Protein AF-A0A662EVE2-F1 (afdb_monomer_lite)

Sequence (391 aa):
MISGDDIKRVKLQLASPSTILSWSHGEITESETINYRTHRAERGGLYAEEIFGPVNDYECACGKYKGKKYEGITCEKCHVLVTDSSVRRVNMAHIQLASPVVHFWFLKGVSSLLSRLLGMKKRELQRIAYYETEPLEQALYIVTSSGCKEVRPRETLYTLEYEVLSAAFPFEVEPAYYVEKAPRVIAEEAGRVTIEDRQLTNGEKIRSVVIGSQEYPLIGDLDLLVEDGDEVEAGTVIAKRPVDELCSKTAFDMLLDRYGAAVKGEVLDREVIDSLVFIVIRIKNPNVPLKIGDRLTNLEKRAYERIYPGGFIAETGAAGIKGLLEVLDLDELHRELSEQLERETAVGNQRRLIKRLEVVDQLRSSGNNSQDMILEVIPVLPPDLRPMIQL

Structure (mmCIF, N/CA/C/O backbone):
data_AF-A0A662EVE2-F1
#
_entry.id   AF-A0A662EVE2-F1
#
loop_
_atom_site.group_PDB
_atom_site.id
_atom_site.type_symbol
_atom_site.label_atom_id
_atom_site.label_alt_id
_atom_site.label_comp_id
_atom_site.label_asym_id
_atom_site.label_entity_id
_atom_site.label_seq_id
_atom_site.pdbx_PDB_ins_code
_atom_site.Cartn_x
_atom_site.Cartn_y
_atom_site.Cartn_z
_atom_site.occupancy
_atom_site.B_iso_or_equiv
_atom_site.auth_seq_id
_atom_site.auth_comp_id
_atom_site.auth_asym_id
_atom_site.auth_atom_id
_atom_site.pdbx_PDB_model_num
ATOM 1 N N . MET A 1 1 ? 26.233 3.938 -41.288 1.00 54.72 1 MET A N 1
ATOM 2 C CA . MET A 1 1 ? 26.774 3.928 -39.913 1.00 54.72 1 MET A CA 1
ATOM 3 C C . MET A 1 1 ? 27.266 5.327 -39.618 1.00 54.72 1 MET A C 1
ATOM 5 O O . MET A 1 1 ? 27.930 5.889 -40.476 1.00 54.72 1 MET A O 1
ATOM 9 N N . ILE A 1 2 ? 26.880 5.897 -38.480 1.00 66.81 2 ILE A N 1
ATOM 10 C CA . ILE A 1 2 ? 27.431 7.171 -37.999 1.00 66.81 2 ILE A CA 1
ATOM 11 C C . ILE A 1 2 ? 28.824 6.843 -37.444 1.00 66.81 2 ILE A C 1
ATOM 13 O O . ILE A 1 2 ? 28.926 5.920 -36.633 1.00 66.81 2 ILE A O 1
ATOM 17 N N . SER A 1 3 ? 29.885 7.508 -37.912 1.00 81.19 3 SER A N 1
ATOM 18 C CA . SER A 1 3 ? 31.219 7.335 -37.325 1.00 81.19 3 SER A CA 1
ATOM 19 C C . SER A 1 3 ? 31.243 7.989 -35.943 1.00 81.19 3 SER A C 1
ATOM 21 O O . SER A 1 3 ? 30.560 8.988 -35.722 1.00 81.19 3 SER A O 1
ATOM 23 N N . GLY A 1 4 ? 32.033 7.464 -35.002 1.00 76.62 4 GLY A N 1
ATOM 24 C CA . GLY A 1 4 ? 32.199 8.094 -33.684 1.00 76.62 4 GLY A CA 1
ATOM 25 C C . GLY A 1 4 ? 32.655 9.555 -33.792 1.00 76.62 4 GLY A C 1
ATOM 26 O O . GLY A 1 4 ? 32.213 10.399 -33.015 1.00 76.62 4 GLY A O 1
ATOM 27 N N . ASP A 1 5 ? 33.438 9.857 -34.829 1.00 84.19 5 ASP A N 1
ATOM 28 C CA . ASP A 1 5 ? 33.947 11.196 -35.136 1.00 84.19 5 ASP A CA 1
ATOM 29 C C . ASP A 1 5 ? 32.849 12.181 -35.591 1.00 84.19 5 ASP A C 1
ATOM 31 O O . ASP A 1 5 ? 33.034 13.395 -35.513 1.00 84.19 5 ASP A O 1
ATOM 35 N N . ASP A 1 6 ? 31.678 11.684 -36.012 1.00 90.25 6 ASP A N 1
ATOM 36 C CA . ASP A 1 6 ? 30.536 12.508 -36.431 1.00 90.25 6 ASP A CA 1
ATOM 37 C C . ASP A 1 6 ? 29.664 12.965 -35.239 1.00 90.25 6 ASP A C 1
ATOM 39 O O . ASP A 1 6 ? 28.797 13.840 -35.376 1.00 90.25 6 ASP A O 1
ATOM 43 N N . ILE A 1 7 ? 29.865 12.382 -34.048 1.00 91.81 7 ILE A N 1
ATOM 44 C CA . ILE A 1 7 ? 29.049 12.646 -32.857 1.00 91.81 7 ILE A CA 1
ATOM 45 C C . ILE A 1 7 ? 29.512 13.942 -32.181 1.00 91.81 7 ILE A C 1
ATOM 47 O O . ILE A 1 7 ? 30.473 13.974 -31.419 1.00 91.81 7 ILE A O 1
ATOM 51 N N . LYS A 1 8 ? 28.768 15.033 -32.395 1.00 93.44 8 LYS A N 1
ATOM 52 C CA . LYS A 1 8 ? 29.080 16.342 -31.785 1.00 93.44 8 LYS A CA 1
ATOM 53 C C . LYS A 1 8 ? 28.758 16.428 -30.292 1.00 93.44 8 LYS A C 1
ATOM 55 O O . LYS A 1 8 ? 29.405 17.184 -29.573 1.00 93.44 8 LYS A O 1
ATOM 60 N N . ARG A 1 9 ? 27.695 15.753 -29.839 1.00 93.00 9 ARG A N 1
ATOM 61 C CA . ARG A 1 9 ? 27.186 15.808 -28.456 1.00 93.00 9 ARG A CA 1
ATOM 62 C C . ARG A 1 9 ? 26.473 14.508 -28.097 1.00 93.00 9 ARG A C 1
ATOM 64 O O . ARG A 1 9 ? 25.803 13.926 -28.945 1.00 93.00 9 ARG A O 1
ATOM 71 N N . VAL A 1 10 ? 26.550 14.126 -26.824 1.00 91.25 10 VAL A N 1
ATOM 72 C CA . VAL A 1 10 ? 25.789 13.019 -26.227 1.00 91.25 10 VAL A CA 1
ATOM 73 C C . VAL A 1 10 ? 24.852 13.598 -25.172 1.00 91.25 10 VAL A C 1
ATOM 75 O O . VAL A 1 10 ? 25.269 14.422 -24.359 1.00 91.25 10 VAL A O 1
ATOM 78 N N . LYS A 1 11 ? 23.581 13.191 -25.197 1.00 91.81 11 LYS A N 1
ATOM 79 C CA . LYS A 1 11 ? 22.564 13.597 -24.219 1.00 91.81 11 LYS A CA 1
ATOM 80 C C . LYS A 1 11 ? 22.139 12.375 -23.410 1.00 91.81 11 LYS A C 1
ATOM 82 O O . LYS A 1 11 ? 21.871 11.329 -23.990 1.00 91.81 11 LYS A O 1
ATOM 87 N N . LEU A 1 12 ? 22.055 12.530 -22.091 1.00 93.25 12 LEU A N 1
ATOM 88 C CA . LEU A 1 12 ? 21.527 11.521 -21.174 1.00 93.25 12 LEU A CA 1
ATOM 89 C C . LEU A 1 12 ? 20.194 12.012 -20.610 1.00 93.25 12 LEU A C 1
ATOM 91 O O . LEU A 1 12 ? 20.067 13.184 -20.253 1.00 93.25 12 LEU A O 1
ATOM 95 N N . GLN A 1 13 ? 19.208 11.123 -20.556 1.00 93.75 13 GLN A N 1
ATOM 96 C CA . GLN A 1 13 ? 17.865 11.395 -20.047 1.00 93.75 13 GLN A CA 1
ATOM 97 C C . GLN A 1 13 ? 17.340 10.179 -19.286 1.00 93.75 13 GLN A C 1
ATOM 99 O O . GLN A 1 13 ? 17.870 9.075 -19.434 1.00 93.75 13 GLN A O 1
ATOM 104 N N . LEU A 1 14 ? 16.307 10.392 -18.472 1.00 95.06 14 LEU A N 1
ATOM 105 C CA . LEU A 1 14 ? 15.545 9.289 -17.898 1.00 95.06 14 LEU A CA 1
ATOM 106 C C . LEU A 1 14 ? 14.772 8.582 -19.015 1.00 95.06 14 LEU A C 1
ATOM 108 O O . LEU A 1 14 ? 14.284 9.221 -19.947 1.00 95.06 14 LEU A O 1
ATOM 112 N N . ALA A 1 15 ? 14.691 7.259 -18.927 1.00 96.19 15 ALA A N 1
ATOM 113 C CA . ALA A 1 15 ? 13.957 6.450 -19.885 1.00 96.19 15 ALA A CA 1
ATOM 114 C C . ALA A 1 15 ? 12.547 6.201 -19.348 1.00 96.19 15 ALA A C 1
ATOM 116 O O . ALA A 1 15 ? 12.382 5.503 -18.349 1.00 96.19 15 ALA A O 1
ATOM 117 N N . SER A 1 16 ? 11.540 6.763 -20.014 1.00 96.19 16 SER A N 1
ATOM 118 C CA . SER A 1 16 ? 10.142 6.461 -19.707 1.00 96.19 16 SER A CA 1
ATOM 119 C C . SER A 1 16 ? 9.802 5.004 -20.066 1.00 96.19 16 SER A C 1
ATOM 121 O O . SER A 1 16 ? 10.462 4.418 -20.935 1.00 96.19 16 SER A O 1
ATOM 123 N N . PRO A 1 17 ? 8.729 4.421 -19.498 1.00 96.56 17 PRO A N 1
ATOM 124 C CA . PRO A 1 17 ? 8.263 3.087 -19.883 1.00 96.56 17 PRO A CA 1
ATOM 125 C C . PRO A 1 17 ? 8.041 2.943 -21.396 1.00 96.56 17 PRO A C 1
ATOM 127 O O . PRO A 1 17 ? 8.491 1.976 -22.004 1.00 96.56 17 PRO A O 1
ATOM 130 N N . SER A 1 18 ? 7.438 3.951 -22.033 1.00 96.06 18 SER A N 1
ATOM 131 C CA . SER A 1 18 ? 7.234 3.984 -23.488 1.00 96.06 18 SER A CA 1
ATOM 132 C C . SER A 1 18 ? 8.545 3.995 -24.279 1.00 96.06 18 SER A C 1
ATOM 134 O O . SER A 1 18 ? 8.647 3.344 -25.318 1.00 96.06 18 SER A O 1
ATOM 136 N N . THR A 1 19 ? 9.565 4.691 -23.775 1.00 96.56 19 THR A N 1
ATOM 137 C CA . THR A 1 19 ? 10.897 4.722 -24.386 1.00 96.56 19 THR A CA 1
ATOM 138 C C . THR A 1 19 ? 11.560 3.350 -24.295 1.00 96.56 19 THR A C 1
ATOM 140 O O . THR A 1 19 ? 12.080 2.858 -25.293 1.00 96.56 19 THR A O 1
ATOM 143 N N . ILE A 1 20 ? 11.484 2.688 -23.138 1.00 97.50 20 ILE A N 1
ATOM 144 C CA . ILE A 1 20 ? 12.039 1.340 -22.947 1.00 97.50 20 ILE A CA 1
ATOM 145 C C . ILE A 1 20 ? 11.355 0.329 -23.875 1.00 97.50 20 ILE A C 1
ATOM 147 O O . ILE A 1 20 ? 12.033 -0.470 -24.522 1.00 97.50 20 ILE A O 1
ATOM 151 N N . LEU A 1 21 ? 10.026 0.395 -23.993 1.00 97.56 21 LEU A N 1
ATOM 152 C CA . LEU A 1 21 ? 9.261 -0.451 -24.911 1.00 97.56 21 LEU A CA 1
ATOM 153 C C . LEU A 1 21 ? 9.666 -0.228 -26.372 1.00 97.56 21 LEU A C 1
ATOM 155 O O . LEU A 1 21 ? 9.747 -1.191 -27.124 1.00 97.56 21 LEU A O 1
ATOM 159 N N . SER A 1 22 ? 9.998 1.007 -26.765 1.00 97.50 22 SER A N 1
ATOM 160 C CA . SER A 1 22 ? 10.446 1.310 -28.134 1.00 97.50 22 SER A CA 1
ATOM 161 C C . SER A 1 22 ? 11.791 0.671 -28.508 1.00 97.50 22 SER A C 1
ATOM 163 O O . SER A 1 22 ? 12.062 0.462 -29.688 1.00 97.50 22 SER A O 1
ATOM 165 N N . TRP A 1 23 ? 12.639 0.355 -27.523 1.00 95.94 23 TRP A N 1
ATOM 166 C CA . TRP A 1 23 ? 13.912 -0.352 -27.732 1.00 95.94 23 TRP A CA 1
ATOM 167 C C . TRP A 1 23 ? 13.739 -1.871 -27.763 1.00 95.94 23 TRP A C 1
ATOM 169 O O . TRP A 1 23 ? 14.626 -2.604 -28.212 1.00 95.94 23 TRP A O 1
ATOM 179 N N . SER A 1 24 ? 12.623 -2.341 -27.219 1.00 97.25 24 SER A N 1
ATOM 180 C CA . SER A 1 24 ? 12.386 -3.743 -26.962 1.00 97.25 24 SER A CA 1
ATOM 181 C C . SER A 1 24 ? 11.876 -4.472 -28.197 1.00 97.25 24 SER A C 1
ATOM 183 O O . SER A 1 24 ? 11.010 -3.983 -28.915 1.00 97.25 24 SER A O 1
ATOM 185 N N . HIS A 1 25 ? 12.390 -5.678 -28.409 1.00 96.69 25 HIS A N 1
ATOM 186 C CA . HIS A 1 25 ? 11.963 -6.573 -29.485 1.00 96.69 25 HIS A CA 1
ATOM 187 C C . HIS A 1 25 ? 10.997 -7.661 -28.993 1.00 96.69 25 HIS A C 1
ATOM 189 O O . HIS A 1 25 ? 10.524 -8.476 -29.779 1.00 96.69 25 HIS A O 1
ATOM 195 N N . GLY A 1 26 ? 10.695 -7.680 -27.693 1.00 96.50 26 GLY A N 1
ATOM 196 C CA . GLY A 1 26 ? 9.805 -8.658 -27.082 1.00 96.50 26 GLY A CA 1
ATOM 197 C C . GLY A 1 26 ? 9.852 -8.621 -25.559 1.00 96.50 26 GLY A C 1
ATOM 198 O O . GLY A 1 26 ? 10.766 -8.051 -24.954 1.00 96.50 26 GLY A O 1
ATOM 199 N N . GLU A 1 27 ? 8.837 -9.215 -24.944 1.00 97.62 27 GLU A N 1
ATOM 200 C CA . GLU A 1 27 ? 8.733 -9.353 -23.495 1.00 97.62 27 GLU A CA 1
ATOM 201 C C . GLU A 1 27 ? 9.345 -10.679 -23.032 1.00 97.62 27 GLU A C 1
ATOM 203 O O . GLU A 1 27 ? 9.079 -11.734 -23.611 1.00 97.62 27 GLU A O 1
ATOM 208 N N . ILE A 1 28 ? 10.146 -10.627 -21.969 1.00 97.81 28 ILE A N 1
ATOM 209 C CA . ILE A 1 28 ? 10.619 -11.816 -21.261 1.00 97.81 28 ILE A CA 1
ATOM 210 C C . ILE A 1 28 ? 9.548 -12.225 -20.257 1.00 97.81 28 ILE A C 1
ATOM 212 O O . ILE A 1 28 ? 9.274 -11.497 -19.304 1.00 97.81 28 ILE A O 1
ATOM 216 N N . THR A 1 29 ? 8.965 -13.396 -20.479 1.00 95.94 29 THR A N 1
ATOM 217 C CA . THR A 1 29 ? 7.856 -13.941 -19.682 1.00 95.94 29 THR A CA 1
ATOM 218 C C . THR A 1 29 ? 8.295 -15.108 -18.804 1.00 95.94 29 THR A C 1
ATOM 220 O O . THR A 1 29 ? 7.714 -15.326 -17.745 1.00 95.94 29 THR A O 1
ATOM 223 N N . GLU A 1 30 ? 9.360 -15.808 -19.196 1.00 95.44 30 GLU A N 1
ATOM 224 C CA . GLU A 1 30 ? 9.880 -16.981 -18.499 1.00 95.44 30 GLU A CA 1
ATOM 225 C C . GLU A 1 30 ? 11.246 -16.685 -17.865 1.00 95.44 30 GLU A C 1
ATOM 227 O O . GLU A 1 30 ? 12.086 -15.980 -18.432 1.00 95.44 30 GLU A O 1
ATOM 232 N N . SER A 1 31 ? 11.512 -17.262 -16.689 1.00 94.38 31 SER A N 1
ATOM 233 C CA . SER A 1 31 ? 12.824 -17.150 -16.029 1.00 94.38 31 SER A CA 1
ATOM 234 C C . SER A 1 31 ? 13.884 -18.081 -16.620 1.00 94.38 31 SER A C 1
ATOM 236 O O . SER A 1 31 ? 15.071 -17.954 -16.310 1.00 94.38 31 SER A O 1
ATOM 238 N N . GLU A 1 32 ? 13.454 -19.040 -17.438 1.00 93.31 32 GLU A N 1
ATOM 239 C CA . GLU A 1 32 ? 14.318 -20.047 -18.036 1.00 93.31 32 GLU A CA 1
ATOM 240 C C . GLU A 1 32 ? 15.347 -19.427 -18.989 1.00 93.31 32 GLU A C 1
ATOM 242 O O . GLU A 1 32 ? 15.160 -18.359 -19.583 1.00 93.31 32 GLU A O 1
ATOM 247 N N . THR A 1 33 ? 16.482 -20.109 -19.124 1.00 93.25 33 THR A N 1
ATOM 248 C CA . THR A 1 33 ? 17.598 -19.632 -19.945 1.00 93.25 33 THR A CA 1
ATOM 249 C C . THR A 1 33 ? 17.799 -20.519 -21.168 1.00 93.25 33 THR A C 1
ATOM 251 O O . THR A 1 33 ? 17.352 -20.191 -22.267 1.00 93.25 33 THR A O 1
ATOM 254 N N . ILE A 1 34 ? 18.480 -21.645 -20.988 1.00 91.69 34 ILE A N 1
ATOM 255 C CA . ILE A 1 34 ? 18.819 -22.608 -22.027 1.00 91.69 34 ILE A CA 1
ATOM 256 C C . ILE A 1 34 ? 18.494 -23.997 -21.489 1.00 91.69 34 ILE A C 1
ATOM 258 O O . ILE A 1 34 ? 18.806 -24.324 -20.344 1.00 91.69 34 ILE A O 1
ATOM 262 N N . ASN A 1 35 ? 17.925 -24.845 -22.336 1.00 91.25 35 ASN A N 1
ATOM 263 C CA . ASN A 1 35 ? 17.692 -26.237 -22.004 1.00 91.25 35 ASN A CA 1
ATOM 264 C C . ASN A 1 35 ? 19.017 -26.979 -21.762 1.00 91.25 35 ASN A C 1
ATOM 266 O O . ASN A 1 35 ? 19.872 -27.035 -22.648 1.00 91.25 35 ASN A O 1
ATOM 270 N N . TYR A 1 36 ? 19.163 -27.637 -20.613 1.00 89.38 36 TYR A N 1
ATOM 271 C CA . TYR A 1 36 ? 20.397 -28.352 -20.265 1.00 89.38 36 TYR A CA 1
ATOM 272 C C . TYR A 1 36 ? 20.711 -29.564 -21.161 1.00 89.38 36 TYR A C 1
ATOM 274 O O . TYR A 1 36 ? 21.866 -29.972 -21.229 1.00 89.38 36 TYR A O 1
ATOM 282 N N . ARG A 1 37 ? 19.711 -30.167 -21.828 1.00 90.94 37 ARG A N 1
ATOM 283 C CA . ARG A 1 37 ? 19.918 -31.330 -22.715 1.00 90.94 37 ARG A CA 1
ATOM 284 C C . ARG A 1 37 ? 20.203 -30.917 -24.144 1.00 90.94 37 ARG A C 1
ATOM 286 O O . ARG A 1 37 ? 21.062 -31.498 -24.796 1.00 90.94 37 ARG A O 1
ATOM 293 N N . THR A 1 38 ? 19.416 -29.977 -24.664 1.00 88.50 38 THR A N 1
ATOM 294 C CA . THR A 1 38 ? 19.504 -29.592 -26.078 1.00 88.50 38 THR A CA 1
ATOM 295 C C . THR A 1 38 ? 20.428 -28.406 -26.308 1.00 88.50 38 THR A C 1
ATOM 297 O O . THR A 1 38 ? 20.718 -28.110 -27.463 1.00 88.50 38 THR A O 1
ATOM 300 N N . HIS A 1 39 ? 20.847 -27.712 -25.245 1.00 87.75 39 HIS A N 1
ATOM 301 C CA . HIS A 1 39 ? 21.620 -26.468 -25.298 1.00 87.75 39 HIS A CA 1
ATOM 302 C C . HIS A 1 39 ? 20.961 -25.384 -26.164 1.00 87.75 39 HIS A C 1
ATOM 304 O O . HIS A 1 39 ? 21.630 -24.526 -26.732 1.00 87.75 39 HIS A O 1
ATOM 310 N N . ARG A 1 40 ? 19.628 -25.429 -26.279 1.00 89.75 40 ARG A N 1
ATOM 311 C CA . ARG A 1 40 ? 18.840 -24.453 -27.040 1.00 89.75 40 ARG A CA 1
ATOM 312 C C . ARG A 1 40 ? 18.194 -23.468 -26.088 1.00 89.75 40 ARG A C 1
ATOM 314 O O . ARG A 1 40 ? 17.763 -23.873 -25.011 1.00 89.75 40 ARG A O 1
ATOM 321 N N . ALA A 1 41 ? 18.139 -22.205 -26.495 1.00 92.69 41 ALA A N 1
ATOM 322 C CA . ALA A 1 41 ? 17.438 -21.182 -25.738 1.00 92.69 41 ALA A CA 1
ATOM 323 C C . ALA A 1 41 ? 15.958 -21.554 -25.589 1.00 92.69 41 ALA A C 1
ATOM 325 O O . ALA A 1 41 ? 15.326 -22.005 -26.549 1.00 92.69 41 ALA A O 1
ATOM 326 N N . GLU A 1 42 ? 15.431 -21.378 -24.381 1.00 93.62 42 GLU A N 1
ATOM 327 C CA . GLU A 1 42 ? 14.008 -21.574 -24.112 1.00 93.62 42 GLU A CA 1
ATOM 328 C C . GLU A 1 42 ? 13.198 -20.387 -24.652 1.00 93.62 42 GLU A C 1
ATOM 330 O O . GLU A 1 42 ? 13.676 -19.247 -24.685 1.00 93.62 42 GLU A O 1
ATOM 335 N N . ARG A 1 43 ? 11.969 -20.664 -25.103 1.00 92.69 43 ARG A N 1
ATOM 336 C CA . ARG A 1 43 ? 11.062 -19.630 -25.624 1.00 92.69 43 ARG A CA 1
ATOM 337 C C . ARG A 1 43 ? 10.587 -18.712 -24.509 1.00 92.69 43 ARG A C 1
ATOM 339 O O . ARG A 1 43 ? 10.352 -19.178 -23.401 1.00 92.69 43 ARG A O 1
ATOM 346 N N . GLY A 1 44 ? 10.448 -17.423 -24.804 1.00 92.62 44 GLY A N 1
ATOM 347 C CA . GLY A 1 44 ? 10.060 -16.398 -23.826 1.00 92.62 44 GLY A CA 1
ATOM 348 C C . GLY A 1 44 ? 11.069 -16.178 -22.690 1.00 92.62 44 GLY A C 1
ATOM 349 O O . GLY A 1 44 ? 10.839 -15.321 -21.837 1.00 92.62 44 GLY A O 1
ATOM 350 N N . GLY A 1 45 ? 12.176 -16.928 -22.679 1.00 95.19 45 GLY A N 1
ATOM 351 C CA . GLY A 1 45 ? 13.219 -16.873 -21.666 1.00 95.19 45 GLY A CA 1
ATOM 352 C C . GLY A 1 45 ? 14.300 -15.834 -21.954 1.00 95.19 45 GLY A C 1
ATOM 353 O O . GLY A 1 45 ? 14.322 -15.160 -22.985 1.00 95.19 45 GLY A O 1
ATOM 354 N N . LEU A 1 46 ? 15.285 -15.749 -21.060 1.00 95.75 46 LEU A N 1
ATOM 355 C CA . LEU A 1 46 ? 16.332 -14.718 -21.098 1.00 95.75 46 LEU A CA 1
ATOM 356 C C . LEU A 1 46 ? 17.263 -14.789 -22.320 1.00 95.75 46 LEU A C 1
ATOM 358 O O . LEU A 1 46 ? 18.022 -13.849 -22.550 1.00 95.75 46 LEU A O 1
ATOM 362 N N . TYR A 1 47 ? 17.260 -15.873 -23.093 1.00 95.75 47 TYR A N 1
ATOM 363 C CA . TYR A 1 47 ? 18.107 -16.038 -24.286 1.00 95.75 47 TYR A CA 1
ATOM 364 C C . TYR A 1 47 ? 17.303 -16.291 -25.569 1.00 95.75 47 TYR A C 1
ATOM 366 O O . TYR A 1 47 ? 17.915 -16.567 -26.608 1.00 95.75 47 TYR A O 1
ATOM 374 N N . ALA A 1 48 ? 15.972 -16.166 -25.491 1.00 96.12 48 ALA A N 1
ATOM 375 C CA . ALA A 1 48 ? 15.005 -16.477 -26.537 1.00 96.12 48 ALA A CA 1
ATOM 376 C C . ALA A 1 48 ? 15.388 -15.896 -27.909 1.00 96.12 48 ALA A C 1
ATOM 378 O O . ALA A 1 48 ? 15.607 -14.691 -28.069 1.00 96.12 48 ALA A O 1
ATOM 379 N N . GLU A 1 49 ? 15.471 -16.762 -28.917 1.00 96.06 49 GLU A N 1
ATOM 380 C CA . GLU A 1 49 ? 15.874 -16.375 -30.274 1.00 96.06 49 GLU A CA 1
ATOM 381 C C . GLU A 1 49 ? 14.804 -15.542 -30.986 1.00 96.06 49 GLU A C 1
ATOM 383 O O . GLU A 1 49 ? 15.127 -14.717 -31.836 1.00 96.06 49 GLU A O 1
ATOM 388 N N . GLU A 1 50 ? 13.530 -15.726 -30.639 1.00 95.56 50 GLU A N 1
ATOM 389 C CA . GLU A 1 50 ? 12.423 -14.963 -31.217 1.00 95.56 50 GLU A CA 1
ATOM 390 C C . GLU A 1 50 ? 12.424 -13.490 -30.793 1.00 95.56 50 GLU A C 1
ATOM 392 O O . GLU A 1 50 ? 11.891 -12.657 -31.518 1.00 95.56 50 GLU A O 1
ATOM 397 N N . ILE A 1 51 ? 13.073 -13.167 -29.669 1.00 96.62 51 ILE A N 1
ATOM 398 C CA . ILE A 1 51 ? 13.201 -11.797 -29.158 1.00 96.62 51 ILE A CA 1
ATOM 399 C C . ILE A 1 51 ? 14.544 -11.199 -29.579 1.00 96.62 51 ILE A C 1
ATOM 401 O O . ILE A 1 51 ? 14.614 -10.127 -30.177 1.00 96.62 51 ILE A O 1
ATOM 405 N N . PHE A 1 52 ? 15.637 -11.895 -29.265 1.00 97.12 52 PHE A N 1
ATOM 406 C CA . PHE A 1 52 ? 16.982 -11.344 -29.428 1.00 97.12 52 PHE A CA 1
ATOM 407 C C . PHE A 1 52 ? 17.579 -11.580 -30.816 1.00 97.12 52 PHE A C 1
ATOM 409 O O . PHE A 1 52 ? 18.562 -10.931 -31.162 1.00 97.12 52 PHE A O 1
ATOM 416 N N . GLY A 1 53 ? 16.995 -12.473 -31.613 1.00 95.69 53 GLY A N 1
ATOM 417 C CA . GLY A 1 53 ? 17.517 -12.898 -32.908 1.00 95.69 53 GLY A CA 1
ATOM 418 C C . GLY A 1 53 ? 18.235 -14.254 -32.860 1.00 95.69 53 GLY A C 1
ATOM 419 O O . GLY A 1 53 ? 18.431 -14.833 -31.784 1.00 95.69 53 GLY A O 1
ATOM 420 N N . PRO A 1 54 ? 18.615 -14.784 -34.032 1.00 96.50 54 PRO A N 1
ATOM 421 C CA . PRO A 1 54 ? 19.090 -16.155 -34.187 1.00 96.50 54 PRO A CA 1
ATOM 422 C C . PRO A 1 54 ? 20.498 -16.359 -33.619 1.00 96.50 54 PRO A C 1
ATOM 424 O O . PRO A 1 54 ? 21.336 -15.463 -33.696 1.00 96.50 54 PRO A O 1
ATOM 427 N N . VAL A 1 55 ? 20.774 -17.549 -33.068 1.00 94.25 55 VAL A N 1
ATOM 428 C CA . VAL A 1 55 ? 22.121 -17.897 -32.555 1.00 94.25 55 VAL A CA 1
ATOM 429 C C . VAL A 1 55 ? 23.140 -18.035 -33.688 1.00 94.25 55 VAL A C 1
ATOM 431 O O . VAL A 1 55 ? 24.275 -17.593 -33.550 1.00 94.25 55 VAL A O 1
ATOM 434 N N . ASN A 1 56 ? 22.728 -18.637 -34.803 1.00 94.06 56 ASN A N 1
ATOM 435 C CA . ASN A 1 56 ? 23.561 -18.824 -35.986 1.00 94.06 56 ASN A CA 1
ATOM 436 C C . ASN A 1 56 ? 23.119 -17.868 -37.100 1.00 94.06 56 ASN A C 1
ATOM 438 O O . ASN A 1 56 ? 21.922 -17.633 -37.284 1.00 94.06 56 ASN A O 1
ATOM 442 N N . ASP A 1 57 ? 24.072 -17.381 -37.894 1.00 96.06 57 ASP A N 1
ATOM 443 C CA . ASP A 1 57 ? 23.784 -16.456 -38.992 1.00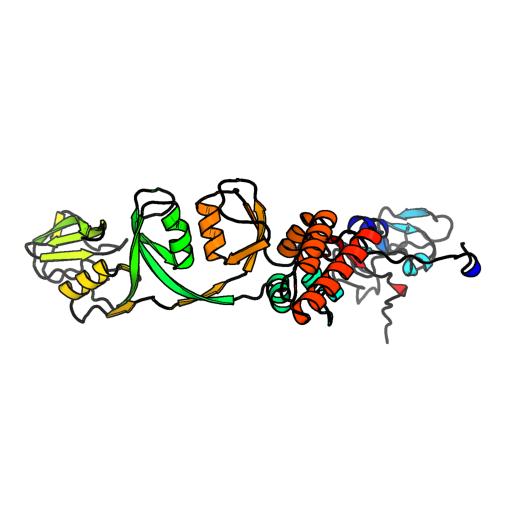 96.06 57 ASP A CA 1
ATOM 444 C C . ASP A 1 57 ? 22.772 -17.035 -39.988 1.00 96.06 57 ASP A C 1
ATOM 446 O O . ASP A 1 57 ? 22.971 -18.102 -40.579 1.00 96.06 57 ASP A O 1
ATOM 450 N N . TYR A 1 58 ? 21.692 -16.289 -40.222 1.00 95.75 58 TYR A N 1
ATOM 451 C CA . TYR A 1 58 ? 20.634 -16.625 -41.174 1.00 95.75 58 TYR A CA 1
ATOM 452 C C . TYR A 1 58 ? 20.019 -18.025 -40.960 1.00 95.75 58 TYR A C 1
ATOM 454 O O . TYR A 1 58 ? 19.596 -18.684 -41.919 1.00 95.75 58 TYR A O 1
ATOM 462 N N . GLU A 1 59 ? 19.935 -18.494 -39.714 1.00 95.56 59 GLU A N 1
ATOM 463 C CA . GLU A 1 59 ? 19.297 -19.761 -39.350 1.00 95.56 59 GLU A CA 1
ATOM 464 C C . GLU A 1 59 ? 18.269 -19.558 -38.233 1.00 95.56 59 GLU A C 1
ATOM 466 O O . GLU A 1 59 ? 18.562 -19.014 -37.179 1.00 95.56 59 GLU A O 1
ATOM 471 N N . CYS A 1 60 ? 17.039 -20.030 -38.446 1.00 94.38 60 CYS A N 1
ATOM 472 C CA . CYS A 1 60 ? 16.022 -20.013 -37.393 1.00 94.38 60 CYS A CA 1
ATOM 473 C C . CYS A 1 60 ? 16.215 -21.169 -36.390 1.00 94.38 60 CYS A C 1
ATOM 475 O O . CYS A 1 60 ? 16.622 -22.265 -36.783 1.00 94.38 60 CYS A O 1
ATOM 477 N N . ALA A 1 61 ? 15.776 -20.991 -35.138 1.00 93.44 61 ALA A N 1
ATOM 478 C CA . ALA A 1 61 ? 15.901 -21.988 -34.063 1.00 93.44 61 ALA A CA 1
ATOM 479 C C . ALA A 1 61 ? 15.417 -23.411 -34.427 1.00 93.44 61 ALA A C 1
ATOM 481 O O . ALA A 1 61 ? 16.001 -24.419 -34.020 1.00 93.44 61 ALA A O 1
ATOM 482 N N . CYS A 1 62 ? 14.330 -23.543 -35.203 1.00 92.88 62 CYS A N 1
ATOM 483 C CA . CYS A 1 62 ? 13.799 -24.859 -35.592 1.00 92.88 62 CYS A CA 1
ATOM 484 C C . CYS A 1 62 ? 14.517 -25.506 -36.789 1.00 92.88 62 CYS A C 1
ATOM 486 O O . CYS A 1 62 ? 14.255 -26.669 -37.093 1.00 92.88 62 CYS A O 1
ATOM 488 N N . GLY A 1 63 ? 15.384 -24.767 -37.484 1.00 91.69 63 GLY A N 1
ATOM 489 C CA . GLY A 1 63 ? 16.116 -25.224 -38.662 1.00 91.69 63 GLY A CA 1
ATOM 490 C C . GLY A 1 63 ? 15.303 -25.319 -39.963 1.00 91.69 63 GLY A C 1
ATOM 491 O O . GLY A 1 63 ? 15.845 -25.813 -40.948 1.00 91.69 63 GLY A O 1
ATOM 492 N N . LYS A 1 64 ? 14.038 -24.855 -40.000 1.00 94.56 64 LYS A N 1
ATOM 493 C CA . LYS A 1 64 ? 13.197 -24.814 -41.224 1.00 94.56 64 LYS A CA 1
ATOM 494 C C . LYS A 1 64 ? 13.805 -23.899 -42.292 1.00 94.56 64 LYS A C 1
ATOM 496 O O . LYS A 1 64 ? 13.894 -24.278 -43.457 1.00 94.56 64 LYS A O 1
ATOM 501 N N . TYR A 1 65 ? 14.221 -22.704 -41.885 1.00 95.50 65 TYR A N 1
ATOM 502 C CA . TYR A 1 65 ? 14.877 -21.717 -42.737 1.00 95.50 65 TYR A CA 1
ATOM 503 C C . TYR A 1 65 ? 16.359 -21.646 -42.377 1.00 95.50 65 TYR A C 1
ATOM 505 O O . TYR A 1 65 ? 16.699 -21.414 -41.214 1.00 95.50 65 TYR A O 1
ATOM 513 N N . LYS A 1 66 ? 17.215 -21.887 -43.378 1.00 94.62 66 LYS A N 1
ATOM 514 C CA . LYS A 1 66 ? 18.677 -21.847 -43.265 1.00 94.62 66 LYS A CA 1
ATOM 515 C C . LYS A 1 66 ? 19.309 -21.182 -44.483 1.00 94.62 66 LYS A C 1
ATOM 517 O O . LYS A 1 66 ? 18.993 -21.543 -45.624 1.00 94.62 66 LYS A O 1
ATOM 522 N N . GLY A 1 67 ? 20.243 -20.279 -44.218 1.00 92.81 67 GLY A N 1
ATOM 523 C CA . GLY A 1 67 ? 21.043 -19.577 -45.210 1.00 92.81 67 GLY A CA 1
ATOM 524 C C . GLY A 1 67 ? 20.435 -18.246 -45.646 1.00 92.81 67 GLY A C 1
ATOM 525 O O . GLY A 1 67 ? 19.228 -18.018 -45.566 1.00 92.81 67 GLY A O 1
ATOM 526 N N . LYS A 1 68 ? 21.300 -17.385 -46.185 1.00 94.12 68 LYS A N 1
ATOM 527 C CA . LYS A 1 68 ? 21.012 -15.979 -46.506 1.00 94.12 68 LYS A CA 1
ATOM 528 C C . LYS A 1 68 ? 19.833 -15.746 -47.462 1.00 94.12 68 LYS A C 1
ATOM 530 O O . LYS A 1 68 ? 19.223 -14.689 -47.450 1.00 94.12 68 LYS A O 1
ATOM 535 N N . LYS A 1 69 ? 19.443 -16.747 -48.257 1.00 95.44 69 LYS A N 1
ATOM 536 C CA . LYS A 1 69 ? 18.271 -16.668 -49.152 1.00 95.44 69 LYS A CA 1
ATOM 537 C C . LYS A 1 69 ? 16.936 -16.417 -48.437 1.00 95.44 69 LYS A C 1
ATOM 539 O O . LYS A 1 69 ? 15.985 -16.015 -49.095 1.00 95.44 69 LYS A O 1
ATOM 544 N N . TYR A 1 70 ? 16.851 -16.702 -47.138 1.00 94.06 70 TYR A N 1
ATOM 545 C CA . TYR A 1 70 ? 15.645 -16.494 -46.330 1.00 94.06 70 TYR A CA 1
ATOM 546 C C . TYR A 1 70 ? 15.756 -15.276 -45.401 1.00 94.06 70 TYR A C 1
ATOM 548 O O . TYR A 1 70 ? 14.950 -15.141 -44.486 1.00 94.06 70 TYR A O 1
ATOM 556 N N . GLU A 1 71 ? 16.759 -14.418 -45.604 1.00 94.69 71 GLU A N 1
ATOM 557 C CA . GLU A 1 71 ? 16.941 -13.181 -44.843 1.00 94.69 71 GLU A CA 1
ATOM 558 C C . GLU A 1 71 ? 15.661 -12.328 -44.849 1.00 94.69 71 GLU A C 1
ATOM 560 O O . GLU A 1 71 ? 15.009 -12.163 -45.881 1.00 94.69 71 GLU A O 1
ATOM 565 N N . GLY A 1 72 ? 15.280 -11.819 -43.676 1.00 93.75 72 GLY A N 1
ATOM 566 C CA . GLY A 1 72 ? 14.077 -11.005 -43.489 1.00 93.75 72 GLY A CA 1
ATOM 567 C C . GLY A 1 72 ? 12.776 -11.796 -43.311 1.00 93.75 72 GLY A C 1
ATOM 568 O O . GLY A 1 72 ? 11.736 -11.194 -43.053 1.00 93.75 72 GLY A O 1
ATOM 569 N N . ILE A 1 73 ? 12.801 -13.131 -43.408 1.00 95.19 73 ILE A N 1
ATOM 570 C CA . ILE A 1 73 ? 11.623 -13.975 -43.162 1.00 95.19 73 ILE A CA 1
ATOM 571 C C . ILE A 1 73 ? 11.535 -14.333 -41.674 1.00 95.19 73 ILE A C 1
ATOM 573 O O . ILE A 1 73 ? 12.470 -14.892 -41.097 1.00 95.19 73 ILE A O 1
ATOM 577 N N . THR A 1 74 ? 10.375 -14.090 -41.064 1.00 96.38 74 THR A N 1
ATOM 578 C CA . THR A 1 74 ? 10.049 -14.586 -39.719 1.00 96.38 74 THR A CA 1
ATOM 579 C C . THR A 1 74 ? 9.482 -15.999 -39.800 1.00 96.38 74 THR A C 1
ATOM 581 O O . THR A 1 74 ? 8.529 -16.268 -40.532 1.00 96.38 74 THR A O 1
ATOM 584 N N . CYS A 1 75 ? 10.061 -16.940 -39.052 1.00 95.88 75 CYS A N 1
ATOM 585 C CA . CYS A 1 75 ? 9.637 -18.334 -39.116 1.00 95.88 75 CYS A CA 1
ATOM 586 C C . CYS A 1 75 ? 8.239 -18.558 -38.510 1.00 95.88 75 CYS A C 1
ATOM 588 O O . CYS A 1 75 ? 8.020 -18.267 -37.345 1.00 95.88 75 CYS A O 1
ATOM 590 N N . GLU A 1 76 ? 7.320 -19.206 -39.225 1.00 95.00 76 GLU A N 1
ATOM 591 C CA . GLU A 1 76 ? 5.967 -19.513 -38.709 1.00 95.00 76 GLU A CA 1
ATOM 592 C C . GLU A 1 76 ? 5.956 -20.469 -37.504 1.00 95.00 76 GLU A C 1
ATOM 594 O O . GLU A 1 76 ? 5.012 -20.467 -36.724 1.00 95.00 76 GLU A O 1
ATOM 599 N N . LYS A 1 77 ? 6.981 -21.326 -37.365 1.00 93.50 77 LYS A N 1
ATOM 600 C CA . LYS A 1 77 ? 7.031 -22.358 -36.314 1.00 93.50 77 LYS A CA 1
ATOM 601 C C . LYS A 1 77 ? 7.706 -21.866 -35.040 1.00 93.50 77 LYS A C 1
ATOM 603 O O . LYS A 1 77 ? 7.287 -22.241 -33.947 1.00 93.50 77 LYS A O 1
ATOM 608 N N . CYS A 1 78 ? 8.814 -21.137 -35.174 1.00 92.94 78 CYS A N 1
ATOM 609 C CA . CYS A 1 78 ? 9.610 -20.663 -34.038 1.00 92.94 78 CYS A CA 1
ATOM 610 C C . CYS A 1 78 ? 9.642 -19.151 -33.873 1.00 92.94 78 CYS A C 1
ATOM 612 O O . CYS A 1 78 ? 10.267 -18.699 -32.931 1.00 92.94 78 CYS A O 1
ATOM 614 N N . HIS A 1 79 ? 8.999 -18.393 -34.759 1.00 94.69 79 HIS A N 1
ATOM 615 C CA . HIS A 1 79 ? 8.882 -16.932 -34.702 1.00 94.69 79 HIS A CA 1
ATOM 616 C C . HIS A 1 79 ? 10.212 -16.162 -34.697 1.00 94.69 79 HIS A C 1
ATOM 618 O O . HIS A 1 79 ? 10.221 -14.948 -34.567 1.00 94.69 79 HIS A O 1
ATOM 624 N N . VAL A 1 80 ? 11.331 -16.850 -34.939 1.00 96.06 80 VAL A N 1
ATOM 625 C CA . VAL A 1 80 ? 12.655 -16.242 -35.108 1.00 96.06 80 VAL A CA 1
ATOM 626 C C . VAL A 1 80 ? 12.741 -15.565 -36.472 1.00 96.06 80 VAL A C 1
ATOM 628 O O . VAL A 1 80 ? 12.467 -16.200 -37.499 1.00 96.06 80 VAL A O 1
ATOM 631 N N . LEU A 1 81 ? 13.144 -14.296 -36.471 1.00 95.81 81 LEU A N 1
ATOM 632 C CA . LEU A 1 81 ? 13.517 -13.549 -37.668 1.00 95.81 81 LEU A CA 1
ATOM 633 C C . LEU A 1 81 ? 14.873 -14.043 -38.181 1.00 95.81 81 LEU A C 1
ATOM 635 O O . LEU A 1 81 ? 15.867 -14.018 -37.459 1.00 95.81 81 LEU A O 1
ATOM 639 N N . VAL A 1 82 ? 14.922 -14.481 -39.436 1.00 96.56 82 VAL A N 1
ATOM 640 C CA . VAL A 1 82 ? 16.168 -14.919 -40.070 1.00 96.56 82 VAL A CA 1
ATOM 641 C C . VAL A 1 82 ? 17.000 -13.691 -40.447 1.00 96.56 82 VAL A C 1
ATOM 643 O O . VAL A 1 82 ? 16.670 -12.970 -41.388 1.00 96.56 82 VAL A O 1
ATOM 646 N N . THR A 1 83 ? 18.079 -13.457 -39.706 1.00 96.38 83 THR A N 1
ATOM 647 C CA . THR A 1 83 ? 19.015 -12.336 -39.882 1.00 96.38 83 THR A CA 1
ATOM 648 C C . THR A 1 83 ? 20.419 -12.743 -39.408 1.00 96.38 83 THR A C 1
ATOM 650 O O . THR A 1 83 ? 20.639 -13.895 -39.034 1.00 96.38 83 THR A O 1
ATOM 653 N N . ASP A 1 84 ? 21.375 -11.826 -39.463 1.00 96.19 84 ASP A N 1
ATOM 654 C CA . ASP A 1 84 ? 22.725 -11.992 -38.921 1.00 96.19 84 ASP A CA 1
ATOM 655 C C . ASP A 1 84 ? 22.700 -12.134 -37.387 1.00 96.19 84 ASP A C 1
ATOM 657 O O . ASP A 1 84 ? 21.925 -11.448 -36.719 1.00 96.19 84 ASP A O 1
ATOM 661 N N . SER A 1 85 ? 23.536 -12.999 -36.807 1.00 95.56 85 SER A N 1
ATOM 662 C CA . SER A 1 85 ? 23.554 -13.240 -35.354 1.00 95.56 85 SER A CA 1
ATOM 663 C C . SER A 1 85 ? 24.016 -12.024 -34.545 1.00 95.56 85 SER A C 1
ATOM 665 O O . SER A 1 85 ? 23.649 -11.897 -33.375 1.00 95.56 85 SER A O 1
ATOM 667 N N . SER A 1 86 ? 24.725 -11.066 -35.160 1.00 95.50 86 SER A N 1
ATOM 668 C CA . SER A 1 86 ? 25.193 -9.842 -34.492 1.00 95.50 86 SER A CA 1
ATOM 669 C C . SER A 1 86 ? 24.074 -8.989 -33.890 1.00 95.50 86 SER A C 1
ATOM 671 O O . SER A 1 86 ? 24.326 -8.212 -32.962 1.00 95.50 86 SER A O 1
ATOM 673 N N . VAL A 1 87 ? 22.825 -9.161 -34.342 1.00 95.88 87 VAL A N 1
ATOM 674 C CA . VAL A 1 87 ? 21.662 -8.499 -33.734 1.00 95.88 87 VAL A CA 1
ATOM 675 C C . VAL A 1 87 ? 21.483 -8.879 -32.260 1.00 95.88 87 VAL A C 1
ATOM 677 O O . VAL A 1 87 ? 20.993 -8.058 -31.488 1.00 95.88 87 VAL A O 1
ATOM 680 N N . ARG A 1 88 ? 21.969 -10.051 -31.817 1.00 95.88 88 ARG A N 1
ATOM 681 C CA . ARG A 1 88 ? 21.927 -10.508 -30.412 1.00 95.88 88 ARG A CA 1
ATOM 682 C C . ARG A 1 88 ? 22.806 -9.694 -29.461 1.00 95.88 88 ARG A C 1
ATOM 684 O O . ARG A 1 88 ? 22.688 -9.829 -28.240 1.00 95.88 88 ARG A O 1
ATOM 691 N N . ARG A 1 89 ? 23.653 -8.813 -29.999 1.00 96.00 89 ARG A N 1
ATOM 692 C CA . ARG A 1 89 ? 24.433 -7.826 -29.241 1.00 96.00 89 ARG A CA 1
ATOM 693 C C . ARG A 1 89 ? 23.727 -6.474 -29.105 1.00 96.00 89 ARG A C 1
ATOM 695 O O . ARG A 1 89 ? 24.146 -5.663 -28.282 1.00 96.00 89 ARG A O 1
ATOM 702 N N . VAL A 1 90 ? 22.684 -6.223 -29.898 1.00 95.44 90 VAL A N 1
ATOM 703 C CA . VAL A 1 90 ? 22.019 -4.911 -30.010 1.00 95.44 90 VAL A CA 1
ATOM 704 C C . VAL A 1 90 ? 20.560 -4.968 -29.565 1.00 95.44 90 VAL A C 1
ATOM 706 O O . VAL A 1 90 ? 20.110 -4.069 -28.856 1.00 95.44 90 VAL A O 1
ATOM 709 N N . ASN A 1 91 ? 19.829 -6.017 -29.940 1.00 96.38 91 ASN A N 1
ATOM 710 C CA . ASN A 1 91 ? 18.407 -6.151 -29.651 1.00 96.38 91 ASN A CA 1
ATOM 711 C C . ASN A 1 91 ? 18.182 -6.274 -28.147 1.00 96.38 91 ASN A C 1
ATOM 713 O O . ASN A 1 91 ? 18.647 -7.215 -27.503 1.00 96.38 91 ASN A O 1
ATOM 717 N N . MET A 1 92 ? 17.460 -5.310 -27.586 1.00 97.62 92 MET A N 1
ATOM 718 C CA . MET A 1 92 ? 17.031 -5.337 -26.196 1.00 97.62 92 MET A CA 1
ATOM 719 C C . MET A 1 92 ? 15.679 -6.033 -26.073 1.00 97.62 92 MET A C 1
ATOM 721 O O . MET A 1 92 ? 14.893 -6.069 -27.020 1.00 97.62 92 MET A O 1
ATOM 725 N N . ALA A 1 93 ? 15.397 -6.539 -24.879 1.00 97.75 93 ALA A N 1
ATOM 726 C CA . ALA A 1 93 ? 14.067 -6.996 -24.498 1.00 97.75 93 ALA A CA 1
ATOM 727 C C . ALA A 1 93 ? 13.557 -6.175 -23.309 1.00 97.75 93 ALA A C 1
ATOM 729 O O . ALA A 1 93 ? 14.226 -5.245 -22.850 1.00 97.75 93 ALA A O 1
ATOM 730 N N . HIS A 1 94 ? 12.363 -6.487 -22.819 1.00 98.25 94 HIS A N 1
ATOM 731 C CA . HIS A 1 94 ? 11.822 -5.857 -21.620 1.00 98.25 94 HIS A CA 1
ATOM 732 C C . HIS A 1 94 ? 11.088 -6.861 -20.730 1.00 98.25 94 HIS A C 1
ATOM 734 O O . HIS A 1 94 ? 10.754 -7.956 -21.171 1.00 98.25 94 HIS A O 1
ATOM 740 N N . ILE A 1 95 ? 10.846 -6.469 -19.483 1.00 98.25 95 ILE A N 1
ATOM 741 C CA . ILE A 1 95 ? 9.951 -7.146 -18.542 1.00 98.25 95 ILE A CA 1
ATOM 742 C C . ILE A 1 95 ? 8.910 -6.120 -18.106 1.00 98.25 95 ILE A C 1
ATOM 744 O O . ILE A 1 95 ? 9.284 -5.065 -17.577 1.00 98.25 95 ILE A O 1
ATOM 748 N N . GLN A 1 96 ? 7.628 -6.414 -18.320 1.00 97.81 96 GLN A N 1
ATOM 749 C CA . GLN A 1 96 ? 6.538 -5.635 -17.745 1.00 97.81 96 GLN A CA 1
ATOM 750 C C . GLN A 1 96 ? 6.392 -6.011 -16.269 1.00 97.81 96 GLN A C 1
ATOM 752 O O . GLN A 1 96 ? 6.236 -7.178 -15.912 1.00 97.81 96 GLN A O 1
ATOM 757 N N . LEU A 1 97 ? 6.456 -5.024 -15.381 1.00 97.44 97 LEU A N 1
ATOM 758 C CA . LEU A 1 97 ? 6.304 -5.273 -13.955 1.00 97.44 97 LEU A CA 1
ATOM 759 C C . LEU A 1 97 ? 4.824 -5.315 -13.575 1.00 97.44 97 LEU A C 1
ATOM 761 O O . LEU A 1 97 ? 4.044 -4.455 -13.981 1.00 97.44 97 LEU A O 1
ATOM 765 N N . ALA A 1 98 ? 4.460 -6.279 -12.727 1.00 96.19 98 ALA A N 1
ATOM 766 C CA . ALA A 1 98 ? 3.121 -6.362 -12.138 1.00 96.19 98 ALA A CA 1
ATOM 767 C C . ALA A 1 98 ? 2.840 -5.221 -11.142 1.00 96.19 98 ALA A C 1
ATOM 769 O O . ALA A 1 98 ? 1.694 -4.836 -10.939 1.00 96.19 98 ALA A O 1
ATOM 770 N N . SER A 1 99 ? 3.892 -4.681 -10.522 1.00 95.44 99 SER A N 1
ATOM 771 C CA . SER A 1 99 ? 3.836 -3.521 -9.634 1.00 95.44 99 SER A CA 1
ATOM 772 C C . SER A 1 99 ? 4.991 -2.583 -9.964 1.00 95.44 99 SER A C 1
ATOM 774 O O . SER A 1 99 ? 6.101 -3.068 -10.202 1.00 95.44 99 SER A O 1
ATOM 776 N N . PRO A 1 100 ? 4.787 -1.256 -9.911 1.00 97.00 100 PRO A N 1
ATOM 777 C CA . PRO A 1 100 ? 5.879 -0.308 -10.053 1.00 97.00 100 PRO A CA 1
ATOM 778 C C . PRO A 1 100 ? 6.969 -0.547 -9.001 1.00 97.00 100 PRO A C 1
ATOM 780 O O . PRO A 1 100 ? 6.693 -0.998 -7.884 1.00 97.00 100 PRO A O 1
ATOM 783 N N . VAL A 1 101 ? 8.211 -0.207 -9.347 1.00 96.75 101 VAL A N 1
ATOM 784 C CA . VAL A 1 101 ? 9.385 -0.308 -8.470 1.00 96.75 101 VAL A CA 1
ATOM 785 C C . VAL A 1 101 ? 10.188 0.987 -8.530 1.00 96.75 101 VAL A C 1
ATOM 787 O O . VAL A 1 101 ? 10.476 1.511 -9.601 1.00 96.75 101 VAL A O 1
ATOM 790 N N . VAL A 1 102 ? 10.606 1.509 -7.377 1.00 96.31 102 VAL A N 1
ATOM 791 C CA . VAL A 1 102 ? 11.465 2.701 -7.329 1.00 96.31 102 VAL A CA 1
ATOM 792 C C . VAL A 1 102 ? 12.865 2.355 -7.837 1.00 96.31 102 VAL A C 1
ATOM 794 O O . VAL A 1 102 ? 13.520 1.464 -7.287 1.00 96.31 102 VAL A O 1
ATOM 797 N N . HIS A 1 103 ? 13.386 3.090 -8.823 1.00 95.50 103 HIS A N 1
ATOM 798 C CA . HIS A 1 103 ? 14.763 2.883 -9.259 1.00 95.50 103 HIS A CA 1
ATOM 799 C C . HIS A 1 103 ? 15.741 3.248 -8.126 1.00 95.50 103 HIS A C 1
ATOM 801 O O . HIS A 1 103 ? 15.776 4.372 -7.612 1.00 95.50 103 HIS A O 1
ATOM 807 N N . PHE A 1 104 ? 16.579 2.286 -7.735 1.00 93.06 104 PHE A N 1
ATOM 808 C CA . PHE A 1 104 ? 17.341 2.348 -6.484 1.00 93.06 104 PHE A CA 1
ATOM 809 C C . PHE A 1 104 ? 18.302 3.543 -6.374 1.00 93.06 104 PHE A C 1
ATOM 811 O O . PHE A 1 104 ? 18.519 4.037 -5.265 1.00 93.06 104 PHE A O 1
ATOM 818 N N . TRP A 1 105 ? 18.853 4.039 -7.493 1.00 92.88 105 TRP A N 1
ATOM 819 C CA . TRP A 1 105 ? 19.719 5.231 -7.517 1.00 92.88 105 TRP A CA 1
ATOM 820 C C . TRP A 1 105 ? 19.053 6.464 -6.896 1.00 92.88 105 TRP A C 1
ATOM 822 O O . TRP A 1 105 ? 19.699 7.183 -6.133 1.00 92.88 105 TRP A O 1
ATOM 832 N N . PHE A 1 106 ? 17.758 6.675 -7.145 1.00 93.12 106 PHE A N 1
ATOM 833 C CA . PHE A 1 106 ? 17.044 7.861 -6.662 1.00 93.12 106 PHE A CA 1
ATOM 834 C C . PHE A 1 106 ? 16.566 7.715 -5.208 1.00 93.12 106 PHE A C 1
ATOM 836 O O . PHE A 1 106 ? 16.344 8.720 -4.522 1.00 93.12 106 PHE A O 1
ATOM 843 N N . LEU A 1 107 ? 16.481 6.477 -4.706 1.00 91.44 107 LEU A N 1
ATOM 844 C CA . LEU A 1 107 ? 16.059 6.156 -3.340 1.00 91.44 107 LEU A CA 1
ATOM 845 C C . LEU A 1 107 ? 17.236 6.037 -2.355 1.00 91.44 107 LEU A C 1
ATOM 847 O O . LEU A 1 107 ? 17.255 6.689 -1.311 1.00 91.44 107 LEU A O 1
ATOM 851 N N . LYS A 1 108 ? 18.232 5.192 -2.657 1.00 85.88 108 LYS A N 1
ATOM 852 C CA . LYS A 1 108 ? 19.306 4.820 -1.715 1.00 85.88 108 LYS A CA 1
ATOM 853 C C . LYS A 1 108 ? 20.543 5.720 -1.766 1.00 85.88 108 LYS A C 1
ATOM 855 O O . LYS A 1 108 ? 21.330 5.657 -0.819 1.00 85.88 108 LYS A O 1
ATOM 860 N N . GLY A 1 109 ? 20.693 6.583 -2.774 1.00 78.75 109 GLY A N 1
ATOM 861 C CA . GLY A 1 109 ? 21.833 7.501 -2.908 1.00 78.75 109 GLY A CA 1
ATOM 862 C C . GLY A 1 109 ? 22.124 8.343 -1.651 1.00 78.75 109 GLY A C 1
ATOM 863 O O . GLY A 1 109 ? 21.238 8.577 -0.820 1.00 78.75 109 GLY A O 1
ATOM 864 N N . VAL A 1 110 ? 23.379 8.793 -1.489 1.00 73.44 110 VAL A N 1
ATOM 865 C CA . VAL A 1 110 ? 23.837 9.611 -0.337 1.00 73.44 110 VAL A CA 1
ATOM 866 C C . VAL A 1 110 ? 22.949 10.845 -0.162 1.00 73.44 110 VAL A C 1
ATOM 868 O O . VAL A 1 110 ? 22.523 11.163 0.946 1.00 73.44 110 VAL A O 1
ATOM 871 N N . SER A 1 111 ? 22.572 11.466 -1.277 1.00 79.19 111 SER A N 1
ATOM 872 C CA . SER A 1 111 ? 21.437 12.374 -1.362 1.00 79.19 111 SER A CA 1
ATOM 873 C C . SER A 1 111 ? 20.349 11.752 -2.225 1.00 79.19 111 SER A C 1
ATOM 875 O O . SER A 1 111 ? 20.486 11.713 -3.446 1.00 79.19 111 SER A O 1
ATOM 877 N N . SER A 1 112 ? 19.275 11.273 -1.598 1.00 87.94 112 SER A N 1
ATOM 878 C CA . SER A 1 112 ? 18.105 10.807 -2.342 1.00 87.94 112 SER A CA 1
ATOM 879 C C . SER A 1 112 ? 17.480 11.985 -3.085 1.00 87.94 112 SER A C 1
ATOM 881 O O . SER A 1 112 ? 17.113 12.993 -2.475 1.00 87.94 112 SER A O 1
ATOM 883 N N . LEU A 1 113 ? 17.383 11.850 -4.406 1.00 91.50 113 LEU A N 1
ATOM 884 C CA . LEU A 1 113 ? 16.764 12.850 -5.266 1.00 91.50 113 LEU A CA 1
ATOM 885 C C . LEU A 1 113 ? 15.261 12.937 -4.970 1.00 91.50 113 LEU A C 1
ATOM 887 O O . LEU A 1 113 ? 14.753 14.038 -4.784 1.00 91.50 113 LEU A O 1
ATOM 891 N N . LEU A 1 114 ? 14.598 11.789 -4.786 1.00 94.44 114 LEU A N 1
ATOM 892 C CA . LEU A 1 114 ? 13.185 11.706 -4.393 1.00 94.44 114 LEU A CA 1
ATOM 893 C C . LEU A 1 114 ? 12.906 12.407 -3.060 1.00 94.44 114 LEU A C 1
ATOM 895 O O . LEU A 1 114 ? 11.948 13.164 -2.954 1.00 94.44 114 LEU A O 1
ATOM 899 N N . SER A 1 115 ? 13.774 12.215 -2.062 1.00 93.62 115 SER A N 1
ATOM 900 C CA . SER A 1 115 ? 13.661 12.887 -0.759 1.00 93.62 115 SER A CA 1
ATOM 901 C C . SER A 1 115 ? 13.716 14.406 -0.885 1.00 93.62 115 SER A C 1
ATOM 903 O O . SER A 1 115 ? 12.932 15.103 -0.248 1.00 93.62 115 SER A O 1
ATOM 905 N N . ARG A 1 116 ? 14.612 14.934 -1.727 1.00 92.25 116 ARG A N 1
ATOM 906 C CA . ARG A 1 116 ? 14.667 16.377 -1.983 1.00 92.25 116 ARG A CA 1
ATOM 907 C C . ARG A 1 116 ? 13.421 16.832 -2.727 1.00 92.25 116 ARG A C 1
ATOM 909 O O . ARG A 1 116 ? 12.768 17.757 -2.270 1.00 92.25 116 ARG A O 1
ATOM 916 N N . LEU A 1 117 ? 13.067 16.163 -3.818 1.00 93.25 117 LEU A N 1
ATOM 917 C CA . LEU A 1 117 ? 11.946 16.546 -4.668 1.00 93.25 117 LEU A CA 1
ATOM 918 C C . LEU A 1 117 ? 10.625 16.604 -3.879 1.00 93.25 117 LEU A C 1
ATOM 920 O O . LEU A 1 117 ? 10.007 17.664 -3.774 1.00 93.25 117 LEU A O 1
ATOM 924 N N . LEU A 1 118 ? 10.273 15.505 -3.211 1.00 93.12 118 LEU A N 1
ATOM 925 C CA . LEU A 1 118 ? 9.038 15.374 -2.433 1.00 93.12 118 LEU A CA 1
ATOM 926 C C . LEU A 1 118 ? 9.095 16.081 -1.069 1.00 93.12 118 LEU A C 1
ATOM 928 O O . LEU A 1 118 ? 8.078 16.206 -0.401 1.00 93.12 118 LEU A O 1
ATOM 932 N N . GLY A 1 119 ? 10.271 16.534 -0.621 1.00 91.50 119 GLY A N 1
ATOM 933 C CA . GLY A 1 119 ? 10.435 17.159 0.696 1.00 91.50 119 GLY A CA 1
ATOM 934 C C . GLY A 1 119 ? 10.281 16.193 1.881 1.00 91.50 119 GLY A C 1
ATOM 935 O O . GLY A 1 119 ? 10.203 16.638 3.023 1.00 91.50 119 GLY A O 1
ATOM 936 N N . MET A 1 120 ? 10.266 14.881 1.632 1.00 92.00 120 MET A N 1
ATOM 937 C CA . MET A 1 120 ? 10.111 13.836 2.650 1.00 92.00 120 MET A CA 1
ATOM 938 C C . MET A 1 120 ? 11.463 13.345 3.166 1.00 92.00 120 MET A C 1
ATOM 940 O O . MET A 1 120 ? 12.486 13.428 2.475 1.00 92.00 120 MET A O 1
ATOM 944 N N . LYS A 1 121 ? 11.501 12.771 4.373 1.00 91.44 121 LYS A N 1
ATOM 945 C CA . LYS A 1 121 ? 12.748 12.194 4.898 1.00 91.44 121 LYS A CA 1
ATOM 946 C C . LYS A 1 121 ? 13.113 10.937 4.102 1.00 91.44 121 LYS A C 1
ATOM 948 O O . LYS A 1 121 ? 12.267 10.112 3.779 1.00 91.44 121 LYS A O 1
ATOM 953 N N . LYS A 1 122 ? 14.408 10.721 3.852 1.00 91.75 122 LYS A N 1
ATOM 954 C CA . LYS A 1 122 ? 14.890 9.518 3.144 1.00 91.75 122 LYS A CA 1
ATOM 955 C C . LYS A 1 122 ? 14.406 8.213 3.791 1.00 91.75 122 LYS A C 1
ATOM 957 O O . LYS A 1 122 ? 13.964 7.322 3.078 1.00 91.75 122 LYS A O 1
ATOM 962 N N . ARG A 1 123 ? 14.498 8.103 5.124 1.00 91.25 123 ARG A N 1
ATOM 963 C CA . ARG A 1 123 ? 14.079 6.895 5.860 1.00 91.25 123 ARG A CA 1
ATOM 964 C C . ARG A 1 123 ? 12.593 6.610 5.656 1.00 91.25 123 ARG A C 1
ATOM 966 O O . ARG A 1 123 ? 12.225 5.477 5.423 1.00 91.25 123 ARG A O 1
ATOM 973 N N . GLU A 1 124 ? 11.768 7.644 5.688 1.00 91.69 124 GLU A N 1
ATOM 974 C CA . GLU A 1 124 ? 10.325 7.550 5.468 1.00 91.69 124 GLU A CA 1
ATOM 975 C C . GLU A 1 124 ? 9.993 7.063 4.051 1.00 91.69 124 GLU A C 1
ATOM 977 O O . GLU A 1 124 ? 9.265 6.089 3.902 1.00 91.69 124 GLU A O 1
ATOM 982 N N . LEU A 1 125 ? 10.618 7.638 3.016 1.00 93.50 125 LEU A N 1
ATOM 983 C CA . LEU A 1 125 ? 10.458 7.143 1.642 1.00 93.50 125 LEU A CA 1
ATOM 984 C C . LEU A 1 125 ? 10.923 5.694 1.475 1.00 93.50 125 LEU A C 1
ATOM 986 O O . LEU A 1 125 ? 10.321 4.948 0.713 1.00 93.50 125 LEU A O 1
ATOM 990 N N . GLN A 1 126 ? 11.993 5.289 2.166 1.00 92.94 126 GLN A N 1
ATOM 991 C CA . GLN A 1 126 ? 12.448 3.899 2.157 1.00 92.94 126 GLN A CA 1
ATOM 992 C C . GLN A 1 126 ? 11.415 2.974 2.792 1.00 92.94 126 GLN A C 1
ATOM 994 O O . GLN A 1 126 ? 11.118 1.946 2.196 1.00 92.94 126 GLN A O 1
ATOM 999 N N . ARG A 1 127 ? 10.837 3.353 3.938 1.00 92.06 127 ARG A N 1
ATOM 1000 C CA . ARG A 1 127 ? 9.788 2.564 4.595 1.00 92.06 127 ARG A CA 1
ATOM 1001 C C . ARG A 1 127 ? 8.609 2.340 3.660 1.00 92.06 127 ARG A C 1
ATOM 1003 O O . ARG A 1 127 ? 8.220 1.203 3.435 1.00 92.06 127 ARG A O 1
ATOM 1010 N N . ILE A 1 128 ? 8.124 3.412 3.032 1.00 94.44 128 ILE A N 1
ATOM 1011 C CA . ILE A 1 128 ? 7.021 3.330 2.070 1.00 94.44 128 ILE A CA 1
ATOM 1012 C C . ILE A 1 128 ? 7.414 2.455 0.875 1.00 94.44 128 ILE A C 1
ATOM 1014 O O . ILE A 1 128 ? 6.712 1.503 0.565 1.00 94.44 128 ILE A O 1
ATOM 1018 N N . ALA A 1 129 ? 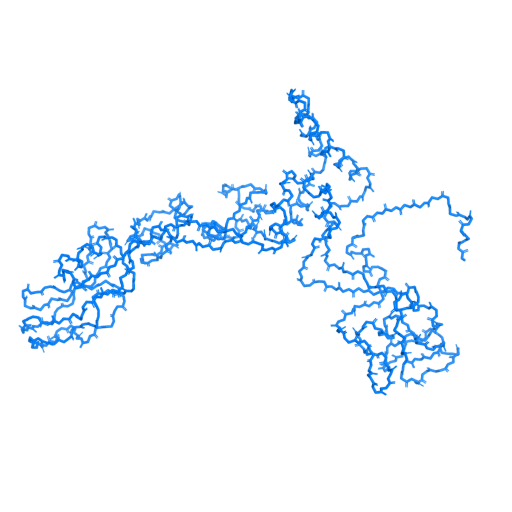8.557 2.725 0.234 1.00 94.94 129 ALA A N 1
ATOM 1019 C CA . ALA A 1 129 ? 9.007 1.990 -0.951 1.00 94.94 129 ALA A CA 1
ATOM 1020 C C . ALA A 1 129 ? 9.227 0.488 -0.701 1.00 94.94 129 ALA A C 1
ATOM 1022 O O . ALA A 1 129 ? 9.051 -0.306 -1.622 1.00 94.94 129 ALA A O 1
ATOM 1023 N N . TYR A 1 130 ? 9.633 0.109 0.513 1.00 95.00 130 TYR A N 1
ATOM 1024 C CA . TYR A 1 130 ? 9.903 -1.276 0.899 1.00 95.00 130 TYR A CA 1
ATOM 1025 C C . TYR A 1 130 ? 8.749 -1.950 1.649 1.00 95.00 130 TYR A C 1
ATOM 1027 O O . TYR A 1 130 ? 8.946 -3.059 2.135 1.00 95.00 130 TYR A O 1
ATOM 1035 N N . TYR A 1 131 ? 7.567 -1.323 1.722 1.00 94.81 131 TYR A N 1
ATOM 1036 C CA . TYR A 1 131 ? 6.422 -1.835 2.486 1.00 94.81 131 TYR A CA 1
ATOM 1037 C C . TYR A 1 131 ? 6.786 -2.155 3.951 1.00 94.81 131 TYR A C 1
ATOM 1039 O O . TYR A 1 131 ? 6.328 -3.141 4.522 1.00 94.81 131 TYR A O 1
ATOM 1047 N N . GLU A 1 132 ? 7.655 -1.343 4.558 1.00 94.62 132 GLU A N 1
ATOM 1048 C CA . GLU A 1 132 ? 8.035 -1.492 5.962 1.00 94.62 132 GLU A CA 1
ATOM 1049 C C . GLU A 1 132 ? 6.879 -1.030 6.853 1.00 94.62 132 GLU A C 1
ATOM 1051 O O . GLU A 1 132 ? 6.344 0.069 6.674 1.00 94.62 132 GLU A O 1
ATOM 1056 N N . THR A 1 133 ? 6.512 -1.858 7.827 1.00 94.12 133 THR A N 1
ATOM 1057 C CA . THR A 1 133 ? 5.473 -1.531 8.802 1.00 94.12 133 THR A CA 1
ATOM 1058 C C . THR A 1 133 ? 5.997 -0.590 9.887 1.00 94.12 133 THR A C 1
ATOM 1060 O O . THR A 1 133 ? 7.201 -0.483 10.165 1.00 94.12 133 THR A O 1
ATOM 1063 N N . GLU A 1 134 ? 5.080 0.152 10.498 1.00 91.06 134 GLU A N 1
ATOM 1064 C CA . GLU A 1 134 ? 5.331 0.910 11.716 1.00 91.06 134 GLU A CA 1
ATOM 1065 C C . GLU A 1 134 ? 4.504 0.294 12.853 1.00 91.06 134 GLU A C 1
ATOM 1067 O O . GLU A 1 134 ? 3.295 0.122 12.671 1.00 91.06 134 GLU A O 1
ATOM 1072 N N . PRO A 1 135 ? 5.126 -0.047 13.999 1.00 93.94 135 PRO A N 1
ATOM 1073 C CA . PRO A 1 135 ? 4.375 -0.491 15.161 1.00 93.94 135 PRO A CA 1
ATOM 1074 C C . PRO A 1 135 ? 3.591 0.695 15.724 1.00 93.94 135 PRO A C 1
ATOM 1076 O O . PRO A 1 135 ? 4.152 1.775 15.935 1.00 93.94 135 PRO A O 1
ATOM 1079 N N . LEU A 1 136 ? 2.302 0.490 15.964 1.00 94.00 136 LEU A N 1
ATOM 1080 C CA . LEU A 1 136 ? 1.392 1.461 16.556 1.00 94.00 136 LEU A CA 1
ATOM 1081 C C . LEU A 1 136 ? 0.802 0.863 17.826 1.00 94.00 136 LEU A C 1
ATOM 1083 O O . LEU A 1 136 ? 0.237 -0.225 17.787 1.00 94.00 136 LEU A O 1
ATOM 1087 N N . GLU A 1 137 ? 0.912 1.588 18.933 1.00 95.06 137 GLU A N 1
ATOM 1088 C CA . GLU A 1 137 ? 0.167 1.269 20.150 1.00 95.06 137 GLU A CA 1
ATOM 1089 C C . GLU A 1 137 ? -1.270 1.765 19.979 1.00 95.06 137 GLU A C 1
ATOM 1091 O O . GLU A 1 137 ? -1.489 2.938 19.664 1.00 95.06 137 GLU A O 1
ATOM 1096 N N . GLN A 1 138 ? -2.244 0.875 20.137 1.00 95.94 138 GLN A N 1
ATOM 1097 C CA . GLN A 1 138 ? -3.668 1.159 19.992 1.00 95.94 138 GLN A CA 1
ATOM 1098 C C . GLN A 1 138 ? -4.448 0.545 21.151 1.00 95.94 138 GLN A C 1
ATOM 1100 O O . GLN A 1 138 ? -4.155 -0.566 21.583 1.00 95.94 138 GLN A O 1
ATOM 1105 N N . ALA A 1 139 ? -5.477 1.247 21.612 1.00 96.06 139 ALA A N 1
ATOM 1106 C CA . ALA A 1 139 ? -6.512 0.652 22.444 1.00 96.06 139 ALA A CA 1
ATOM 1107 C C . ALA A 1 139 ? -7.617 0.092 21.544 1.00 96.06 139 ALA A C 1
ATOM 1109 O O . ALA A 1 139 ? -7.935 0.675 20.500 1.00 96.06 139 ALA A O 1
ATOM 1110 N N . LEU A 1 140 ? -8.210 -1.021 21.960 1.00 97.19 140 LEU A N 1
ATOM 1111 C CA . LEU A 1 140 ? -9.372 -1.604 21.312 1.00 97.19 140 LEU A CA 1
ATOM 1112 C C . LEU A 1 140 ? -10.643 -1.155 22.037 1.00 97.19 140 LEU A C 1
ATOM 1114 O O . LEU A 1 140 ? -10.744 -1.210 23.264 1.00 97.19 140 LEU A O 1
ATOM 1118 N N . TYR A 1 141 ? -11.632 -0.736 21.261 1.00 96.56 141 TYR A N 1
ATOM 1119 C CA . TYR A 1 141 ? -12.943 -0.326 21.740 1.00 96.56 141 TYR A CA 1
ATOM 1120 C C . TYR A 1 141 ? -14.029 -1.215 21.145 1.00 96.56 141 TYR A C 1
ATOM 1122 O O . TYR A 1 141 ? -13.883 -1.712 20.030 1.00 96.56 141 TYR A O 1
ATOM 1130 N N . ILE A 1 142 ? -15.139 -1.370 21.861 1.00 95.12 142 ILE A N 1
ATOM 1131 C CA . ILE A 1 142 ? -16.365 -1.995 21.357 1.00 95.12 142 ILE A CA 1
ATOM 1132 C C . ILE A 1 142 ? -17.438 -0.926 21.225 1.00 95.12 142 ILE A C 1
ATOM 1134 O O . ILE A 1 142 ? -17.677 -0.150 22.151 1.00 95.12 142 ILE A O 1
ATOM 1138 N N . VAL A 1 143 ? -18.112 -0.915 20.079 1.00 95.88 143 VAL A N 1
ATOM 1139 C CA . VAL A 1 143 ? -19.268 -0.053 19.833 1.00 95.88 143 VAL A CA 1
ATOM 1140 C C . VAL A 1 143 ? -20.453 -0.560 20.654 1.00 95.88 143 VAL A C 1
ATOM 1142 O O . VAL A 1 143 ? -20.999 -1.627 20.373 1.00 95.88 143 VAL A O 1
ATOM 1145 N N . THR A 1 144 ? -20.877 0.201 21.659 1.00 93.00 144 THR A N 1
ATOM 1146 C CA . THR A 1 144 ? -21.989 -0.179 22.547 1.00 93.00 144 THR A CA 1
ATOM 1147 C C . THR A 1 144 ? -23.332 0.165 21.918 1.00 93.00 144 THR A C 1
ATOM 1149 O O . THR A 1 144 ? -24.264 -0.640 21.919 1.00 93.00 144 THR A O 1
ATOM 1152 N N . SER A 1 145 ? -23.420 1.347 21.310 1.00 91.94 145 SER A N 1
ATOM 1153 C CA . SER A 1 145 ? -24.609 1.829 20.620 1.00 91.94 145 SER A CA 1
ATOM 1154 C C . SER A 1 145 ? -24.223 2.611 19.369 1.00 91.94 145 SER A C 1
ATOM 1156 O O . SER A 1 145 ? -23.182 3.258 19.321 1.00 91.94 145 SER A O 1
ATOM 1158 N N . SER A 1 146 ? -25.054 2.537 18.331 1.00 93.44 146 SER A N 1
ATOM 1159 C CA . SER A 1 146 ? -24.822 3.256 17.078 1.00 93.44 146 SER A CA 1
ATOM 1160 C C . SER A 1 146 ? -26.127 3.812 16.528 1.00 93.44 146 SER A C 1
ATOM 1162 O O . SER A 1 146 ? -27.139 3.109 16.477 1.00 93.44 146 SER A O 1
ATOM 1164 N N . GLY A 1 147 ? -26.088 5.075 16.105 1.00 90.19 147 GLY A N 1
ATOM 1165 C CA . GLY A 1 147 ? -27.168 5.747 15.385 1.00 90.19 147 GLY A CA 1
ATOM 1166 C C . GLY A 1 147 ? -27.028 5.675 13.860 1.00 90.19 147 GLY A C 1
ATOM 1167 O O . GLY A 1 147 ? -27.835 6.278 13.153 1.00 90.19 147 GLY A O 1
ATOM 1168 N N . CYS A 1 148 ? -26.015 4.975 13.340 1.00 91.62 148 CYS A N 1
ATOM 1169 C CA . CYS A 1 148 ? -25.708 4.887 11.909 1.00 91.62 148 CYS A CA 1
ATOM 1170 C C . CYS A 1 148 ? -25.610 3.430 11.424 1.00 91.62 148 CYS A C 1
ATOM 1172 O O . CYS A 1 148 ? -25.628 2.490 12.219 1.00 91.62 148 CYS A O 1
ATOM 1174 N N . LYS A 1 149 ? -25.547 3.223 10.102 1.00 90.69 149 LYS A N 1
ATOM 1175 C CA . LYS A 1 149 ? -25.436 1.875 9.505 1.00 90.69 149 LYS A CA 1
ATOM 1176 C C . LYS A 1 149 ? -23.987 1.467 9.244 1.00 90.69 149 LYS A C 1
ATOM 1178 O O . LYS A 1 149 ? -23.697 0.279 9.106 1.00 90.69 149 LYS A O 1
ATOM 1183 N N . GLU A 1 150 ? -23.117 2.459 9.129 1.00 92.69 150 GLU A N 1
ATOM 1184 C CA . GLU A 1 150 ? -21.710 2.362 8.765 1.00 92.69 150 GLU A CA 1
ATOM 1185 C C . GLU A 1 150 ? -20.864 1.803 9.912 1.00 92.69 150 GLU A C 1
ATOM 1187 O O . GLU A 1 150 ? -19.892 1.089 9.670 1.00 92.69 150 GLU A O 1
ATOM 1192 N N . VAL A 1 151 ? -21.257 2.091 11.152 1.00 94.50 151 VAL A N 1
ATOM 1193 C CA . VAL A 1 151 ? -20.662 1.534 12.369 1.00 94.50 151 VAL A CA 1
ATOM 1194 C C . VAL A 1 151 ? -21.726 0.700 13.064 1.00 94.50 151 VAL A C 1
ATOM 1196 O O . VAL A 1 151 ? -22.806 1.206 13.375 1.00 94.50 151 VAL A O 1
ATOM 1199 N N . ARG A 1 152 ? -21.461 -0.589 13.273 1.00 93.19 152 ARG A N 1
ATOM 1200 C CA . ARG A 1 152 ? -22.453 -1.502 13.860 1.00 93.19 152 ARG A CA 1
ATOM 1201 C C . ARG A 1 152 ? -22.211 -1.673 15.359 1.00 93.19 152 ARG A C 1
ATOM 1203 O O . ARG A 1 152 ? -21.056 -1.742 15.769 1.00 93.19 152 ARG A O 1
ATOM 1210 N N . PRO A 1 153 ? -23.267 -1.802 16.183 1.00 92.38 153 PRO A N 1
ATOM 1211 C CA . PRO A 1 153 ? -23.099 -2.253 17.560 1.00 92.38 153 PRO A CA 1
ATOM 1212 C C . PRO A 1 153 ? -22.335 -3.581 17.607 1.00 92.38 153 PRO A C 1
ATOM 1214 O O . PRO A 1 153 ? -22.502 -4.416 16.716 1.00 92.38 153 PRO A O 1
ATOM 1217 N N . ARG A 1 154 ? -21.522 -3.766 18.650 1.00 90.56 154 ARG A N 1
ATOM 1218 C CA . ARG A 1 154 ? -20.587 -4.887 18.859 1.00 90.56 154 ARG A CA 1
ATOM 1219 C C . ARG A 1 154 ? -19.394 -4.954 17.896 1.00 90.56 154 ARG A C 1
ATOM 1221 O O . ARG A 1 154 ? -18.560 -5.841 18.050 1.00 90.56 154 ARG A O 1
ATOM 1228 N N . GLU A 1 155 ? -19.272 -4.043 16.930 1.00 93.62 155 GLU A N 1
ATOM 1229 C CA . GLU A 1 155 ? -18.044 -3.919 16.139 1.00 93.62 155 GLU A CA 1
ATOM 1230 C C . GLU A 1 155 ? -16.887 -3.444 17.029 1.00 93.62 155 GLU A C 1
ATOM 1232 O O . GLU A 1 155 ? -17.077 -2.629 17.935 1.00 93.62 155 GLU A O 1
ATOM 1237 N N . THR A 1 156 ? -15.684 -3.951 16.763 1.00 94.94 156 THR A N 1
ATOM 1238 C CA . THR A 1 156 ? -14.455 -3.520 17.430 1.00 94.94 156 THR A CA 1
ATOM 1239 C C . THR A 1 156 ? -13.737 -2.465 16.599 1.00 94.94 156 THR A C 1
ATOM 1241 O O . THR A 1 156 ? -13.529 -2.673 15.402 1.00 94.94 156 THR A O 1
ATOM 1244 N N . LEU A 1 157 ? -13.311 -1.374 17.227 1.00 96.94 157 LEU A N 1
ATOM 1245 C CA . LEU A 1 157 ? -12.567 -0.293 16.582 1.00 96.94 157 LEU A CA 1
ATOM 1246 C C . LEU A 1 157 ? -11.283 -0.013 17.353 1.00 96.94 157 LEU A C 1
ATOM 1248 O O . LEU A 1 157 ? -11.303 0.102 18.578 1.00 96.94 157 LEU A O 1
ATOM 1252 N N . TYR A 1 158 ? -10.175 0.146 16.638 1.00 97.50 158 TYR A N 1
ATOM 1253 C CA . TYR A 1 158 ? -8.952 0.678 17.235 1.00 97.50 158 TYR A CA 1
ATOM 1254 C C . TYR A 1 158 ? -9.044 2.193 17.436 1.00 97.50 158 TYR A C 1
ATOM 1256 O O . TYR A 1 158 ? -9.820 2.866 16.753 1.00 97.50 158 TYR A O 1
ATOM 1264 N N . THR A 1 159 ? -8.218 2.741 18.333 1.00 96.75 159 THR A N 1
ATOM 1265 C CA . THR A 1 159 ? -8.176 4.178 18.658 1.00 96.75 159 THR A CA 1
ATOM 1266 C C . THR A 1 159 ? -8.206 5.077 17.421 1.00 96.75 159 THR A C 1
ATOM 1268 O O . THR A 1 159 ? -9.062 5.952 17.334 1.00 96.75 159 THR A O 1
ATOM 1271 N N . LEU A 1 160 ? -7.340 4.836 16.432 1.00 96.62 160 LEU A N 1
ATOM 1272 C CA . LEU A 1 160 ? -7.274 5.670 15.226 1.00 96.62 160 LEU A CA 1
ATOM 1273 C C . LEU A 1 160 ? -8.522 5.550 14.336 1.00 96.62 160 LEU A C 1
ATOM 1275 O O . LEU A 1 160 ? -8.948 6.538 13.741 1.00 96.62 160 LEU A O 1
ATOM 1279 N N . GLU A 1 161 ? -9.135 4.364 14.240 1.00 96.94 161 GLU A N 1
ATOM 1280 C CA . GLU A 1 161 ? -10.406 4.221 13.514 1.00 96.94 161 GLU A CA 1
ATOM 1281 C C . GLU A 1 161 ? -11.517 4.989 14.235 1.00 96.94 161 GLU A C 1
ATOM 1283 O O . GLU A 1 161 ? -12.286 5.706 13.595 1.00 96.94 161 GLU A O 1
ATOM 1288 N N . TYR A 1 162 ? -11.579 4.873 15.563 1.00 96.31 162 TYR A N 1
ATOM 1289 C CA . TYR A 1 162 ? -12.548 5.577 16.395 1.00 96.31 162 TYR A CA 1
ATOM 1290 C C . TYR A 1 162 ? -12.420 7.103 16.277 1.00 96.31 162 TYR A C 1
ATOM 1292 O O . TYR A 1 162 ? -13.426 7.778 16.056 1.00 96.31 162 TYR A O 1
ATOM 1300 N N . GLU A 1 163 ? -11.206 7.652 16.364 1.00 95.94 163 GLU A N 1
ATOM 1301 C CA . GLU A 1 163 ? -10.954 9.096 16.244 1.00 95.94 163 GLU A CA 1
ATOM 1302 C C . GLU A 1 163 ? -11.458 9.663 14.910 1.00 95.94 163 GLU A C 1
ATOM 1304 O O . GLU A 1 163 ? -12.062 10.735 14.872 1.00 95.94 163 GLU A O 1
ATOM 1309 N N . VAL A 1 164 ? -11.276 8.920 13.815 1.00 96.50 164 VAL A N 1
ATOM 1310 C CA . VAL A 1 164 ? -11.739 9.335 12.485 1.00 96.50 164 VAL A CA 1
ATOM 1311 C C . VAL A 1 164 ? -13.254 9.158 12.336 1.00 96.50 164 VAL A C 1
ATOM 1313 O O . VAL A 1 164 ? -13.938 10.059 11.851 1.00 96.50 164 VAL A O 1
ATOM 1316 N N . LEU A 1 165 ? -13.804 8.012 12.750 1.00 96.94 165 LEU A N 1
ATOM 1317 C CA . LEU A 1 165 ? -15.222 7.689 12.560 1.00 96.94 165 LEU A CA 1
ATOM 1318 C C . LEU A 1 165 ? -16.147 8.523 13.452 1.00 96.94 165 LEU A C 1
ATOM 1320 O O . LEU A 1 165 ? -17.209 8.940 12.988 1.00 96.94 165 LEU A O 1
ATOM 1324 N N . SER A 1 166 ? -15.755 8.794 14.700 1.00 95.75 166 SER A N 1
ATOM 1325 C CA . SER A 1 166 ? -16.557 9.570 15.663 1.00 95.75 166 SER A CA 1
ATOM 1326 C C . SER A 1 166 ? -16.778 11.022 15.229 1.00 95.75 166 SER A C 1
ATOM 1328 O O . SER A 1 166 ? -17.780 11.635 15.591 1.00 95.75 166 SER A O 1
ATOM 1330 N N . ALA A 1 167 ? -15.897 11.565 14.383 1.00 93.62 167 ALA A N 1
ATOM 1331 C CA . ALA A 1 167 ? -16.080 12.884 13.784 1.00 93.62 167 ALA A CA 1
ATOM 1332 C C . ALA A 1 167 ? -17.210 12.923 12.734 1.00 93.62 167 ALA A C 1
ATOM 1334 O O . ALA A 1 167 ? -17.734 13.999 12.440 1.00 93.62 167 ALA A O 1
ATOM 1335 N N . ALA A 1 168 ? -17.575 11.775 12.152 1.00 94.12 168 ALA A N 1
ATOM 1336 C CA . ALA A 1 168 ? -18.536 11.682 11.053 1.00 94.12 168 ALA A CA 1
ATOM 1337 C C . ALA A 1 168 ? -19.858 11.000 11.433 1.00 94.12 168 ALA A C 1
ATOM 1339 O O . ALA A 1 168 ? -20.896 11.321 10.851 1.00 94.12 168 ALA A O 1
ATOM 1340 N N . PHE A 1 169 ? -19.838 10.069 12.388 1.00 95.44 169 PHE A N 1
ATOM 1341 C CA . PHE A 1 169 ? -20.989 9.238 12.726 1.00 95.44 169 PHE A CA 1
ATOM 1342 C C . PHE A 1 169 ? -21.321 9.284 14.224 1.00 95.44 169 PHE A C 1
ATOM 1344 O O . PHE A 1 169 ? -20.411 9.243 15.048 1.00 95.44 169 PHE A O 1
ATOM 1351 N N . PRO A 1 170 ? -22.616 9.303 14.599 1.00 95.00 170 PRO A N 1
ATOM 1352 C CA . PRO A 1 170 ? -23.032 9.228 15.994 1.00 95.00 170 PRO A CA 1
ATOM 1353 C C . PRO A 1 170 ? -23.033 7.772 16.485 1.00 95.00 170 PRO A C 1
ATOM 1355 O O . PRO A 1 170 ? -23.894 6.975 16.098 1.00 95.00 170 PRO A O 1
ATOM 1358 N N . PHE A 1 171 ? -22.082 7.421 17.345 1.00 95.56 171 PHE A N 1
ATOM 1359 C CA . PHE A 1 171 ? -22.024 6.138 18.043 1.00 95.56 171 PHE A CA 1
ATOM 1360 C C . PHE A 1 171 ? -21.233 6.284 19.346 1.00 95.56 171 PHE A C 1
ATOM 1362 O O . PHE A 1 171 ? -20.421 7.195 19.484 1.00 95.56 171 PHE A O 1
ATOM 1369 N N . GLU A 1 172 ? -21.476 5.376 20.284 1.00 94.62 172 GLU A N 1
ATOM 1370 C CA . GLU A 1 172 ? -20.794 5.326 21.575 1.00 94.62 172 GLU A CA 1
ATOM 1371 C C . GLU A 1 172 ? -19.914 4.081 21.645 1.00 94.62 172 GLU A C 1
ATOM 1373 O O . GLU A 1 172 ? -20.244 3.027 21.084 1.00 94.62 172 GLU A O 1
ATOM 1378 N N . VAL A 1 173 ? -18.789 4.206 22.344 1.00 95.88 173 VAL A N 1
ATOM 1379 C CA . VAL A 1 173 ? -17.830 3.119 22.526 1.00 95.88 173 VAL A CA 1
ATOM 1380 C C . VAL A 1 173 ? -17.396 2.997 23.978 1.00 95.88 173 VAL A C 1
ATOM 1382 O O . VAL A 1 173 ? -17.341 3.978 24.716 1.00 95.88 173 VAL A O 1
ATOM 1385 N N . GLU A 1 174 ? -17.001 1.791 24.363 1.00 95.56 174 GLU A N 1
ATOM 1386 C CA . GLU A 1 174 ? -16.293 1.534 25.614 1.00 95.56 174 GLU A CA 1
ATOM 1387 C C . GLU A 1 174 ? -15.015 0.731 25.354 1.00 95.56 174 GLU A C 1
ATOM 1389 O O . GLU A 1 174 ? -14.926 0.045 24.332 1.00 95.56 174 GLU A O 1
ATOM 1394 N N . PRO A 1 175 ? -14.017 0.792 26.257 1.00 95.88 175 PRO A N 1
ATOM 1395 C CA . PRO A 1 175 ? -12.838 -0.063 26.169 1.00 95.88 175 PRO A CA 1
ATOM 1396 C C . PRO A 1 175 ? -13.228 -1.541 26.086 1.00 95.88 175 PRO A C 1
ATOM 1398 O O . PRO A 1 175 ? -14.096 -1.999 26.834 1.00 95.88 175 PRO A O 1
ATOM 1401 N N . ALA A 1 176 ? -12.572 -2.275 25.192 1.00 95.69 176 ALA A N 1
ATOM 1402 C CA . ALA A 1 176 ? -12.755 -3.708 25.053 1.00 95.69 176 ALA A CA 1
ATOM 1403 C C . ALA A 1 176 ? -12.033 -4.445 26.189 1.00 95.69 176 ALA A C 1
ATOM 1405 O O . ALA A 1 176 ? -10.852 -4.208 26.454 1.00 95.69 176 ALA A O 1
ATOM 1406 N N . TYR A 1 177 ? -12.741 -5.363 26.838 1.00 95.12 177 TYR A N 1
ATOM 1407 C CA . TYR A 1 177 ? -12.184 -6.308 27.798 1.00 95.12 177 TYR A CA 1
ATOM 1408 C C . TYR A 1 177 ? -12.103 -7.689 27.160 1.00 95.12 177 TYR A C 1
ATOM 1410 O O . TYR A 1 177 ? -13.116 -8.218 26.696 1.00 95.12 177 TYR A O 1
ATOM 1418 N N . TYR A 1 178 ? -10.913 -8.284 27.186 1.00 94.75 178 TYR A N 1
ATOM 1419 C CA . TYR A 1 178 ? -10.712 -9.681 26.833 1.00 94.75 178 TYR A CA 1
ATOM 1420 C C . TYR A 1 178 ? -11.002 -10.571 28.034 1.00 94.75 178 TYR A C 1
ATOM 1422 O O . TYR A 1 178 ? -10.384 -10.433 29.090 1.00 94.75 178 TYR A O 1
ATOM 1430 N N . VAL A 1 179 ? -11.948 -11.496 27.883 1.00 93.38 179 VAL A N 1
ATOM 1431 C CA . VAL A 1 179 ? -12.369 -12.399 28.954 1.00 93.38 179 VAL A CA 1
ATOM 1432 C C . VAL A 1 179 ? -11.610 -13.718 28.848 1.00 93.38 179 VAL A C 1
ATOM 1434 O O . VAL A 1 179 ? -12.047 -14.673 28.200 1.00 93.38 179 VAL A O 1
ATOM 1437 N N . GLU A 1 180 ? -10.485 -13.800 29.554 1.00 91.38 180 GLU A N 1
ATOM 1438 C CA . GLU A 1 180 ? -9.655 -15.007 29.631 1.00 91.38 180 GLU A CA 1
ATOM 1439 C C . GLU A 1 180 ? -10.424 -16.214 30.180 1.00 91.38 180 GLU A C 1
ATOM 1441 O O . GLU A 1 180 ? -10.303 -17.340 29.689 1.00 91.38 180 GLU A O 1
ATOM 1446 N N . LYS A 1 181 ? -11.212 -15.993 31.238 1.00 91.44 181 LYS A N 1
ATOM 1447 C CA . LYS A 1 181 ? -11.907 -17.062 31.953 1.00 91.44 181 LYS A CA 1
ATOM 1448 C C . LYS A 1 181 ? -13.291 -16.609 32.376 1.00 91.44 181 LYS A C 1
ATOM 1450 O O . LYS A 1 181 ? -13.443 -15.558 32.983 1.00 91.44 181 LYS A O 1
ATOM 1455 N N . ALA A 1 182 ? -14.283 -17.454 32.125 1.00 91.50 182 ALA A N 1
ATOM 1456 C CA . ALA A 1 182 ? -15.640 -17.277 32.619 1.00 91.50 182 ALA A CA 1
ATOM 1457 C C . ALA A 1 182 ? -16.228 -18.636 33.044 1.00 91.50 182 ALA A C 1
ATOM 1459 O O . ALA A 1 182 ? -15.851 -19.666 32.469 1.00 91.50 182 ALA A O 1
ATOM 1460 N N . PRO A 1 183 ? -17.110 -18.680 34.059 1.00 92.00 183 PRO A N 1
ATOM 1461 C CA . PRO A 1 183 ? -17.747 -19.920 34.487 1.00 92.00 183 PRO A CA 1
ATOM 1462 C C . PRO A 1 183 ? -18.776 -20.406 33.460 1.00 92.00 183 PRO A C 1
ATOM 1464 O O . PRO A 1 183 ? -19.192 -19.669 32.569 1.00 92.00 183 PRO A O 1
ATOM 1467 N N . ARG A 1 184 ? -19.231 -21.653 33.618 1.00 92.06 184 ARG A N 1
ATOM 1468 C CA . ARG A 1 184 ? -20.463 -22.100 32.958 1.00 92.06 184 ARG A CA 1
ATOM 1469 C C . ARG A 1 184 ? -21.652 -21.424 33.622 1.00 92.06 184 ARG A C 1
ATOM 1471 O O . ARG A 1 184 ? -21.661 -21.270 34.841 1.00 92.06 184 ARG A O 1
ATOM 1478 N N . VAL A 1 185 ? -22.653 -21.078 32.827 1.00 91.62 185 VAL A N 1
ATOM 1479 C CA . VAL A 1 185 ? -23.900 -20.515 33.340 1.00 91.62 185 VAL A CA 1
ATOM 1480 C C . VAL A 1 185 ? -24.826 -21.677 33.661 1.00 91.62 185 VAL A C 1
ATOM 1482 O O . VAL A 1 185 ? -25.177 -22.451 32.772 1.00 91.62 185 VAL A O 1
ATOM 1485 N N . ILE A 1 186 ? -25.156 -21.838 34.939 1.00 91.81 186 ILE A N 1
ATOM 1486 C CA . ILE A 1 186 ? -25.938 -22.959 35.463 1.00 91.81 186 ILE A CA 1
ATOM 1487 C C . ILE A 1 186 ? -27.140 -22.385 36.214 1.00 91.81 186 ILE A C 1
ATOM 1489 O O . ILE A 1 186 ? -26.983 -21.421 36.960 1.00 91.81 186 ILE A O 1
ATOM 1493 N N . ALA A 1 187 ? -28.319 -22.976 36.016 1.00 91.50 187 ALA A N 1
ATOM 1494 C CA . ALA A 1 187 ? -29.530 -22.625 36.746 1.00 91.50 187 ALA A CA 1
ATOM 1495 C C . ALA A 1 187 ? -29.366 -22.960 38.239 1.00 91.50 187 ALA A C 1
ATOM 1497 O O . ALA A 1 187 ? -29.050 -24.093 38.597 1.00 91.50 187 ALA A O 1
ATOM 1498 N N . GLU A 1 188 ? -29.567 -21.980 39.114 1.00 89.62 188 GLU A N 1
ATOM 1499 C CA . GLU A 1 188 ? -29.449 -22.136 40.572 1.00 89.62 188 GLU A CA 1
ATOM 1500 C C . GLU A 1 188 ? -30.746 -22.664 41.190 1.00 89.62 188 GLU A C 1
ATOM 1502 O O . GLU A 1 188 ? -30.716 -23.323 42.228 1.00 89.62 188 GLU A O 1
ATOM 1507 N N . GLU A 1 189 ? -31.878 -22.420 40.532 1.00 92.06 189 GLU A N 1
ATOM 1508 C CA . GLU A 1 189 ? -33.194 -22.880 40.952 1.00 92.06 189 GLU A CA 1
ATOM 1509 C C . GLU A 1 189 ? -33.984 -23.468 39.782 1.00 92.06 189 GLU A C 1
ATOM 1511 O O . GLU A 1 189 ? -33.683 -23.215 38.615 1.00 92.06 189 GLU A O 1
ATOM 1516 N N . ALA A 1 190 ? -34.973 -24.301 40.112 1.00 89.38 190 ALA A N 1
ATOM 1517 C CA . ALA A 1 190 ? -35.885 -24.858 39.126 1.00 89.38 190 ALA A CA 1
ATOM 1518 C C . ALA A 1 190 ? -36.955 -23.826 38.759 1.00 89.38 190 ALA A C 1
ATOM 1520 O O . ALA A 1 190 ? -37.475 -23.121 39.627 1.00 89.38 190 ALA A O 1
ATOM 1521 N N . GLY A 1 191 ? -37.320 -23.759 37.485 1.00 91.12 191 GLY A N 1
ATOM 1522 C CA . GLY A 1 191 ? -38.316 -22.803 37.026 1.00 91.12 191 GLY A CA 1
ATOM 1523 C C . GLY A 1 191 ? -38.496 -22.810 35.520 1.00 91.12 191 GLY A C 1
ATOM 1524 O O . GLY A 1 191 ? -37.821 -23.538 34.792 1.00 91.12 191 GLY A O 1
ATOM 1525 N N . ARG A 1 192 ? -39.428 -21.973 35.065 1.00 90.62 192 ARG A N 1
ATOM 1526 C CA . ARG A 1 192 ? -39.661 -21.751 33.643 1.00 90.62 192 ARG A CA 1
ATOM 1527 C C . ARG A 1 192 ? -38.661 -20.735 33.103 1.00 90.62 192 ARG A C 1
ATOM 1529 O O . ARG A 1 192 ? -38.525 -19.656 33.677 1.00 90.62 192 ARG A O 1
ATOM 1536 N N . VAL A 1 193 ? -37.997 -21.080 32.009 1.00 92.38 193 VAL A N 1
ATOM 1537 C CA . VAL A 1 193 ? -37.040 -20.225 31.309 1.00 92.38 193 VAL A CA 1
ATOM 1538 C C . VAL A 1 193 ? -37.797 -19.122 30.578 1.00 92.38 193 VAL A C 1
ATOM 1540 O O . VAL A 1 193 ? -38.716 -19.403 29.812 1.00 92.38 193 VAL A O 1
ATOM 1543 N N . THR A 1 194 ? -37.413 -17.872 30.824 1.00 91.94 194 THR A N 1
ATOM 1544 C CA . THR A 1 194 ? -37.848 -16.712 30.035 1.00 91.94 194 THR A CA 1
ATOM 1545 C C . THR A 1 194 ? -36.616 -16.004 29.492 1.00 91.94 194 THR A C 1
ATOM 1547 O O . THR A 1 194 ? -35.717 -15.664 30.263 1.00 91.94 194 THR A O 1
ATOM 1550 N N . ILE A 1 195 ? -36.548 -15.803 28.178 1.00 92.19 195 ILE A N 1
ATOM 1551 C CA . ILE A 1 195 ? -35.427 -15.116 27.528 1.00 92.19 195 ILE A CA 1
ATOM 1552 C C . ILE A 1 195 ? -35.859 -13.694 27.177 1.00 92.19 195 ILE A C 1
ATOM 1554 O O . ILE A 1 195 ? -36.752 -13.480 26.360 1.00 92.19 195 ILE A O 1
ATOM 1558 N N . GLU A 1 196 ? -35.200 -12.713 27.785 1.00 92.38 196 GLU A N 1
ATOM 1559 C CA . GLU A 1 196 ? -35.489 -11.295 27.587 1.00 92.38 196 GLU A CA 1
ATOM 1560 C C . GLU A 1 196 ? -34.300 -10.578 26.945 1.00 92.38 196 GLU A C 1
ATOM 1562 O O . GLU A 1 196 ? -33.160 -10.706 27.396 1.00 92.38 196 GLU A O 1
ATOM 1567 N N . ASP A 1 197 ? -34.567 -9.753 25.935 1.00 89.38 197 ASP A N 1
ATOM 1568 C CA . ASP A 1 197 ? -33.589 -8.782 25.448 1.00 89.38 197 ASP A CA 1
ATOM 1569 C C . ASP A 1 197 ? -33.585 -7.566 26.376 1.00 89.38 197 ASP A C 1
ATOM 1571 O O . ASP A 1 197 ? -34.598 -6.881 26.549 1.00 89.38 197 ASP A O 1
ATOM 1575 N N . ARG A 1 198 ? -32.425 -7.275 26.962 1.00 87.50 198 ARG A N 1
ATOM 1576 C CA . ARG A 1 198 ? -32.217 -6.130 27.848 1.00 87.50 198 ARG A CA 1
ATOM 1577 C C . ARG A 1 198 ? -31.191 -5.176 27.272 1.00 87.50 198 ARG A C 1
ATOM 1579 O O . ARG A 1 198 ? -30.411 -5.510 26.383 1.00 87.50 198 ARG A O 1
ATOM 1586 N N . GLN A 1 199 ? -31.209 -3.957 27.790 1.00 89.00 199 GLN A N 1
ATOM 1587 C CA . GLN A 1 199 ? -30.263 -2.922 27.418 1.00 89.00 199 GLN A CA 1
ATOM 1588 C C . GLN A 1 199 ? -29.505 -2.466 28.661 1.00 89.00 199 GLN A C 1
ATOM 1590 O O . GLN A 1 199 ? -30.113 -2.112 29.672 1.00 89.00 199 GLN A O 1
ATOM 1595 N N . LEU A 1 200 ? -28.179 -2.504 28.580 1.00 88.19 200 LEU A N 1
ATOM 1596 C CA . LEU A 1 200 ? -27.281 -1.988 29.602 1.00 88.19 200 LEU A CA 1
ATOM 1597 C C . LEU A 1 200 ? -27.338 -0.457 29.662 1.00 88.19 200 LEU A C 1
ATOM 1599 O O . LEU A 1 200 ? -27.831 0.214 28.753 1.00 88.19 200 LEU A O 1
ATOM 1603 N N . THR A 1 201 ? -26.787 0.112 30.734 1.00 87.75 201 THR A N 1
ATOM 1604 C CA . THR A 1 201 ? -26.712 1.569 30.949 1.00 87.75 201 THR A CA 1
ATOM 1605 C C . THR A 1 201 ? -25.923 2.298 29.860 1.00 87.75 201 THR A C 1
ATOM 1607 O O . THR A 1 201 ? -26.208 3.458 29.577 1.00 87.75 201 THR A O 1
ATOM 1610 N N . ASN A 1 202 ? -24.974 1.613 29.220 1.00 84.56 202 ASN A N 1
ATOM 1611 C CA . ASN A 1 202 ? -24.172 2.108 28.099 1.00 84.56 202 ASN A CA 1
ATOM 1612 C C . ASN A 1 202 ? -24.861 1.943 26.725 1.00 84.56 202 ASN A C 1
ATOM 1614 O O . ASN A 1 202 ? -24.260 2.224 25.688 1.00 84.56 202 ASN A O 1
ATOM 1618 N N . GLY A 1 203 ? -26.104 1.453 26.704 1.00 83.88 203 GLY A N 1
ATOM 1619 C CA . GLY A 1 203 ? -26.883 1.229 25.493 1.00 83.88 203 GLY A CA 1
ATOM 1620 C C . GLY A 1 203 ? -26.636 -0.113 24.795 1.00 83.88 203 GLY A C 1
ATOM 1621 O O . GLY A 1 203 ? -27.362 -0.408 23.841 1.00 83.88 203 GLY A O 1
ATOM 1622 N N . GLU A 1 204 ? -25.687 -0.933 25.261 1.00 87.44 204 GLU A N 1
ATOM 1623 C CA . GLU A 1 204 ? -25.421 -2.265 24.708 1.00 87.44 204 GLU A CA 1
ATOM 1624 C C . GLU A 1 204 ? -26.606 -3.201 24.964 1.00 87.44 204 GLU A C 1
ATOM 1626 O O . GLU A 1 204 ? -27.144 -3.276 26.070 1.00 87.44 204 GLU A O 1
ATOM 1631 N N . LYS A 1 205 ? -27.021 -3.927 23.925 1.00 87.06 205 LYS A N 1
ATOM 1632 C CA . LYS A 1 205 ? -28.067 -4.942 24.044 1.00 87.06 205 LYS A CA 1
ATOM 1633 C C . LYS A 1 205 ? -27.459 -6.265 24.486 1.00 87.06 205 LYS A C 1
ATOM 1635 O O . LYS A 1 205 ? -26.510 -6.744 23.868 1.00 87.06 205 LYS A O 1
ATOM 1640 N N . ILE A 1 206 ? -28.044 -6.855 25.517 1.00 90.31 206 ILE A N 1
ATOM 1641 C CA . ILE A 1 206 ? -27.662 -8.153 26.068 1.00 90.31 206 ILE A CA 1
ATOM 1642 C C . ILE A 1 206 ? -28.886 -9.062 26.136 1.00 90.31 206 ILE A C 1
ATOM 1644 O O . ILE A 1 206 ? -30.016 -8.585 26.237 1.00 90.31 206 ILE A O 1
ATOM 1648 N N . ARG A 1 207 ? -28.660 -10.373 26.114 1.00 90.81 207 ARG A N 1
ATOM 1649 C CA . ARG A 1 207 ? -29.717 -11.355 26.368 1.00 90.81 207 ARG A CA 1
ATOM 1650 C C . ARG A 1 207 ? -29.682 -11.727 27.837 1.00 90.81 207 ARG A C 1
ATOM 1652 O O . ARG A 1 207 ? -28.608 -11.955 28.379 1.00 90.81 207 ARG A O 1
ATOM 1659 N N . SER A 1 208 ? -30.831 -11.793 28.486 1.00 91.56 208 SER A N 1
ATOM 1660 C CA . SER A 1 208 ? -30.930 -12.205 29.880 1.00 91.56 208 SER A CA 1
ATOM 1661 C C . SER A 1 208 ? -31.853 -13.403 29.999 1.00 91.56 208 SER A C 1
ATOM 1663 O O . SER A 1 208 ? -32.985 -13.372 29.520 1.00 91.56 208 SER A O 1
ATOM 1665 N N . VAL A 1 209 ? -31.354 -14.477 30.607 1.00 92.06 209 VAL A N 1
ATOM 1666 C CA . VAL A 1 209 ? -32.147 -15.675 30.884 1.00 92.06 209 VAL A CA 1
ATOM 1667 C C . VAL A 1 209 ? -32.657 -15.581 32.315 1.00 92.06 209 VAL A C 1
ATOM 1669 O O . VAL A 1 209 ? -31.865 -15.509 33.252 1.00 92.06 209 VAL A O 1
ATOM 1672 N N . VAL A 1 210 ? -33.974 -15.577 32.487 1.00 92.25 210 VAL A N 1
ATOM 1673 C CA . VAL A 1 210 ? -34.644 -15.489 33.787 1.00 92.25 210 VAL A CA 1
ATOM 1674 C C . VAL A 1 210 ? -35.244 -16.849 34.123 1.00 92.25 210 VAL A C 1
ATOM 1676 O O . VAL A 1 210 ? -35.997 -17.415 33.330 1.00 92.25 210 VAL A O 1
ATOM 1679 N N . ILE A 1 211 ? -34.904 -17.383 35.297 1.00 91.12 211 ILE A N 1
ATOM 1680 C CA . ILE A 1 211 ? -35.457 -18.637 35.823 1.00 91.12 211 ILE A CA 1
ATOM 1681 C C . ILE A 1 211 ? -35.870 -18.373 37.265 1.00 91.12 211 ILE A C 1
ATOM 1683 O O . ILE A 1 211 ? -35.024 -18.121 38.121 1.00 91.12 211 ILE A O 1
ATOM 1687 N N . GLY A 1 212 ? -37.178 -18.405 37.522 1.00 87.81 212 GLY A N 1
ATOM 1688 C CA . GLY A 1 212 ? -37.726 -18.063 38.832 1.00 87.81 212 GLY A CA 1
ATOM 1689 C C . GLY A 1 212 ? -37.484 -16.589 39.181 1.00 87.81 212 GLY A C 1
ATOM 1690 O O . GLY A 1 212 ? -38.035 -15.687 38.557 1.00 87.81 212 GLY A O 1
ATOM 1691 N N . SER A 1 213 ? -36.671 -16.369 40.205 1.00 87.56 213 SER A N 1
ATOM 1692 C CA . SER A 1 213 ? -36.194 -15.086 40.726 1.00 87.56 213 SER A CA 1
ATOM 1693 C C . SER A 1 213 ? -34.761 -14.750 40.309 1.00 87.56 213 SER A C 1
ATOM 1695 O O . SER A 1 213 ? -34.299 -13.637 40.570 1.00 87.56 213 SER A O 1
ATOM 1697 N N . GLN A 1 214 ? -34.053 -15.696 39.687 1.00 90.44 214 GLN A N 1
ATOM 1698 C CA . GLN A 1 214 ? -32.661 -15.538 39.293 1.00 90.44 214 GLN A CA 1
ATOM 1699 C C . GLN A 1 214 ? -32.535 -15.060 37.851 1.00 90.44 214 GLN A C 1
ATOM 1701 O O . GLN A 1 214 ? -33.247 -15.509 36.952 1.00 90.44 214 GLN A O 1
ATOM 1706 N N . GLU A 1 215 ? -31.564 -14.176 37.638 1.00 90.62 215 GLU A N 1
ATOM 1707 C CA . GLU A 1 215 ? -31.257 -13.601 36.336 1.00 90.62 215 GLU A CA 1
ATOM 1708 C C . GLU A 1 215 ? -29.837 -13.972 35.898 1.00 90.62 215 GLU A C 1
ATOM 1710 O O . GLU A 1 215 ? -28.878 -13.875 36.668 1.00 90.62 215 GLU A O 1
ATOM 1715 N N . TYR A 1 216 ? -29.690 -14.395 34.647 1.00 92.19 216 TYR A N 1
ATOM 1716 C CA . TYR A 1 216 ? -28.421 -14.803 34.056 1.00 92.19 216 TYR A CA 1
ATOM 1717 C C . TYR A 1 216 ? -28.146 -13.963 32.804 1.00 92.19 216 TYR A C 1
ATOM 1719 O O . TYR A 1 216 ? -28.614 -14.318 31.718 1.00 92.19 216 TYR A O 1
ATOM 1727 N N . PRO A 1 217 ? -27.406 -12.848 32.937 1.00 91.50 217 PRO A N 1
ATOM 1728 C CA . PRO A 1 217 ? -27.089 -11.992 31.809 1.00 91.50 217 PRO A CA 1
ATOM 1729 C C . PRO A 1 217 ? -26.013 -12.626 30.921 1.00 91.50 217 PRO A C 1
ATOM 1731 O O . PRO A 1 217 ? -25.002 -13.142 31.402 1.00 91.50 217 PRO A O 1
ATOM 1734 N N . LEU A 1 218 ? -26.238 -12.560 29.612 1.00 91.44 218 LEU A N 1
ATOM 1735 C CA . LEU A 1 218 ? -25.422 -13.157 28.564 1.00 91.44 218 LEU A CA 1
ATOM 1736 C C . LEU A 1 218 ? -25.044 -12.092 27.527 1.00 91.44 218 LEU A C 1
ATOM 1738 O O . LEU A 1 218 ? -25.905 -11.443 26.924 1.00 91.44 218 LEU A O 1
ATOM 1742 N N . ILE A 1 219 ? -23.743 -11.915 27.306 1.00 89.25 219 ILE A N 1
ATOM 1743 C CA . ILE A 1 219 ? -23.198 -10.905 26.393 1.00 89.25 219 ILE A CA 1
ATOM 1744 C C . ILE A 1 219 ? -22.668 -11.589 25.139 1.00 89.25 219 ILE A C 1
ATOM 1746 O O . ILE A 1 219 ? -21.663 -12.296 25.177 1.00 89.25 219 ILE A O 1
ATOM 1750 N N . GLY A 1 220 ? -23.323 -11.319 24.014 1.00 83.75 220 GLY A N 1
ATOM 1751 C CA . GLY A 1 220 ? -22.903 -11.807 22.708 1.00 83.75 220 GLY A CA 1
ATOM 1752 C C . GLY A 1 220 ? -23.789 -12.846 22.071 1.00 83.75 220 GLY A C 1
ATOM 1753 O O . GLY A 1 220 ? -24.879 -13.169 22.557 1.00 83.75 220 GLY A O 1
ATOM 1754 N N . ASP A 1 221 ? -23.309 -13.338 20.936 1.00 84.12 221 ASP A N 1
ATOM 1755 C CA . ASP A 1 221 ? -24.020 -14.299 20.098 1.00 84.12 221 ASP A CA 1
ATOM 1756 C C . ASP A 1 221 ? -23.682 -15.719 20.564 1.00 84.12 221 ASP A C 1
ATOM 1758 O O . ASP A 1 221 ? -23.133 -16.548 19.848 1.00 84.12 221 ASP A O 1
ATOM 1762 N N . LEU A 1 222 ? -24.014 -15.975 21.828 1.00 86.19 222 LEU A N 1
ATOM 1763 C CA . LEU A 1 222 ? -23.818 -17.242 22.512 1.00 86.19 222 LEU A CA 1
ATOM 1764 C C . LEU A 1 222 ? -24.896 -18.265 22.138 1.00 86.19 222 LEU A C 1
ATOM 1766 O O . LEU A 1 222 ? -26.090 -17.936 22.088 1.00 86.19 222 LEU A O 1
ATOM 1770 N N . ASP A 1 223 ? -24.463 -19.514 21.974 1.00 85.62 223 ASP A N 1
ATOM 1771 C CA . ASP A 1 223 ? -25.337 -20.682 21.869 1.00 85.62 223 ASP A CA 1
ATOM 1772 C C . ASP A 1 223 ? -25.934 -21.019 23.243 1.00 85.62 223 ASP A C 1
ATOM 1774 O O . ASP A 1 223 ? -25.211 -21.357 24.192 1.00 85.62 223 ASP A O 1
ATOM 1778 N N . LEU A 1 224 ? -27.262 -20.955 23.337 1.00 90.31 224 LEU A N 1
ATOM 1779 C CA . LEU A 1 224 ? -28.011 -21.364 24.523 1.00 90.31 224 LEU A CA 1
ATOM 1780 C C . LEU A 1 224 ? -28.333 -22.857 24.445 1.00 90.31 224 LEU A C 1
ATOM 1782 O O . LEU A 1 224 ? -28.619 -23.387 23.375 1.00 90.31 224 LEU A O 1
ATOM 1786 N N . LEU A 1 225 ? -28.278 -23.537 25.589 1.00 91.81 225 LEU A N 1
ATOM 1787 C CA . LEU A 1 225 ? -28.659 -24.948 25.724 1.00 91.81 225 LEU A CA 1
ATOM 1788 C C . LEU A 1 225 ? -30.104 -25.124 26.218 1.00 91.81 225 LEU A C 1
ATOM 1790 O O . LEU A 1 225 ? -30.522 -26.250 26.473 1.00 91.81 225 LEU A O 1
ATOM 1794 N N . VAL A 1 226 ? -30.825 -24.016 26.383 1.00 89.19 226 VAL A N 1
ATOM 1795 C CA . VAL A 1 226 ? -32.214 -23.939 26.846 1.00 89.19 226 VAL A CA 1
ATOM 1796 C C . VAL A 1 226 ? -32.999 -23.023 25.908 1.00 89.19 226 VAL A C 1
ATOM 1798 O O . VAL A 1 226 ? -32.441 -22.047 25.394 1.00 89.19 226 VAL A O 1
ATOM 1801 N N . GLU A 1 227 ? -34.273 -23.333 25.688 1.00 90.88 227 GLU A N 1
ATOM 1802 C CA . GLU A 1 227 ? -35.196 -22.562 24.855 1.00 90.88 227 GLU A CA 1
ATOM 1803 C C . GLU A 1 227 ? -36.181 -21.747 25.710 1.00 90.88 227 GLU A C 1
ATOM 1805 O O . GLU A 1 227 ? -36.386 -21.998 26.902 1.00 90.88 227 GLU A O 1
ATOM 1810 N N . ASP A 1 228 ? -36.787 -20.724 25.104 1.00 90.38 228 ASP A N 1
ATOM 1811 C CA . ASP A 1 228 ? -37.793 -19.907 25.784 1.00 90.38 228 ASP A CA 1
ATOM 1812 C C . ASP A 1 228 ? -39.044 -20.741 26.102 1.00 90.38 228 ASP A C 1
ATOM 1814 O O . ASP A 1 228 ? -39.642 -21.369 25.226 1.00 90.38 228 ASP A O 1
ATOM 1818 N N . GLY A 1 229 ? -39.455 -20.739 27.370 1.00 88.94 229 GLY A N 1
ATOM 1819 C CA . GLY A 1 229 ? -40.598 -21.502 27.861 1.00 88.94 229 GLY A CA 1
ATOM 1820 C C . GLY A 1 229 ? -40.286 -22.904 28.390 1.00 88.94 229 GLY A C 1
ATOM 1821 O O . GLY A 1 229 ? -41.225 -23.522 28.90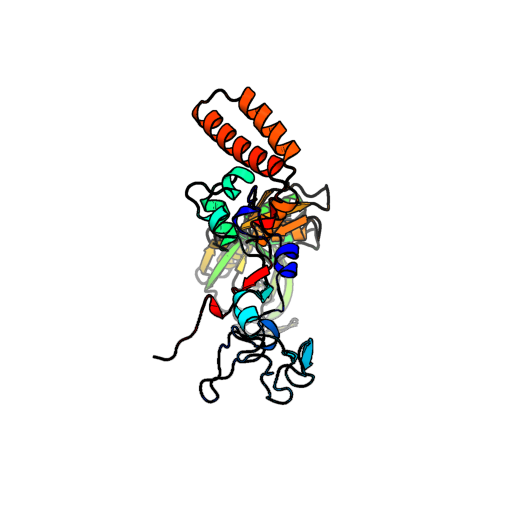9 1.00 88.94 229 GLY A O 1
ATOM 1822 N N . ASP A 1 230 ? -39.032 -23.366 28.316 1.00 90.69 230 ASP A N 1
ATOM 1823 C CA . ASP A 1 230 ? -38.577 -24.638 28.893 1.00 90.69 230 ASP A CA 1
ATOM 1824 C C . ASP A 1 230 ? -38.763 -24.677 30.417 1.00 90.69 230 ASP A C 1
ATOM 1826 O O . ASP A 1 230 ? -38.619 -23.666 31.106 1.00 90.69 230 ASP A O 1
ATOM 1830 N N . GLU A 1 231 ? -39.043 -25.860 30.967 1.00 90.06 231 GLU A N 1
ATOM 1831 C CA . GLU A 1 231 ? -38.962 -26.115 32.409 1.00 90.06 231 GLU A CA 1
ATOM 1832 C C . GLU A 1 231 ? -37.635 -26.803 32.724 1.00 90.06 231 GLU A C 1
ATOM 1834 O O . GLU A 1 231 ? -37.353 -27.892 32.224 1.00 90.06 231 GLU A O 1
ATOM 1839 N N . VAL A 1 232 ? -36.815 -26.163 33.557 1.00 91.88 232 VAL A N 1
ATOM 1840 C CA . VAL A 1 232 ? -35.475 -26.652 33.894 1.00 91.88 232 VAL A CA 1
ATOM 1841 C C . VAL A 1 232 ? -35.333 -26.890 35.391 1.00 91.88 232 VAL A C 1
ATOM 1843 O O . VAL A 1 232 ? -35.925 -26.187 36.212 1.00 91.88 232 VAL A O 1
ATOM 1846 N N . GLU A 1 233 ? -34.526 -27.887 35.753 1.00 91.00 233 GLU A N 1
ATOM 1847 C CA . GLU A 1 233 ? -34.157 -28.171 37.141 1.00 91.00 233 GLU A CA 1
ATOM 1848 C C . GLU A 1 233 ? -32.912 -27.370 37.558 1.00 91.00 233 GLU A C 1
ATOM 1850 O O . GLU A 1 233 ? -32.082 -26.987 36.722 1.00 91.00 233 GLU A O 1
ATOM 1855 N N . ALA A 1 234 ? -32.738 -27.168 38.867 1.00 91.06 234 ALA A N 1
ATOM 1856 C CA . ALA A 1 234 ? -31.505 -26.611 39.416 1.00 91.06 234 ALA A CA 1
ATOM 1857 C C . ALA A 1 234 ? -30.300 -27.485 39.015 1.00 91.06 234 ALA A C 1
ATOM 1859 O O . ALA A 1 234 ? -30.320 -28.705 39.168 1.00 91.06 234 ALA A O 1
ATOM 1860 N N . GLY A 1 235 ? -29.238 -26.865 38.503 1.00 87.88 235 GLY A N 1
ATOM 1861 C CA . GLY A 1 235 ? -28.065 -27.549 37.956 1.00 87.88 235 GLY A CA 1
ATOM 1862 C C . GLY A 1 235 ? -28.058 -27.685 36.429 1.00 87.88 235 GLY A C 1
ATOM 1863 O O . GLY A 1 235 ? -27.039 -28.095 35.868 1.00 87.88 235 GLY A O 1
ATOM 1864 N N . THR A 1 236 ? -29.142 -27.308 35.741 1.00 91.94 236 THR A N 1
ATOM 1865 C CA . THR A 1 236 ? -29.196 -27.306 34.270 1.00 91.94 236 THR A CA 1
ATOM 1866 C C . THR A 1 236 ? -28.243 -26.257 33.698 1.00 91.94 236 THR A C 1
ATOM 1868 O O . THR A 1 236 ? -28.205 -25.115 34.155 1.00 91.94 236 THR A O 1
ATOM 1871 N N . VAL A 1 237 ? -27.445 -26.629 32.695 1.00 92.50 237 VAL A N 1
ATOM 1872 C CA . VAL A 1 237 ? -26.512 -25.699 32.044 1.00 92.50 237 VAL A CA 1
ATOM 1873 C C . VAL A 1 237 ? -27.281 -24.846 31.038 1.00 92.50 237 VAL A C 1
ATOM 1875 O O . VAL A 1 237 ? -27.849 -25.382 30.097 1.00 92.50 237 VAL A O 1
ATOM 1878 N N . ILE A 1 238 ? -27.248 -23.529 31.219 1.00 91.56 238 ILE A N 1
ATOM 1879 C CA . ILE A 1 238 ? -27.904 -22.538 30.354 1.00 91.56 238 ILE A CA 1
ATOM 1880 C C . ILE A 1 238 ? -26.999 -22.205 29.167 1.00 91.56 238 ILE A C 1
ATOM 1882 O O . ILE A 1 238 ? -27.416 -22.247 28.013 1.00 91.56 238 ILE A O 1
ATOM 1886 N N . ALA A 1 239 ? -25.733 -21.902 29.455 1.00 92.12 239 ALA A N 1
ATOM 1887 C CA . ALA A 1 239 ? -24.731 -21.550 28.457 1.00 92.12 239 ALA A CA 1
ATOM 1888 C C . ALA A 1 239 ? -23.342 -22.017 28.903 1.00 92.12 239 ALA A C 1
ATOM 1890 O O . ALA A 1 239 ? -23.019 -22.079 30.095 1.00 92.12 239 ALA A O 1
ATOM 1891 N N . LYS A 1 240 ? -22.477 -22.329 27.932 1.00 90.44 240 LYS A N 1
ATOM 1892 C CA . LYS A 1 240 ? -21.092 -22.746 28.215 1.00 90.44 240 LYS A CA 1
ATOM 1893 C C . LYS A 1 240 ? -20.273 -21.630 28.861 1.00 90.44 240 LYS A C 1
ATOM 1895 O O . LYS A 1 240 ? -19.385 -21.932 29.656 1.00 90.44 240 LYS A O 1
ATOM 1900 N N . ARG A 1 241 ? -20.561 -20.379 28.501 1.00 91.56 241 ARG A N 1
ATOM 1901 C CA . ARG A 1 241 ? -19.960 -19.151 29.030 1.00 91.56 241 ARG A CA 1
ATOM 1902 C C . ARG A 1 241 ? -21.026 -18.046 29.029 1.00 91.56 241 ARG A C 1
ATOM 1904 O O . ARG A 1 241 ? -21.908 -18.097 28.176 1.00 91.56 241 ARG A O 1
ATOM 1911 N N . PRO A 1 242 ? -20.946 -17.065 29.941 1.00 90.94 242 PRO A N 1
ATOM 1912 C CA . PRO A 1 242 ? -21.841 -15.911 29.959 1.00 90.94 242 PRO A CA 1
ATOM 1913 C C . PRO A 1 242 ? -21.465 -14.825 28.944 1.00 90.94 242 PRO A C 1
ATOM 1915 O O . PRO A 1 242 ? -22.197 -13.857 28.780 1.00 90.94 242 PRO A O 1
ATOM 1918 N N . VAL A 1 243 ? -20.307 -14.944 28.295 1.00 90.94 243 VAL A N 1
ATOM 1919 C CA . VAL A 1 243 ? -19.762 -13.926 27.397 1.00 90.94 243 VAL A CA 1
ATOM 1920 C C . VAL A 1 243 ? -18.875 -14.555 26.335 1.00 90.94 243 VAL A C 1
ATOM 1922 O O . VAL A 1 243 ? -18.235 -15.584 26.600 1.00 90.94 243 VAL A O 1
ATOM 1925 N N . ASP A 1 244 ? -18.850 -13.921 25.163 1.00 86.81 244 ASP A N 1
ATOM 1926 C CA . ASP A 1 244 ? -17.861 -14.157 24.108 1.00 86.81 244 ASP A CA 1
ATOM 1927 C C . ASP A 1 244 ? -16.430 -13.823 24.594 1.00 86.81 244 ASP A C 1
ATOM 1929 O O . ASP A 1 244 ? -16.169 -13.596 25.777 1.00 86.81 244 ASP A O 1
ATOM 1933 N N . GLU A 1 245 ? -15.456 -13.824 23.686 1.00 89.06 245 GLU A N 1
ATOM 1934 C CA . GLU A 1 245 ? -14.065 -13.482 24.011 1.00 89.06 245 GLU A CA 1
ATOM 1935 C C . GLU A 1 245 ? -13.890 -12.010 24.411 1.00 89.06 245 GLU A C 1
ATOM 1937 O O . GLU A 1 245 ? -13.015 -11.697 25.217 1.00 89.06 245 GLU A O 1
ATOM 1942 N N . LEU A 1 246 ? -14.739 -11.121 23.886 1.00 93.06 246 LEU A N 1
ATOM 1943 C CA . LEU A 1 246 ? -14.668 -9.677 24.092 1.00 93.06 246 LEU A CA 1
ATOM 1944 C C . LEU A 1 246 ? -15.990 -9.125 24.635 1.00 93.06 246 LEU A C 1
ATOM 1946 O O . LEU A 1 246 ? -17.073 -9.533 24.207 1.00 93.06 246 LEU A O 1
ATOM 1950 N N . CYS A 1 247 ? -15.903 -8.152 25.539 1.00 92.81 247 CYS A N 1
ATOM 1951 C CA . CYS A 1 247 ? -17.059 -7.401 26.029 1.00 92.81 247 CYS A CA 1
ATOM 1952 C C . CYS A 1 247 ? -16.713 -5.950 26.367 1.00 92.81 247 CYS A C 1
ATOM 1954 O O . CYS A 1 247 ? -15.542 -5.592 26.496 1.00 92.81 247 CYS A O 1
ATOM 1956 N N . SER A 1 248 ? -17.738 -5.100 26.447 1.00 95.12 248 SER A N 1
ATOM 1957 C CA . SER A 1 248 ? -17.573 -3.718 26.898 1.00 95.12 248 SER A CA 1
ATOM 1958 C C . SER A 1 248 ? -17.211 -3.680 28.384 1.00 95.12 248 SER A C 1
ATOM 1960 O O . SER A 1 248 ? -17.433 -4.645 29.120 1.00 95.12 248 SER A O 1
ATOM 1962 N N . LYS A 1 249 ? -16.679 -2.550 28.852 1.00 94.25 249 LYS A N 1
ATOM 1963 C CA . LYS A 1 249 ? -16.362 -2.366 30.270 1.00 94.25 249 LYS A CA 1
ATOM 1964 C C . LYS A 1 249 ? -17.589 -2.570 31.163 1.00 94.25 249 LYS A C 1
ATOM 1966 O O . LYS A 1 249 ? -17.521 -3.328 32.123 1.00 94.25 249 LYS A O 1
ATOM 1971 N N . THR A 1 250 ? -18.713 -1.939 30.830 1.00 94.44 250 THR A N 1
ATOM 1972 C CA . THR A 1 250 ? -19.954 -2.057 31.611 1.00 94.44 250 THR A CA 1
ATOM 1973 C C . THR A 1 250 ? -20.471 -3.498 31.622 1.00 94.44 250 THR A C 1
ATOM 1975 O O . THR A 1 250 ? -20.939 -3.988 32.649 1.00 94.44 250 THR A O 1
ATOM 1978 N N . ALA A 1 251 ? -20.353 -4.203 30.495 1.00 92.69 251 ALA A N 1
ATOM 1979 C CA . ALA A 1 251 ? -20.696 -5.614 30.400 1.00 92.69 251 ALA A CA 1
ATOM 1980 C C . ALA A 1 251 ? -19.785 -6.486 31.285 1.00 92.69 251 ALA A C 1
ATOM 1982 O O . ALA A 1 251 ? -20.274 -7.366 31.993 1.00 92.69 251 ALA A O 1
ATOM 1983 N N . PHE A 1 252 ? -18.478 -6.216 31.302 1.00 93.75 252 PHE A N 1
ATOM 1984 C CA . PHE A 1 252 ? -17.523 -6.906 32.168 1.00 93.75 252 PHE A CA 1
ATOM 1985 C C . PHE A 1 252 ? -17.802 -6.666 33.659 1.00 93.75 252 PHE A C 1
ATOM 1987 O O . PHE A 1 252 ? -17.825 -7.621 34.436 1.00 93.75 252 PHE A O 1
ATOM 1994 N N . ASP A 1 253 ? -18.076 -5.419 34.048 1.00 92.94 253 ASP A N 1
ATOM 1995 C CA . ASP A 1 253 ? -18.404 -5.050 35.429 1.00 92.94 253 ASP A CA 1
ATOM 1996 C C . ASP A 1 253 ? -19.693 -5.760 35.898 1.00 92.94 253 ASP A C 1
ATOM 1998 O O . ASP A 1 253 ? -19.712 -6.363 36.970 1.00 92.94 253 ASP A O 1
ATOM 2002 N N . MET A 1 254 ? -20.732 -5.825 35.054 1.00 92.44 254 MET A N 1
ATOM 2003 C CA . MET A 1 254 ? -21.951 -6.598 35.343 1.00 92.44 254 MET A CA 1
ATOM 2004 C C . MET A 1 254 ? -21.661 -8.098 35.540 1.00 92.44 254 MET A C 1
ATOM 2006 O O . MET A 1 254 ? -22.226 -8.738 36.431 1.00 92.44 254 MET A O 1
ATOM 2010 N N . LEU A 1 255 ? -20.797 -8.687 34.708 1.00 91.94 255 LEU A N 1
ATOM 2011 C CA . LEU A 1 255 ? -20.416 -10.094 34.847 1.00 91.94 255 LEU A CA 1
ATOM 2012 C C . LEU A 1 255 ? -19.638 -10.352 36.137 1.00 91.94 255 LEU A C 1
ATOM 2014 O O . LEU A 1 255 ? -19.846 -11.391 36.765 1.00 91.94 255 LEU A O 1
ATOM 2018 N N . LEU A 1 256 ? -18.758 -9.432 36.533 1.00 92.94 256 LEU A N 1
ATOM 2019 C CA . LEU A 1 256 ? -18.053 -9.504 37.809 1.00 92.94 256 LEU A CA 1
ATOM 2020 C C . LEU A 1 256 ? -19.023 -9.417 38.987 1.00 92.94 256 LEU A C 1
ATOM 2022 O O . LEU A 1 256 ? -18.891 -10.201 39.925 1.00 92.94 256 LEU A O 1
ATOM 2026 N N . ASP A 1 257 ? -20.021 -8.539 38.923 1.00 91.94 257 ASP A N 1
ATOM 2027 C CA . ASP A 1 257 ? -21.031 -8.414 39.975 1.00 91.94 257 ASP A CA 1
ATOM 2028 C C . ASP A 1 257 ? -21.880 -9.690 40.114 1.00 91.94 257 ASP A C 1
ATOM 2030 O O . ASP A 1 257 ? -22.188 -10.113 41.231 1.00 91.94 257 ASP A O 1
ATOM 2034 N N . ARG A 1 258 ? -22.224 -10.353 38.998 1.00 91.31 258 ARG A N 1
ATOM 2035 C CA . ARG A 1 258 ? -23.035 -11.585 39.011 1.00 91.31 258 ARG A CA 1
ATOM 2036 C C . ARG A 1 258 ? -22.235 -12.843 39.347 1.00 91.31 258 ARG A C 1
ATOM 2038 O O . ARG A 1 258 ? -22.688 -13.664 40.140 1.00 91.31 258 ARG A O 1
ATOM 2045 N N . TYR A 1 259 ? -21.084 -13.035 38.711 1.00 90.12 259 TYR A N 1
ATOM 2046 C CA . TYR A 1 259 ? -20.321 -14.288 38.758 1.00 90.12 259 TYR A CA 1
ATOM 2047 C C . TYR A 1 259 ? -19.056 -14.200 39.629 1.00 90.12 259 TYR A C 1
ATOM 2049 O O . TYR A 1 259 ? -18.369 -15.207 39.839 1.00 90.12 259 TYR A O 1
ATOM 2057 N N . GLY A 1 260 ? -18.736 -13.018 40.155 1.00 90.06 260 GLY A N 1
ATOM 2058 C CA . GLY A 1 260 ? -17.611 -12.786 41.053 1.00 90.06 260 GLY A CA 1
ATOM 2059 C C . GLY A 1 260 ? -16.257 -13.133 40.432 1.00 90.06 260 GLY A C 1
ATOM 2060 O O . GLY A 1 260 ? -16.028 -13.026 39.228 1.00 90.06 260 GLY A O 1
ATOM 2061 N N . ALA A 1 261 ? -15.348 -13.634 41.273 1.00 87.81 261 ALA A N 1
ATOM 2062 C CA . ALA A 1 261 ? -13.972 -13.979 40.899 1.00 87.81 261 ALA A CA 1
ATOM 2063 C C . ALA A 1 261 ? -13.840 -15.147 39.894 1.00 87.81 261 ALA A C 1
ATOM 2065 O O . ALA A 1 261 ? -12.722 -15.526 39.527 1.00 87.81 261 ALA A O 1
ATOM 2066 N N . ALA A 1 262 ? -14.955 -15.758 39.479 1.00 89.00 262 ALA A N 1
ATOM 2067 C CA . ALA A 1 262 ? -14.962 -16.767 38.426 1.00 89.00 262 ALA A CA 1
ATOM 2068 C C . ALA A 1 262 ? -14.748 -16.157 37.030 1.00 89.00 262 ALA A C 1
ATOM 2070 O O . ALA A 1 262 ? -14.282 -16.869 36.135 1.00 89.00 262 ALA A O 1
ATOM 2071 N N . VAL A 1 263 ? -15.056 -14.866 36.862 1.00 91.81 263 VAL A N 1
ATOM 2072 C CA . VAL A 1 263 ? -14.782 -14.095 35.648 1.00 91.81 263 VAL A CA 1
ATOM 2073 C C . VAL A 1 263 ? -13.433 -13.396 35.799 1.00 91.81 263 VAL A C 1
ATOM 2075 O O . VAL A 1 263 ? -13.172 -12.717 36.790 1.00 91.81 263 VAL A O 1
ATOM 2078 N N . LYS A 1 264 ? -12.548 -13.600 34.824 1.00 92.00 264 LYS A N 1
ATOM 2079 C CA . LYS A 1 264 ? -11.254 -12.926 34.718 1.00 92.00 264 LYS A CA 1
ATOM 2080 C C . LYS A 1 264 ? -11.085 -12.388 33.313 1.00 92.00 264 LYS A C 1
ATOM 2082 O O . LYS A 1 264 ? -11.400 -13.083 32.347 1.00 92.00 264 LYS A O 1
ATOM 2087 N N . GLY A 1 265 ? -10.551 -11.183 33.232 1.00 92.19 265 GLY A N 1
ATOM 2088 C CA . GLY A 1 265 ? -10.256 -10.525 31.979 1.00 92.19 265 GLY A CA 1
ATOM 2089 C C . GLY A 1 265 ? -9.361 -9.317 32.181 1.00 92.19 265 GLY A C 1
ATOM 2090 O O . GLY A 1 265 ? -9.134 -8.878 33.312 1.00 92.19 265 GLY A O 1
ATOM 2091 N N . GLU A 1 266 ? -8.862 -8.808 31.070 1.00 93.69 266 GLU A N 1
ATOM 2092 C CA . GLU A 1 266 ? -7.964 -7.664 31.004 1.00 93.69 266 GLU A CA 1
ATOM 2093 C C . GLU A 1 266 ? -8.454 -6.653 29.969 1.00 93.69 266 GLU A C 1
ATOM 2095 O O . GLU A 1 266 ? -9.173 -6.999 29.031 1.00 93.69 266 GLU A O 1
ATOM 2100 N N . VAL A 1 267 ? -8.087 -5.387 30.163 1.00 94.75 267 VAL A N 1
ATOM 2101 C CA . VAL A 1 267 ? -8.406 -4.324 29.206 1.00 94.75 267 VAL A CA 1
ATOM 2102 C C . VAL A 1 267 ? -7.424 -4.398 28.055 1.00 94.75 267 VAL A C 1
ATOM 2104 O O . VAL A 1 267 ? -6.218 -4.427 28.281 1.00 94.75 267 VAL A O 1
ATOM 2107 N N . LEU A 1 268 ? -7.931 -4.341 26.830 1.00 93.38 268 LEU A N 1
ATOM 2108 C CA . LEU A 1 268 ? -7.106 -4.229 25.632 1.00 93.38 268 LEU A CA 1
ATOM 2109 C C . LEU A 1 268 ? -6.778 -2.754 25.359 1.00 93.38 268 LEU A C 1
ATOM 2111 O O . LEU A 1 268 ? -7.226 -2.164 24.378 1.00 93.38 268 LEU A O 1
ATOM 2115 N N . ASP A 1 269 ? -6.037 -2.122 26.271 1.00 91.81 269 ASP A N 1
ATOM 2116 C CA . ASP A 1 269 ? -5.693 -0.696 26.198 1.00 91.81 269 ASP A CA 1
ATOM 2117 C C . ASP A 1 269 ? -4.394 -0.412 25.424 1.00 91.81 269 ASP A C 1
ATOM 2119 O O . ASP A 1 269 ? -4.148 0.731 25.029 1.00 91.81 269 ASP A O 1
ATOM 2123 N N . ARG A 1 270 ? -3.558 -1.437 25.216 1.00 92.25 270 ARG A N 1
ATOM 2124 C CA . ARG A 1 270 ? -2.251 -1.338 24.552 1.00 92.25 270 ARG A CA 1
ATOM 2125 C C . ARG A 1 270 ? -1.944 -2.569 23.710 1.00 92.25 270 ARG A C 1
ATOM 2127 O O . ARG A 1 270 ? -1.118 -3.406 24.070 1.00 92.25 270 ARG A O 1
ATOM 2134 N N . GLU A 1 271 ? -2.567 -2.645 22.548 1.00 93.12 271 GLU A N 1
ATOM 2135 C CA . GLU A 1 271 ? -2.178 -3.576 21.497 1.00 93.12 271 GLU A CA 1
ATOM 2136 C C . GLU A 1 271 ? -1.148 -2.928 20.573 1.00 93.12 271 GLU A C 1
ATOM 2138 O O . GLU A 1 271 ? -1.316 -1.791 20.133 1.00 93.12 271 GLU A O 1
ATOM 2143 N N . VAL A 1 272 ? -0.071 -3.651 20.268 1.00 94.56 272 VAL A N 1
ATOM 2144 C CA . VAL A 1 272 ? 0.903 -3.219 19.262 1.00 94.56 272 VAL A CA 1
ATOM 2145 C C . VAL A 1 272 ? 0.517 -3.846 17.935 1.00 94.56 272 VAL A C 1
ATOM 2147 O O . VAL A 1 272 ? 0.620 -5.060 17.767 1.00 94.56 272 VAL A O 1
ATOM 2150 N N . ILE A 1 273 ? 0.105 -3.012 16.987 1.00 93.88 273 ILE A N 1
ATOM 2151 C CA . ILE A 1 273 ? -0.232 -3.443 15.633 1.00 93.88 273 ILE A CA 1
ATOM 2152 C C . ILE A 1 273 ? 0.812 -2.952 14.637 1.00 93.88 273 ILE A C 1
ATOM 2154 O O . ILE A 1 273 ? 1.286 -1.818 14.707 1.00 93.88 273 ILE A O 1
ATOM 2158 N N . ASP A 1 274 ? 1.147 -3.795 13.669 1.00 94.06 274 ASP A N 1
ATOM 2159 C CA . ASP A 1 274 ? 1.986 -3.408 12.543 1.00 94.06 274 ASP A CA 1
ATOM 2160 C C . ASP A 1 274 ? 1.127 -2.785 11.442 1.00 94.06 274 ASP A C 1
ATOM 2162 O O . ASP A 1 274 ? 0.224 -3.422 10.894 1.00 94.06 274 ASP A O 1
ATOM 2166 N N . SER A 1 275 ? 1.415 -1.533 11.089 1.00 94.00 275 SER A N 1
ATOM 2167 C CA . SER A 1 275 ? 0.645 -0.797 10.088 1.00 94.00 275 SER A CA 1
ATOM 2168 C C . SER A 1 275 ? 1.519 -0.319 8.939 1.00 94.00 275 SER A C 1
ATOM 2170 O O . SER A 1 275 ? 2.593 0.248 9.140 1.00 94.00 275 SER A O 1
ATOM 2172 N N . LEU A 1 276 ? 1.049 -0.538 7.712 1.00 94.50 276 LEU A N 1
ATOM 2173 C CA . LEU A 1 276 ? 1.646 0.063 6.524 1.00 94.50 276 LEU A CA 1
ATOM 2174 C C . LEU A 1 276 ? 1.282 1.545 6.438 1.00 94.50 276 LEU A C 1
ATOM 2176 O O . LEU A 1 276 ? 0.184 1.962 6.811 1.00 94.50 276 LEU A O 1
ATOM 2180 N N . VAL A 1 277 ? 2.201 2.320 5.868 1.00 94.75 277 VAL A N 1
ATOM 2181 C CA . VAL A 1 277 ? 1.977 3.729 5.550 1.00 94.75 277 VAL A CA 1
ATOM 2182 C C . VAL A 1 277 ? 1.443 3.842 4.129 1.00 94.75 277 VAL A C 1
ATOM 2184 O O . VAL A 1 277 ? 2.077 3.386 3.175 1.00 94.75 277 VAL A O 1
ATOM 2187 N N . PHE A 1 278 ? 0.308 4.508 3.991 1.00 96.56 278 PHE A N 1
ATOM 2188 C CA . PHE A 1 278 ? -0.282 4.925 2.729 1.00 96.56 278 PHE A CA 1
ATOM 2189 C C . PHE A 1 278 ? -0.095 6.428 2.561 1.00 96.56 278 PHE A C 1
ATOM 2191 O O . PHE A 1 278 ? -0.082 7.179 3.534 1.00 96.56 278 PHE A O 1
ATOM 2198 N N . ILE A 1 279 ? 0.049 6.874 1.320 1.00 96.44 279 ILE A N 1
ATOM 2199 C CA . ILE A 1 279 ? 0.106 8.288 0.969 1.00 96.44 279 ILE A CA 1
ATOM 2200 C C . ILE A 1 279 ? -1.117 8.616 0.131 1.00 96.44 279 ILE A C 1
ATOM 2202 O O . ILE A 1 279 ? -1.388 7.938 -0.860 1.00 96.44 279 ILE A O 1
ATOM 2206 N N . VAL A 1 280 ? -1.815 9.693 0.481 1.00 97.12 280 VAL A N 1
ATOM 2207 C CA . VAL A 1 280 ? -2.886 10.258 -0.340 1.00 97.12 280 VAL A CA 1
ATOM 2208 C C . VAL A 1 280 ? -2.292 10.830 -1.627 1.00 97.12 280 VAL A C 1
ATOM 2210 O O . VAL A 1 280 ? -1.569 11.823 -1.605 1.00 97.12 280 VAL A O 1
ATOM 2213 N N . ILE A 1 281 ? -2.610 10.220 -2.766 1.00 96.44 281 ILE A N 1
ATOM 2214 C CA . ILE A 1 281 ? -2.108 10.647 -4.083 1.00 96.44 281 ILE A CA 1
ATOM 2215 C C . ILE A 1 281 ? -3.144 11.440 -4.878 1.00 96.44 281 ILE A C 1
ATOM 2217 O O . ILE A 1 281 ? -2.801 12.171 -5.803 1.00 96.44 281 ILE A O 1
ATOM 2221 N N . ARG A 1 282 ? -4.430 11.302 -4.544 1.00 96.38 282 ARG A N 1
ATOM 2222 C CA . ARG A 1 282 ? -5.509 12.011 -5.234 1.00 96.38 282 ARG A CA 1
ATOM 2223 C C . ARG A 1 282 ? -6.719 12.169 -4.333 1.00 96.38 282 ARG A C 1
ATOM 2225 O O . ARG A 1 282 ? -7.107 11.230 -3.649 1.00 96.38 282 ARG A O 1
ATOM 2232 N N . ILE A 1 283 ? -7.372 13.320 -4.418 1.00 96.50 283 ILE A N 1
ATOM 2233 C CA . ILE A 1 283 ? -8.644 13.590 -3.745 1.00 96.50 283 ILE A CA 1
ATOM 2234 C C . ILE A 1 283 ? -9.693 13.829 -4.825 1.00 96.50 283 ILE A C 1
ATOM 2236 O O . ILE A 1 283 ? -9.491 14.641 -5.724 1.00 96.50 283 ILE A O 1
ATOM 2240 N N . LYS A 1 284 ? -10.787 13.067 -4.773 1.00 95.31 284 LYS A N 1
ATOM 2241 C CA . LYS A 1 284 ? -11.912 13.162 -5.716 1.00 95.31 284 LYS A CA 1
ATOM 2242 C C . LYS A 1 284 ? -13.090 13.916 -5.107 1.00 95.31 284 LYS A C 1
ATOM 2244 O O . LYS A 1 284 ? -13.789 14.628 -5.817 1.00 95.31 284 LYS A O 1
ATOM 2249 N N . ASN A 1 285 ? -13.311 13.750 -3.805 1.00 94.56 285 ASN A N 1
ATOM 2250 C CA . ASN A 1 285 ? -14.376 14.402 -3.061 1.00 94.56 285 ASN A CA 1
ATOM 2251 C C . ASN A 1 285 ? -13.794 15.558 -2.223 1.00 94.56 285 ASN A C 1
ATOM 2253 O O . ASN A 1 285 ? -12.979 15.294 -1.339 1.00 94.56 285 ASN A O 1
ATOM 2257 N N . PRO A 1 286 ? -14.212 16.817 -2.455 1.00 9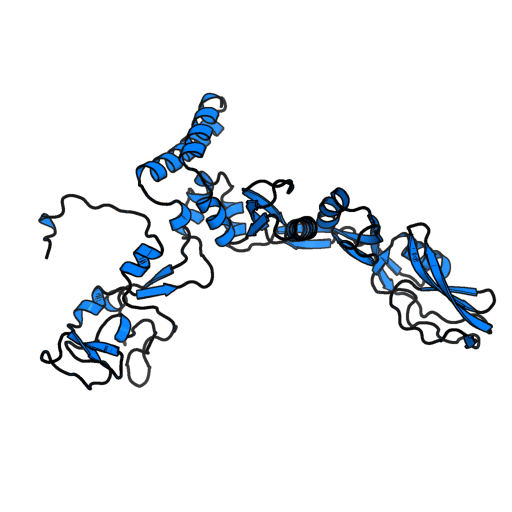3.00 286 PRO A N 1
ATOM 2258 C CA . PRO A 1 286 ? -13.689 17.979 -1.732 1.00 93.00 286 PRO A CA 1
ATOM 2259 C C . PRO A 1 286 ? -14.053 18.003 -0.239 1.00 93.00 286 PRO A C 1
ATOM 2261 O O . PRO A 1 286 ? -13.444 18.755 0.512 1.00 93.00 286 PRO A O 1
ATOM 2264 N N . ASN A 1 287 ? -15.017 17.189 0.203 1.00 93.31 287 ASN A N 1
ATOM 2265 C CA . ASN A 1 287 ? -15.391 17.085 1.617 1.00 93.31 287 ASN A CA 1
ATOM 2266 C C . ASN A 1 287 ? -14.436 16.201 2.430 1.00 93.31 287 ASN A C 1
ATOM 2268 O O . ASN A 1 287 ? -14.578 16.127 3.647 1.00 93.31 287 ASN A O 1
ATOM 2272 N N . VAL A 1 288 ? -13.500 15.505 1.776 1.00 95.12 288 VAL A N 1
ATOM 2273 C CA . VAL A 1 288 ? -12.487 14.702 2.465 1.00 95.12 288 VAL A CA 1
ATOM 2274 C C . VAL A 1 288 ? -11.485 15.661 3.120 1.00 95.12 288 VAL A C 1
ATOM 2276 O O . VAL A 1 288 ? -10.849 16.434 2.402 1.00 95.12 288 VAL A O 1
ATOM 2279 N N . PRO A 1 289 ? -11.290 15.617 4.451 1.00 95.19 289 PRO A N 1
ATOM 2280 C CA . PRO A 1 289 ? -10.425 16.550 5.175 1.00 95.19 289 PRO A CA 1
ATOM 2281 C C . PRO A 1 289 ? -8.941 16.149 5.094 1.00 95.19 289 PRO A C 1
ATOM 2283 O O . PRO A 1 289 ? -8.216 16.223 6.081 1.00 95.19 289 PRO A O 1
ATOM 2286 N N . LEU A 1 290 ? -8.495 15.698 3.922 1.00 96.19 290 LEU A N 1
ATOM 2287 C CA . LEU A 1 290 ? -7.127 15.261 3.649 1.00 96.19 290 LEU A CA 1
ATOM 2288 C C . LEU A 1 290 ? -6.510 16.137 2.561 1.00 96.19 290 LEU A C 1
ATOM 2290 O O . LEU A 1 290 ? -7.205 16.856 1.842 1.00 96.19 290 LEU A O 1
ATOM 2294 N N . LYS A 1 291 ? -5.193 16.056 2.414 1.00 95.44 291 LYS A N 1
ATOM 2295 C CA . LYS A 1 291 ? -4.413 16.707 1.363 1.00 95.44 291 LYS A CA 1
ATOM 2296 C C . LYS A 1 291 ? -3.554 15.684 0.634 1.00 95.44 291 LYS A C 1
ATOM 2298 O O . LYS A 1 291 ? -3.202 14.634 1.164 1.00 95.44 291 LYS A O 1
ATOM 2303 N N . ILE A 1 292 ? -3.210 15.994 -0.612 1.00 94.75 292 ILE A N 1
ATOM 2304 C CA . ILE A 1 292 ? -2.257 15.183 -1.373 1.00 94.75 292 ILE A CA 1
ATOM 2305 C C . ILE A 1 292 ? -0.904 15.231 -0.654 1.00 94.75 292 ILE A C 1
ATOM 2307 O O . ILE A 1 292 ? -0.431 16.306 -0.292 1.00 94.75 292 ILE A O 1
ATOM 2311 N N . GLY A 1 293 ? -0.298 14.064 -0.444 1.00 93.69 293 GLY A N 1
ATOM 2312 C CA . GLY A 1 293 ? 0.919 13.899 0.347 1.00 93.69 293 GLY A CA 1
ATOM 2313 C C . GLY A 1 293 ? 0.683 13.564 1.820 1.00 93.69 293 GLY A C 1
ATOM 2314 O O . GLY A 1 293 ? 1.645 13.181 2.487 1.00 93.69 293 GLY A O 1
ATOM 2315 N N . ASP A 1 294 ? -0.557 13.639 2.319 1.00 95.62 294 ASP A N 1
ATOM 2316 C CA . ASP A 1 294 ? -0.864 13.208 3.684 1.00 95.62 294 ASP A CA 1
ATOM 2317 C C . ASP A 1 294 ? -0.596 11.711 3.846 1.00 95.62 294 ASP A C 1
ATOM 2319 O O . ASP A 1 294 ? -0.846 10.897 2.947 1.00 95.62 294 ASP A O 1
ATOM 2323 N N . ARG A 1 295 ? -0.069 11.357 5.017 1.00 94.94 295 ARG A N 1
ATOM 2324 C CA . ARG A 1 295 ? 0.233 9.982 5.400 1.00 94.94 295 ARG A CA 1
ATOM 2325 C C . ARG A 1 295 ? -0.909 9.421 6.217 1.00 94.94 295 ARG A C 1
ATOM 2327 O O . ARG A 1 295 ? -1.348 10.063 7.162 1.00 94.94 295 ARG A O 1
ATOM 2334 N N . LEU A 1 296 ? -1.312 8.208 5.877 1.00 96.56 296 LEU A N 1
ATOM 2335 C CA . LEU A 1 296 ? -2.339 7.461 6.579 1.00 96.56 296 LEU A CA 1
ATOM 2336 C C . LEU A 1 296 ? -1.783 6.106 6.994 1.00 96.56 296 LEU A C 1
ATOM 2338 O O . LEU A 1 296 ? -1.086 5.437 6.228 1.00 96.56 296 LEU A O 1
ATOM 2342 N N . THR A 1 297 ? -2.130 5.680 8.192 1.00 96.38 297 THR A N 1
ATOM 2343 C CA . THR A 1 297 ? -2.032 4.285 8.609 1.00 96.38 297 THR A CA 1
ATOM 2344 C C . THR A 1 297 ? -3.109 3.451 7.905 1.00 96.38 297 THR A C 1
ATOM 2346 O O . THR A 1 297 ? -4.081 3.982 7.358 1.00 96.38 297 THR A O 1
ATOM 2349 N N . ASN A 1 298 ? -2.976 2.122 7.926 1.00 95.12 298 ASN A N 1
ATOM 2350 C CA . ASN A 1 298 ? -4.016 1.236 7.391 1.00 95.12 298 ASN A CA 1
ATOM 2351 C C . ASN A 1 298 ? -5.380 1.450 8.084 1.00 95.12 298 ASN A C 1
ATOM 2353 O O . ASN A 1 298 ? -6.423 1.410 7.433 1.00 95.12 298 ASN A O 1
ATOM 2357 N N . LEU A 1 299 ? -5.362 1.720 9.393 1.00 96.38 299 LEU A N 1
ATOM 2358 C CA . LEU A 1 299 ? -6.551 2.010 10.195 1.00 96.38 299 LEU A CA 1
ATOM 2359 C C . LEU A 1 299 ? -7.248 3.299 9.740 1.00 96.38 299 LEU A C 1
ATOM 2361 O O . LEU A 1 299 ? -8.422 3.272 9.377 1.00 96.38 299 LEU A O 1
ATOM 2365 N N . GLU A 1 300 ? -6.515 4.412 9.669 1.00 97.19 300 GLU A N 1
ATOM 2366 C CA . GLU A 1 300 ? -7.075 5.694 9.222 1.00 97.19 300 GLU A CA 1
ATOM 2367 C C . GLU A 1 300 ? -7.591 5.606 7.785 1.00 97.19 300 GLU A C 1
ATOM 2369 O O . GLU A 1 300 ? -8.681 6.093 7.489 1.00 97.19 300 GLU A O 1
ATOM 2374 N N . LYS A 1 301 ? -6.849 4.940 6.885 1.00 97.00 301 LYS A N 1
ATOM 2375 C CA . LYS A 1 301 ? -7.286 4.726 5.500 1.00 97.00 301 LYS A CA 1
ATOM 2376 C C . LYS A 1 301 ? -8.642 4.021 5.456 1.00 97.00 301 LYS A C 1
ATOM 2378 O O . LYS A 1 301 ? -9.545 4.511 4.783 1.00 97.00 301 LYS A O 1
ATOM 2383 N N . ARG A 1 302 ? -8.803 2.915 6.191 1.00 95.88 302 ARG A N 1
ATOM 2384 C CA . ARG A 1 302 ? -10.071 2.170 6.264 1.00 95.88 302 ARG A CA 1
ATOM 2385 C C . ARG A 1 302 ? -11.210 3.025 6.815 1.00 95.88 302 ARG A C 1
ATOM 2387 O O . ARG A 1 302 ? -12.317 2.977 6.278 1.00 95.88 302 ARG A O 1
ATOM 2394 N N . ALA A 1 303 ? -10.946 3.814 7.853 1.00 97.06 303 ALA A N 1
ATOM 2395 C CA . ALA A 1 303 ? -11.933 4.708 8.446 1.00 97.06 303 ALA A CA 1
ATOM 2396 C C . ALA A 1 303 ? -12.374 5.808 7.463 1.00 97.06 303 ALA A C 1
ATOM 2398 O O . ALA A 1 303 ? -13.569 5.978 7.220 1.00 97.06 303 ALA A O 1
ATOM 2399 N N . TYR A 1 304 ? -11.432 6.495 6.810 1.00 97.56 304 TYR A N 1
ATOM 2400 C CA . TYR A 1 304 ? -11.753 7.500 5.794 1.00 97.56 304 TYR A CA 1
ATOM 2401 C C . TYR A 1 304 ? -12.449 6.904 4.566 1.00 97.56 304 TYR A C 1
ATOM 2403 O O . TYR A 1 304 ? -13.352 7.537 4.025 1.00 97.56 304 TYR A O 1
ATOM 2411 N N . GLU A 1 305 ? -12.077 5.699 4.119 1.00 96.38 305 GLU A N 1
ATOM 2412 C CA . GLU A 1 305 ? -12.760 4.999 3.019 1.00 96.38 305 GLU A CA 1
ATOM 2413 C C . GLU A 1 305 ? -14.204 4.635 3.377 1.00 96.38 305 GLU A C 1
ATOM 2415 O O . GLU A 1 305 ? -15.070 4.638 2.501 1.00 96.38 305 GLU A O 1
ATOM 2420 N N . ARG A 1 306 ? -14.480 4.368 4.658 1.00 95.69 306 ARG A N 1
ATOM 2421 C CA . ARG A 1 306 ? -15.833 4.118 5.162 1.00 95.69 306 ARG A CA 1
ATOM 2422 C C . ARG A 1 306 ? -16.685 5.390 5.178 1.00 95.69 306 ARG A C 1
ATOM 2424 O O . ARG A 1 306 ? -17.844 5.330 4.783 1.00 95.69 306 ARG A O 1
ATOM 2431 N N . ILE A 1 307 ? -16.118 6.529 5.589 1.00 95.94 307 ILE A N 1
ATOM 2432 C CA . ILE A 1 307 ? -16.818 7.830 5.596 1.00 95.94 307 ILE A CA 1
ATOM 2433 C C . ILE A 1 307 ? -17.016 8.356 4.168 1.00 95.94 307 ILE A C 1
ATOM 2435 O O . ILE A 1 307 ? -18.083 8.861 3.820 1.00 95.94 307 ILE A O 1
ATOM 2439 N N . TYR A 1 308 ? -15.991 8.226 3.324 1.00 95.88 308 TYR A N 1
ATOM 2440 C CA . TYR A 1 308 ? -15.963 8.759 1.965 1.00 95.88 308 TYR A CA 1
ATOM 2441 C C . TYR A 1 308 ? -15.629 7.663 0.940 1.00 95.88 308 TYR A C 1
ATOM 2443 O O . TYR A 1 308 ? -14.529 7.671 0.371 1.00 95.88 308 TYR A O 1
ATOM 2451 N N . PRO A 1 309 ? -16.563 6.741 0.636 1.00 95.06 309 PRO A N 1
ATOM 2452 C CA . PRO A 1 309 ? -16.328 5.676 -0.335 1.00 95.06 309 PRO A CA 1
ATOM 2453 C C . PRO A 1 309 ? -15.889 6.227 -1.695 1.00 95.06 309 PRO A C 1
ATOM 2455 O O . PRO A 1 309 ? -16.603 6.993 -2.342 1.00 95.06 309 PRO A O 1
ATOM 2458 N N . GLY A 1 310 ? -14.676 5.868 -2.124 1.00 94.62 310 GLY A N 1
ATOM 2459 C CA . GLY A 1 310 ? -14.080 6.364 -3.369 1.00 94.62 310 GLY A CA 1
ATOM 2460 C C . GLY A 1 310 ? -13.775 7.870 -3.389 1.00 94.62 310 GLY A C 1
ATOM 2461 O O . GLY A 1 310 ? -13.513 8.417 -4.462 1.00 94.62 310 GLY A O 1
ATOM 2462 N N . GLY A 1 311 ? -13.803 8.548 -2.236 1.00 96.50 311 GLY A N 1
ATOM 2463 C CA . GLY A 1 311 ? -13.586 9.991 -2.109 1.00 96.50 311 GLY A CA 1
ATOM 2464 C C . GLY A 1 311 ? -12.130 10.425 -2.288 1.00 96.50 311 GLY A C 1
ATOM 2465 O O . GLY A 1 311 ? -11.868 11.570 -2.652 1.00 96.50 311 GLY A O 1
ATOM 2466 N N . PHE A 1 312 ? -11.179 9.518 -2.100 1.00 97.38 312 PHE A N 1
ATOM 2467 C CA . PHE A 1 312 ? -9.752 9.752 -2.305 1.00 97.38 312 PHE A CA 1
ATOM 2468 C C . PHE A 1 312 ? -9.074 8.461 -2.779 1.00 97.38 312 PHE A C 1
ATOM 2470 O O . PHE A 1 312 ? -9.697 7.401 -2.837 1.00 97.38 312 PHE A O 1
ATOM 2477 N N . ILE A 1 313 ? -7.811 8.568 -3.177 1.00 97.00 313 ILE A N 1
ATOM 2478 C CA . ILE A 1 313 ? -6.937 7.438 -3.479 1.00 97.00 313 ILE A CA 1
ATOM 2479 C C . ILE A 1 313 ? -5.697 7.600 -2.609 1.00 97.00 313 ILE A C 1
ATOM 2481 O O . ILE A 1 313 ? -5.018 8.629 -2.692 1.00 97.00 313 ILE A O 1
ATOM 2485 N N . ALA A 1 314 ? -5.409 6.587 -1.797 1.00 97.12 314 ALA A N 1
ATOM 2486 C CA . ALA A 1 314 ? -4.168 6.488 -1.050 1.00 97.12 314 ALA A CA 1
ATOM 2487 C C . ALA A 1 314 ? -3.492 5.148 -1.329 1.00 97.12 314 ALA A C 1
ATOM 2489 O O . ALA A 1 314 ? -4.113 4.094 -1.200 1.00 97.12 314 ALA A O 1
ATOM 2490 N N . GLU A 1 315 ? -2.218 5.211 -1.694 1.00 96.88 315 GLU A N 1
ATOM 2491 C CA . GLU A 1 315 ? -1.418 4.069 -2.134 1.00 96.88 315 GLU A CA 1
ATOM 2492 C C . GLU A 1 315 ? -0.150 3.958 -1.288 1.00 96.88 315 GLU A C 1
ATOM 2494 O O . GLU A 1 315 ? 0.332 4.940 -0.720 1.00 96.88 315 GLU A O 1
ATOM 2499 N N . THR A 1 316 ? 0.411 2.757 -1.209 1.00 96.25 316 THR A N 1
ATOM 2500 C CA . THR A 1 316 ? 1.694 2.499 -0.541 1.00 96.25 316 THR A CA 1
ATOM 2501 C C . THR A 1 316 ? 2.753 2.079 -1.570 1.00 96.25 316 THR A C 1
ATOM 2503 O O . THR A 1 316 ? 2.506 2.106 -2.781 1.00 96.25 316 THR A O 1
ATOM 2506 N N . GLY A 1 317 ? 3.959 1.727 -1.128 1.00 96.25 317 GLY A N 1
ATOM 2507 C CA . GLY A 1 317 ? 4.996 1.239 -2.030 1.00 96.25 317 GLY A CA 1
ATOM 2508 C C . GLY A 1 317 ? 5.475 2.282 -3.040 1.00 96.25 317 GLY A C 1
ATOM 2509 O O . GLY A 1 317 ? 5.354 3.499 -2.871 1.00 96.25 317 GLY A O 1
ATOM 2510 N N . ALA A 1 318 ? 6.012 1.782 -4.150 1.00 96.94 318 ALA A N 1
ATOM 2511 C CA . ALA A 1 318 ? 6.396 2.624 -5.276 1.00 96.94 318 ALA A CA 1
ATOM 2512 C C . ALA A 1 318 ? 5.186 3.273 -5.971 1.00 96.94 318 ALA A C 1
ATOM 2514 O O . ALA A 1 318 ? 5.349 4.338 -6.559 1.00 96.94 318 ALA A O 1
ATOM 2515 N N . ALA A 1 319 ? 3.993 2.669 -5.889 1.00 97.00 319 ALA A N 1
ATOM 2516 C CA . ALA A 1 319 ? 2.769 3.211 -6.476 1.00 97.00 319 ALA A CA 1
ATOM 2517 C C . ALA A 1 319 ? 2.368 4.537 -5.810 1.00 97.00 319 ALA A C 1
ATOM 2519 O O . ALA A 1 319 ? 2.128 5.522 -6.505 1.00 97.00 319 ALA A O 1
ATOM 2520 N N . GLY A 1 320 ? 2.407 4.601 -4.473 1.00 96.31 320 GLY A N 1
ATOM 2521 C CA . GLY A 1 320 ? 2.176 5.844 -3.730 1.00 96.31 320 GLY A CA 1
ATOM 2522 C C . GLY A 1 320 ? 3.191 6.936 -4.071 1.00 96.31 320 GLY A C 1
ATOM 2523 O O . GLY A 1 320 ? 2.822 8.080 -4.327 1.00 96.31 320 GLY A O 1
ATOM 2524 N N . ILE A 1 321 ? 4.477 6.577 -4.165 1.00 96.69 321 ILE A N 1
ATOM 2525 C CA . ILE A 1 321 ? 5.534 7.527 -4.547 1.00 96.69 321 ILE A CA 1
ATOM 2526 C C . ILE A 1 321 ? 5.325 8.024 -5.985 1.00 96.69 321 ILE A C 1
ATOM 2528 O O . ILE A 1 321 ? 5.435 9.222 -6.233 1.00 96.69 321 ILE A O 1
ATOM 2532 N N . LYS A 1 322 ? 4.991 7.133 -6.926 1.00 97.12 322 LYS A N 1
ATOM 2533 C CA . LYS A 1 322 ? 4.694 7.497 -8.318 1.00 97.12 322 LYS A CA 1
ATOM 2534 C C . LYS A 1 322 ? 3.514 8.456 -8.406 1.00 97.12 322 LYS A C 1
ATOM 2536 O O . LYS A 1 322 ? 3.632 9.481 -9.065 1.00 97.12 322 LYS A O 1
ATOM 2541 N N . GLY A 1 323 ? 2.426 8.163 -7.693 1.00 96.12 323 GLY A N 1
ATOM 2542 C CA . GLY A 1 323 ? 1.236 9.009 -7.676 1.00 96.12 323 GLY A CA 1
ATOM 2543 C C . GLY A 1 323 ? 1.519 10.427 -7.173 1.00 96.12 323 GLY A C 1
ATOM 2544 O O . GLY A 1 323 ? 0.975 11.381 -7.719 1.00 96.12 323 GLY A O 1
ATOM 2545 N N . LEU A 1 324 ? 2.428 10.597 -6.202 1.00 95.81 324 LEU A N 1
ATOM 2546 C CA . LEU A 1 324 ? 2.887 11.936 -5.811 1.00 95.81 324 LEU A CA 1
ATOM 2547 C C . LEU A 1 324 ? 3.686 12.631 -6.914 1.00 95.81 324 LEU A C 1
ATOM 2549 O O . LEU A 1 324 ? 3.496 13.821 -7.142 1.00 95.81 324 LEU A O 1
ATOM 2553 N N . LEU A 1 325 ? 4.591 11.908 -7.577 1.00 95.81 325 LEU A N 1
ATOM 2554 C CA . LEU A 1 325 ? 5.427 12.470 -8.640 1.00 95.81 325 LEU A CA 1
ATOM 2555 C C . LEU A 1 325 ? 4.604 12.874 -9.870 1.00 95.81 325 LEU A C 1
ATOM 2557 O O . LEU A 1 325 ? 4.953 13.860 -10.509 1.00 95.81 325 LEU A O 1
ATOM 2561 N N . GLU A 1 326 ? 3.530 12.140 -10.171 1.00 94.94 326 GLU A N 1
ATOM 2562 C CA . GLU A 1 326 ? 2.581 12.406 -11.263 1.00 94.94 326 GLU A CA 1
ATOM 2563 C C . GLU A 1 326 ? 1.798 13.713 -11.066 1.00 94.94 326 GLU A C 1
ATOM 2565 O O . GLU A 1 326 ? 1.506 14.411 -12.035 1.00 94.94 326 GLU A O 1
ATOM 2570 N N . VAL A 1 327 ? 1.444 14.049 -9.822 1.00 93.38 327 VAL A N 1
ATOM 2571 C CA . VAL A 1 327 ? 0.663 15.260 -9.494 1.00 93.38 327 VAL A CA 1
ATOM 2572 C C . VAL A 1 327 ? 1.567 16.461 -9.178 1.00 93.38 327 VAL A C 1
ATOM 2574 O O . VAL A 1 327 ? 1.089 17.584 -9.029 1.00 93.38 327 VAL A O 1
ATOM 2577 N N . LEU A 1 328 ? 2.881 16.249 -9.081 1.00 93.44 328 LEU A N 1
ATOM 2578 C CA . LEU A 1 328 ? 3.828 17.289 -8.704 1.00 93.44 328 LEU A CA 1
ATOM 2579 C C . LEU A 1 328 ? 4.026 18.318 -9.826 1.00 93.44 328 LEU A C 1
ATOM 2581 O O . LEU A 1 328 ? 4.667 18.031 -10.836 1.00 93.44 328 LEU A O 1
ATOM 2585 N N . ASP A 1 329 ? 3.569 19.546 -9.593 1.00 94.12 329 ASP A N 1
ATOM 2586 C CA . ASP A 1 329 ? 3.882 20.692 -10.446 1.00 94.12 329 ASP A CA 1
ATOM 2587 C C . ASP A 1 329 ? 5.257 21.271 -10.070 1.00 94.12 329 ASP A C 1
ATOM 2589 O O . ASP A 1 329 ? 5.466 21.805 -8.977 1.00 94.12 329 ASP A O 1
ATOM 2593 N N . LEU A 1 330 ? 6.225 21.129 -10.979 1.00 95.00 330 LEU A N 1
ATOM 2594 C CA . LEU A 1 330 ? 7.593 21.596 -10.760 1.00 95.00 330 LEU A CA 1
ATOM 2595 C C . LEU A 1 330 ? 7.719 23.123 -10.823 1.00 95.00 330 LEU A C 1
ATOM 2597 O O . LEU A 1 330 ? 8.606 23.672 -10.167 1.00 95.00 330 LEU A O 1
ATOM 2601 N N . ASP A 1 331 ? 6.882 23.802 -11.608 1.00 95.50 331 ASP A N 1
ATOM 2602 C CA . ASP A 1 331 ? 6.904 25.260 -11.722 1.00 95.50 331 ASP A CA 1
ATOM 2603 C C . ASP A 1 331 ? 6.334 25.896 -10.455 1.00 95.50 331 ASP A C 1
ATOM 2605 O O . ASP A 1 331 ? 6.936 26.823 -9.902 1.00 95.50 331 ASP A O 1
ATOM 2609 N N . GLU A 1 332 ? 5.238 25.334 -9.942 1.00 95.69 332 GLU A N 1
ATOM 2610 C CA . GLU A 1 332 ? 4.670 25.745 -8.661 1.00 95.69 332 GLU A CA 1
ATOM 2611 C C . GLU A 1 332 ? 5.645 25.487 -7.511 1.00 95.69 332 GLU A C 1
ATOM 2613 O O . GLU A 1 332 ? 5.958 26.398 -6.743 1.00 95.69 332 GLU A O 1
ATOM 2618 N N . LEU A 1 333 ? 6.217 24.279 -7.444 1.00 95.12 333 LEU A N 1
ATOM 2619 C CA . LEU A 1 333 ? 7.183 23.934 -6.405 1.00 95.12 333 LEU A CA 1
ATOM 2620 C C . LEU A 1 333 ? 8.419 24.847 -6.443 1.00 95.12 333 LEU A C 1
ATOM 2622 O O . LEU A 1 333 ? 8.939 25.227 -5.394 1.00 95.12 333 LEU A O 1
ATOM 2626 N N . HIS A 1 334 ? 8.909 25.216 -7.630 1.00 96.62 334 HIS A N 1
ATOM 2627 C CA . HIS A 1 334 ? 10.017 26.164 -7.756 1.00 96.62 334 HIS A CA 1
ATOM 2628 C C . HIS A 1 334 ? 9.665 27.531 -7.157 1.00 96.62 334 HIS A C 1
ATOM 2630 O O . HIS A 1 334 ? 10.473 28.110 -6.422 1.00 96.62 334 HIS A O 1
ATOM 2636 N N . ARG A 1 335 ? 8.466 28.043 -7.460 1.00 97.38 335 ARG A N 1
ATOM 2637 C CA . ARG A 1 335 ? 7.983 29.327 -6.945 1.00 97.38 335 ARG A CA 1
ATOM 2638 C C . ARG A 1 335 ? 7.869 29.298 -5.423 1.00 97.38 335 ARG A C 1
ATOM 2640 O O . ARG A 1 335 ? 8.455 30.150 -4.761 1.00 97.38 335 ARG A O 1
ATOM 2647 N N . GLU A 1 336 ? 7.219 28.274 -4.872 1.00 96.25 336 GLU A N 1
ATOM 2648 C CA . GLU A 1 336 ? 7.079 28.092 -3.423 1.00 96.25 336 GLU A CA 1
ATOM 2649 C C . GLU A 1 336 ? 8.437 28.032 -2.711 1.00 96.25 336 GLU A C 1
ATOM 2651 O O . GLU A 1 336 ? 8.646 28.693 -1.693 1.00 96.25 336 GLU A O 1
ATOM 2656 N N . LEU A 1 337 ? 9.386 27.257 -3.244 1.00 96.31 337 LEU A N 1
ATOM 2657 C CA . LEU A 1 337 ? 10.715 27.113 -2.649 1.00 96.31 337 LEU A CA 1
ATOM 2658 C C . LEU A 1 337 ? 11.539 28.398 -2.723 1.00 96.31 337 LEU A C 1
ATOM 2660 O O . LEU A 1 337 ? 12.297 28.680 -1.794 1.00 96.31 337 LEU A O 1
ATOM 2664 N N . SER A 1 338 ? 11.393 29.167 -3.801 1.00 96.69 338 SER A N 1
ATOM 2665 C CA . SER A 1 338 ? 12.060 30.462 -3.959 1.00 96.69 338 SER A CA 1
ATOM 2666 C C . SER A 1 338 ? 11.526 31.473 -2.943 1.00 96.69 338 SER A C 1
ATOM 2668 O O . SER A 1 338 ? 12.310 32.073 -2.211 1.00 96.69 338 SER A O 1
ATOM 2670 N N . GLU A 1 339 ? 10.199 31.571 -2.798 1.00 96.69 339 GLU A N 1
ATOM 2671 C CA . GLU A 1 339 ? 9.564 32.424 -1.785 1.00 96.69 339 GLU A CA 1
ATOM 2672 C C . GLU A 1 339 ? 9.947 32.007 -0.352 1.00 96.69 339 GLU A C 1
ATOM 2674 O O . GLU A 1 339 ? 10.207 32.855 0.506 1.00 96.69 339 GLU A O 1
ATOM 2679 N N . GLN A 1 340 ? 10.014 30.700 -0.072 1.00 95.12 340 GLN A N 1
ATOM 2680 C CA . GLN A 1 340 ? 10.468 30.185 1.225 1.00 95.12 340 GLN A CA 1
ATOM 2681 C C . GLN A 1 340 ? 11.931 30.540 1.500 1.00 95.12 340 GLN A C 1
ATOM 2683 O O . GLN A 1 340 ? 12.269 30.900 2.627 1.00 95.12 340 GLN A O 1
ATOM 2688 N N . LEU A 1 341 ? 12.799 30.452 0.490 1.00 96.12 341 LEU A N 1
ATOM 2689 C CA . LEU A 1 341 ? 14.222 30.747 0.629 1.00 96.12 341 LEU A CA 1
ATOM 2690 C C . LEU A 1 341 ? 14.478 32.229 0.931 1.00 96.12 341 LEU A C 1
ATOM 2692 O O . LEU A 1 341 ? 15.354 32.525 1.739 1.00 96.12 341 LEU A O 1
ATOM 2696 N N . GLU A 1 342 ? 13.707 33.138 0.331 1.00 95.25 342 GLU A N 1
ATOM 2697 C CA . GLU A 1 342 ? 13.801 34.582 0.593 1.00 95.25 342 GLU A CA 1
ATOM 2698 C C . GLU A 1 342 ? 13.416 34.950 2.031 1.00 95.25 342 GLU A C 1
ATOM 2700 O O . GLU A 1 342 ? 14.013 35.845 2.630 1.00 95.25 342 GLU A O 1
ATOM 2705 N N . ARG A 1 343 ? 12.418 34.260 2.594 1.00 95.56 343 ARG A N 1
ATOM 2706 C CA . ARG A 1 343 ? 11.920 34.512 3.957 1.00 95.56 343 ARG A CA 1
ATOM 2707 C C . ARG A 1 343 ? 12.741 33.810 5.035 1.00 95.56 343 ARG A C 1
ATOM 2709 O O . ARG A 1 343 ? 12.717 34.226 6.193 1.00 95.56 343 ARG A O 1
ATOM 2716 N N . GLU A 1 344 ? 13.423 32.725 4.686 1.00 95.75 344 GLU A N 1
ATOM 2717 C CA . GLU A 1 344 ? 14.174 31.918 5.637 1.00 95.75 344 GLU A CA 1
ATOM 2718 C C . GLU A 1 344 ? 15.454 32.635 6.079 1.00 95.75 344 GLU A C 1
ATOM 2720 O O . GLU A 1 344 ? 16.271 33.064 5.268 1.00 95.75 344 GLU A O 1
ATOM 2725 N N . THR A 1 345 ? 15.659 32.718 7.391 1.00 93.88 345 THR A N 1
ATOM 2726 C CA . THR A 1 345 ? 16.813 33.395 8.005 1.00 93.88 345 THR A CA 1
ATOM 2727 C C . THR A 1 345 ? 17.840 32.400 8.540 1.00 93.88 345 THR A C 1
ATOM 2729 O O . THR A 1 345 ? 19.026 32.717 8.655 1.00 93.88 345 THR A O 1
ATOM 2732 N N . ALA A 1 346 ? 17.423 31.166 8.838 1.00 96.00 346 ALA A N 1
ATOM 2733 C CA . ALA A 1 346 ? 18.303 30.139 9.362 1.00 96.00 346 ALA A CA 1
ATOM 2734 C C . ALA A 1 346 ? 19.179 29.543 8.250 1.00 96.00 346 ALA A C 1
ATOM 2736 O O . ALA A 1 346 ? 18.708 28.799 7.387 1.00 96.00 346 ALA A O 1
ATOM 2737 N N . VAL A 1 347 ? 20.495 29.766 8.335 1.00 93.19 347 VAL A N 1
ATOM 2738 C CA . VAL A 1 347 ? 21.497 29.285 7.357 1.00 93.19 347 VAL A CA 1
ATOM 2739 C C . VAL A 1 347 ? 21.378 27.779 7.073 1.00 93.19 347 VAL A C 1
ATOM 2741 O O . VAL A 1 347 ? 21.574 27.323 5.944 1.00 93.19 347 VAL A O 1
ATOM 2744 N N . GLY A 1 348 ? 21.045 26.978 8.090 1.00 91.12 348 GLY A N 1
ATOM 2745 C CA . GLY A 1 348 ? 20.845 25.535 7.941 1.00 91.12 348 GLY A CA 1
ATOM 2746 C C . GLY A 1 348 ? 19.657 25.179 7.041 1.00 91.12 348 GLY A C 1
ATOM 2747 O O . GLY A 1 348 ? 19.776 24.285 6.200 1.00 91.12 348 GLY A O 1
ATOM 2748 N N . ASN A 1 349 ? 18.542 25.893 7.185 1.00 91.00 349 ASN A N 1
ATOM 2749 C CA . ASN A 1 349 ? 17.339 25.693 6.382 1.00 91.00 349 ASN A CA 1
ATOM 2750 C C . ASN A 1 349 ? 17.512 26.273 4.977 1.00 91.00 349 ASN A C 1
ATOM 2752 O O . ASN A 1 349 ? 17.198 25.581 4.011 1.00 91.00 349 ASN A O 1
ATOM 2756 N N . GLN A 1 350 ? 18.136 27.447 4.844 1.00 94.25 350 GLN A N 1
ATOM 2757 C CA . GLN A 1 350 ? 18.505 28.016 3.543 1.00 94.25 350 GLN A CA 1
ATOM 2758 C C . GLN A 1 350 ? 19.318 27.016 2.709 1.00 94.25 350 GLN A C 1
ATOM 2760 O O . GLN A 1 350 ? 18.982 26.732 1.563 1.00 94.25 350 GLN A O 1
ATOM 2765 N N . ARG A 1 351 ? 20.341 26.377 3.300 1.00 93.19 351 ARG A N 1
ATOM 2766 C CA . ARG A 1 351 ? 21.128 25.332 2.614 1.00 93.19 351 ARG A CA 1
ATOM 2767 C C . ARG A 1 351 ? 20.286 24.137 2.161 1.00 93.19 351 ARG A C 1
ATOM 2769 O O . ARG A 1 351 ? 20.622 23.515 1.154 1.00 93.19 351 ARG A O 1
ATOM 2776 N N . ARG A 1 352 ? 19.242 23.764 2.909 1.00 91.25 352 ARG A N 1
ATOM 2777 C CA . ARG A 1 352 ? 18.327 22.673 2.528 1.00 91.25 352 ARG A CA 1
ATOM 2778 C C . ARG A 1 352 ? 17.429 23.095 1.369 1.00 91.25 352 ARG A C 1
ATOM 2780 O O . ARG A 1 352 ? 17.316 22.330 0.416 1.00 91.25 352 ARG A O 1
ATOM 2787 N N . LEU A 1 353 ? 16.862 24.299 1.435 1.00 94.56 353 LEU A N 1
ATOM 2788 C CA . LEU A 1 353 ? 16.021 24.875 0.387 1.00 94.56 353 LEU A CA 1
ATOM 2789 C C . LEU A 1 353 ? 16.796 25.040 -0.923 1.00 94.56 353 LEU A C 1
ATOM 2791 O O . LEU A 1 353 ? 16.334 24.548 -1.943 1.00 94.56 353 LEU A O 1
ATOM 2795 N N . ILE A 1 354 ? 18.020 25.579 -0.887 1.00 95.25 354 ILE A N 1
ATOM 2796 C CA . ILE A 1 354 ? 18.891 25.707 -2.071 1.00 95.25 354 ILE A CA 1
ATOM 2797 C C . ILE A 1 354 ? 19.123 24.346 -2.737 1.00 95.25 354 ILE A C 1
ATOM 2799 O O . ILE A 1 354 ? 18.922 24.195 -3.937 1.00 95.25 354 ILE A O 1
ATOM 2803 N N . LYS A 1 355 ? 19.492 23.320 -1.958 1.00 93.00 355 LYS A N 1
ATOM 2804 C CA . LYS A 1 355 ? 19.720 21.961 -2.484 1.00 93.00 355 LYS A CA 1
ATOM 2805 C C . LYS A 1 355 ? 18.462 21.312 -3.053 1.00 93.00 355 LYS A C 1
ATOM 2807 O O . LYS A 1 355 ? 18.576 20.381 -3.851 1.00 93.00 355 LYS A O 1
ATOM 2812 N N . ARG A 1 356 ? 17.287 21.712 -2.566 1.00 94.94 356 ARG A N 1
ATOM 2813 C CA . ARG A 1 356 ? 15.993 21.242 -3.059 1.00 94.94 356 ARG A CA 1
ATOM 2814 C C . ARG A 1 356 ? 15.633 21.953 -4.361 1.00 94.94 356 ARG A C 1
ATOM 2816 O O . ARG A 1 356 ? 15.334 21.273 -5.335 1.00 94.94 356 ARG A O 1
ATOM 2823 N N . LEU A 1 357 ? 15.759 23.276 -4.386 1.00 96.06 357 LEU A N 1
ATOM 2824 C CA . LEU A 1 357 ? 15.534 24.122 -5.555 1.00 96.06 357 LEU A CA 1
ATOM 2825 C C . LEU A 1 357 ? 16.429 23.710 -6.732 1.00 96.06 357 LEU A C 1
ATOM 2827 O O . LEU A 1 357 ? 15.935 23.529 -7.836 1.00 96.06 357 LEU A O 1
ATOM 2831 N N . GLU A 1 358 ? 17.708 23.424 -6.468 1.00 94.69 358 GLU A N 1
ATOM 2832 C CA . GLU A 1 358 ? 18.658 22.933 -7.475 1.00 94.69 358 GLU A CA 1
ATOM 2833 C C . GLU A 1 358 ? 18.151 21.670 -8.194 1.00 94.69 358 GLU A C 1
ATOM 2835 O O . GLU A 1 358 ? 18.252 21.565 -9.414 1.00 94.69 358 GLU A O 1
ATOM 2840 N N . VAL A 1 359 ? 17.565 20.718 -7.458 1.00 94.00 359 VAL A N 1
ATOM 2841 C CA . VAL A 1 359 ? 17.005 19.487 -8.046 1.00 94.00 359 VAL A CA 1
ATOM 2842 C C . VAL A 1 359 ? 15.768 19.789 -8.889 1.00 94.00 359 VAL A C 1
ATOM 2844 O O . VAL A 1 359 ? 15.603 19.208 -9.961 1.00 94.00 359 VAL A O 1
ATOM 2847 N N . VAL A 1 360 ? 14.906 20.690 -8.414 1.00 95.44 360 VAL A N 1
ATOM 2848 C CA . VAL A 1 360 ? 13.697 21.106 -9.137 1.00 95.44 360 VAL A CA 1
ATOM 2849 C C . VAL A 1 360 ? 14.079 21.783 -10.456 1.00 95.44 360 VAL A C 1
ATOM 2851 O O . VAL A 1 360 ? 13.572 21.396 -11.506 1.00 95.44 360 VAL A O 1
ATOM 2854 N N . ASP A 1 361 ? 15.040 22.705 -10.439 1.00 95.25 361 ASP A N 1
ATOM 2855 C CA . ASP A 1 361 ? 15.504 23.411 -11.640 1.00 95.25 361 ASP A CA 1
ATOM 2856 C C . ASP A 1 361 ? 16.223 22.496 -12.633 1.00 95.25 361 ASP A C 1
ATOM 2858 O O . ASP A 1 361 ? 16.031 22.611 -13.849 1.00 95.25 361 ASP A O 1
ATOM 2862 N N . GLN A 1 362 ? 17.012 21.540 -12.135 1.00 93.88 362 GLN A N 1
ATOM 2863 C CA . GLN A 1 362 ? 17.622 20.509 -12.975 1.00 93.88 362 GLN A CA 1
ATOM 2864 C C . GLN A 1 362 ? 16.557 19.663 -13.678 1.00 93.88 362 GLN A C 1
ATOM 2866 O O . GLN A 1 362 ? 16.671 19.421 -14.878 1.00 93.88 362 GLN A O 1
ATOM 2871 N N . LEU A 1 363 ? 15.496 19.249 -12.978 1.00 94.00 363 LEU A N 1
ATOM 2872 C CA . LEU A 1 363 ? 14.409 18.492 -13.602 1.00 94.00 363 LEU A CA 1
ATOM 2873 C C . LEU A 1 363 ? 13.659 19.328 -14.642 1.00 94.00 363 LEU A C 1
ATOM 2875 O O . LEU A 1 363 ? 13.560 18.883 -15.787 1.00 94.00 363 LEU A O 1
ATOM 2879 N N . ARG A 1 364 ? 13.247 20.555 -14.293 1.00 93.75 364 ARG A N 1
ATOM 2880 C CA . ARG A 1 364 ? 12.548 21.490 -15.197 1.00 93.75 364 ARG A CA 1
ATOM 2881 C C . ARG A 1 364 ? 13.321 21.733 -16.492 1.00 93.75 364 ARG A C 1
ATOM 2883 O O . ARG A 1 364 ? 12.765 21.626 -17.580 1.00 93.75 364 ARG A O 1
ATOM 2890 N N . SER A 1 365 ? 14.621 22.011 -16.388 1.00 93.38 365 SER A N 1
ATOM 2891 C CA . SER A 1 365 ? 15.474 22.294 -17.552 1.00 93.38 365 SER A CA 1
ATOM 2892 C C . SER A 1 365 ? 15.853 21.051 -18.366 1.00 93.38 365 SER A C 1
ATOM 2894 O O . SER A 1 365 ? 16.147 21.159 -19.557 1.00 93.38 365 SER A O 1
ATOM 2896 N N . SER A 1 366 ? 15.84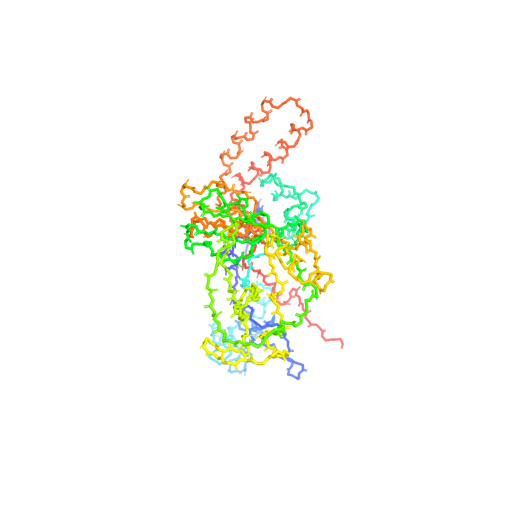3 19.861 -17.756 1.00 92.75 366 SER A N 1
ATOM 2897 C CA . SER A 1 366 ? 16.253 18.617 -18.421 1.00 92.75 366 SER A CA 1
ATOM 2898 C C . SER A 1 366 ? 15.210 18.030 -19.381 1.00 92.75 366 SER A C 1
ATOM 2900 O O . SER A 1 366 ? 15.566 17.227 -20.252 1.00 92.75 366 SER A O 1
ATOM 2902 N N . GLY A 1 367 ? 13.936 18.409 -19.225 1.00 88.06 367 GLY A N 1
ATOM 2903 C CA . GLY A 1 367 ? 12.808 17.807 -19.941 1.00 88.06 367 GLY A CA 1
ATOM 2904 C C . GLY A 1 367 ? 12.538 16.346 -19.555 1.00 88.06 367 GLY A C 1
ATOM 2905 O O . GLY A 1 367 ? 11.927 15.621 -20.334 1.00 88.06 367 GLY A O 1
ATOM 2906 N N . ASN A 1 368 ? 13.046 15.891 -18.405 1.00 93.88 368 ASN A N 1
ATOM 2907 C CA . ASN A 1 368 ? 12.720 14.582 -17.842 1.00 93.88 368 ASN A CA 1
ATOM 2908 C C . ASN A 1 368 ? 11.433 14.674 -17.017 1.00 93.88 368 ASN A C 1
ATOM 2910 O O . ASN A 1 368 ? 11.243 15.652 -16.293 1.00 93.88 368 ASN A O 1
ATOM 2914 N N . ASN A 1 369 ? 10.611 13.624 -17.033 1.00 94.38 369 ASN A N 1
ATOM 2915 C CA . ASN A 1 369 ? 9.494 13.528 -16.100 1.00 94.38 369 ASN A CA 1
ATOM 2916 C C . ASN A 1 369 ? 9.983 12.946 -14.772 1.00 94.38 369 ASN A C 1
ATOM 2918 O O . ASN A 1 369 ? 10.736 11.972 -14.734 1.00 94.38 369 ASN A O 1
ATOM 2922 N N . SER A 1 370 ? 9.528 13.527 -13.666 1.00 94.94 370 SER A N 1
ATOM 2923 C CA . SER A 1 370 ? 9.846 13.076 -12.305 1.00 94.94 370 SER A CA 1
ATOM 2924 C C . SER A 1 370 ? 9.434 11.616 -12.066 1.00 94.94 370 SER A C 1
ATOM 2926 O O . SER A 1 370 ? 10.175 10.853 -11.444 1.00 94.94 370 SER A O 1
ATOM 2928 N N . GLN A 1 371 ? 8.280 11.214 -12.601 1.00 95.50 371 GLN A N 1
ATOM 2929 C CA . GLN A 1 371 ? 7.709 9.873 -12.456 1.00 95.50 371 GLN A CA 1
ATOM 2930 C C . GLN A 1 371 ? 8.544 8.762 -13.112 1.00 95.50 371 GLN A C 1
ATOM 2932 O O . GLN A 1 371 ? 8.456 7.620 -12.670 1.00 95.50 371 GLN A O 1
ATOM 2937 N N . ASP A 1 372 ? 9.399 9.079 -14.095 1.00 95.81 372 ASP A N 1
ATOM 2938 C CA . ASP A 1 372 ? 10.240 8.092 -14.801 1.00 95.81 372 ASP A CA 1
ATOM 2939 C C . ASP A 1 372 ? 11.356 7.518 -13.895 1.00 95.81 372 ASP A C 1
ATOM 2941 O O . ASP A 1 372 ? 12.094 6.609 -14.271 1.00 95.81 372 ASP A O 1
ATOM 2945 N N . MET A 1 373 ? 11.478 8.018 -12.659 1.00 95.62 373 MET A N 1
ATOM 2946 C CA . MET A 1 373 ? 12.282 7.404 -11.593 1.00 95.62 373 MET A CA 1
ATOM 2947 C C . MET A 1 373 ? 11.637 6.140 -11.007 1.00 95.62 373 MET A C 1
ATOM 2949 O O . MET A 1 373 ? 12.293 5.405 -10.259 1.00 95.62 373 MET A O 1
ATOM 2953 N N . ILE A 1 374 ? 10.360 5.906 -11.310 1.00 97.38 374 ILE A N 1
ATOM 2954 C CA . ILE A 1 374 ? 9.600 4.723 -10.930 1.00 97.38 374 ILE A CA 1
ATOM 2955 C C . ILE A 1 374 ? 9.441 3.843 -12.167 1.00 97.38 374 ILE A C 1
ATOM 2957 O O . ILE A 1 374 ? 8.879 4.252 -13.179 1.00 97.38 374 ILE A O 1
ATOM 2961 N N . LEU A 1 375 ? 9.957 2.624 -12.084 1.00 97.62 375 LEU A N 1
ATOM 2962 C CA . LEU A 1 375 ? 9.964 1.670 -13.179 1.00 97.62 375 LEU A CA 1
ATOM 2963 C C . LEU A 1 375 ? 8.669 0.869 -13.172 1.00 97.62 375 LEU A C 1
ATOM 2965 O O . LEU A 1 375 ? 8.340 0.229 -12.177 1.00 97.62 375 LEU A O 1
ATOM 2969 N N . GLU A 1 376 ? 7.982 0.861 -14.305 1.00 97.38 376 GLU A N 1
ATOM 2970 C CA . GLU A 1 376 ? 6.901 -0.087 -14.620 1.00 97.38 376 GLU A CA 1
ATOM 2971 C C . GLU A 1 376 ? 7.361 -1.127 -15.648 1.00 97.38 376 GLU A C 1
ATOM 2973 O O . GLU A 1 376 ? 6.773 -2.196 -15.772 1.00 97.38 376 GLU A O 1
ATOM 2978 N N . VAL A 1 377 ? 8.447 -0.820 -16.360 1.00 97.88 377 VAL A N 1
ATOM 2979 C CA . VAL A 1 377 ? 9.076 -1.673 -17.364 1.00 97.88 377 VAL A CA 1
ATOM 2980 C C . VAL A 1 377 ? 10.573 -1.697 -17.093 1.00 97.88 377 VAL A C 1
ATOM 2982 O O . VAL A 1 377 ? 11.184 -0.646 -16.893 1.00 97.88 377 VAL A O 1
ATOM 2985 N N . ILE A 1 378 ? 11.173 -2.886 -17.098 1.00 97.69 378 ILE A N 1
ATOM 2986 C CA . ILE A 1 378 ? 12.622 -3.054 -16.949 1.00 97.69 378 ILE A CA 1
ATOM 2987 C C . ILE A 1 378 ? 13.224 -3.478 -18.290 1.00 97.69 378 ILE A C 1
ATOM 2989 O O . ILE A 1 378 ? 12.787 -4.484 -18.851 1.00 97.69 378 ILE A O 1
ATOM 2993 N N . PRO A 1 379 ? 14.239 -2.765 -18.810 1.00 97.62 379 PRO A N 1
ATOM 2994 C CA . PRO A 1 379 ? 14.966 -3.210 -19.988 1.00 97.62 379 PRO A CA 1
ATOM 2995 C C . PRO A 1 379 ? 15.822 -4.440 -19.671 1.00 97.62 379 PRO A C 1
ATOM 2997 O O . PRO A 1 379 ? 16.488 -4.508 -18.638 1.00 97.62 379 PRO A O 1
ATOM 3000 N N . VAL A 1 380 ? 15.877 -5.378 -20.608 1.00 97.56 380 VAL A N 1
ATOM 3001 C CA . VAL A 1 380 ? 16.730 -6.565 -20.539 1.00 97.56 380 VAL A CA 1
ATOM 3002 C C . VAL A 1 380 ? 17.845 -6.434 -21.567 1.00 97.56 380 VAL A C 1
ATOM 3004 O O . VAL A 1 380 ? 17.606 -6.229 -22.759 1.00 97.56 380 VAL A O 1
ATOM 3007 N N . LEU A 1 381 ? 19.080 -6.555 -21.079 1.00 97.25 381 LEU A N 1
ATOM 3008 C CA . LEU A 1 381 ? 20.289 -6.405 -21.881 1.00 97.25 381 LEU A CA 1
ATOM 3009 C C . LEU A 1 381 ? 20.379 -7.504 -22.966 1.00 97.25 381 LEU A C 1
ATOM 3011 O O . LEU A 1 381 ? 19.959 -8.638 -22.698 1.00 97.25 381 LEU A O 1
ATOM 3015 N N . PRO A 1 382 ? 20.959 -7.220 -24.146 1.00 97.38 382 PRO A N 1
ATOM 3016 C CA . PRO A 1 382 ? 21.193 -8.224 -25.180 1.00 97.38 382 PRO A CA 1
ATOM 3017 C C . PRO A 1 382 ? 22.048 -9.409 -24.673 1.00 97.38 382 PRO A C 1
ATOM 3019 O O . PRO A 1 382 ? 23.007 -9.178 -23.928 1.00 97.38 382 PRO A O 1
ATOM 3022 N N . PRO A 1 383 ? 21.741 -10.666 -25.054 1.00 95.62 383 PRO A N 1
ATOM 3023 C CA . PRO A 1 383 ? 22.428 -11.869 -24.586 1.00 95.62 383 PRO A CA 1
ATOM 3024 C C . PRO A 1 383 ? 23.946 -11.857 -24.749 1.00 95.62 383 PRO A C 1
ATOM 3026 O O . PRO A 1 383 ? 24.651 -12.304 -23.852 1.00 95.62 383 PRO A O 1
ATOM 3029 N N . ASP A 1 384 ? 24.470 -11.305 -25.841 1.00 95.44 384 ASP A N 1
ATOM 3030 C CA . ASP A 1 384 ? 25.915 -11.338 -26.105 1.00 95.44 384 ASP A CA 1
ATOM 3031 C C . ASP A 1 384 ? 26.712 -10.388 -25.198 1.00 95.44 384 ASP A C 1
ATOM 3033 O O . ASP A 1 384 ? 27.932 -10.508 -25.077 1.00 95.44 384 ASP A O 1
ATOM 3037 N N . LEU A 1 385 ? 26.035 -9.441 -24.540 1.00 96.06 385 LEU A N 1
ATOM 3038 C CA . LEU A 1 385 ? 26.621 -8.606 -23.486 1.00 96.06 385 LEU A CA 1
ATOM 3039 C C . LEU A 1 385 ? 26.566 -9.282 -22.106 1.00 96.06 385 LEU A C 1
ATOM 3041 O O . LEU A 1 385 ? 27.164 -8.787 -21.153 1.00 96.06 385 LEU A O 1
ATOM 3045 N N . ARG A 1 386 ? 25.867 -10.416 -22.000 1.00 94.94 386 ARG A N 1
ATOM 3046 C CA . ARG A 1 386 ? 25.752 -11.267 -20.809 1.00 94.94 386 ARG A CA 1
ATOM 3047 C C . ARG A 1 386 ? 25.851 -12.750 -21.206 1.00 94.94 386 ARG A C 1
ATOM 3049 O O . ARG A 1 386 ? 24.894 -13.494 -21.009 1.00 94.94 386 ARG A O 1
ATOM 3056 N N . PRO A 1 387 ? 26.970 -13.184 -21.811 1.00 92.50 387 PRO A N 1
ATOM 3057 C CA . PRO A 1 387 ? 27.071 -14.521 -22.378 1.00 92.50 387 PRO A CA 1
ATOM 3058 C C . PRO A 1 387 ? 27.067 -15.591 -21.282 1.00 92.50 387 PRO A C 1
ATOM 3060 O O . PRO A 1 387 ? 27.714 -15.439 -20.245 1.00 92.50 387 PRO A O 1
ATOM 3063 N N . MET A 1 388 ? 26.390 -16.708 -21.546 1.00 89.44 388 MET A N 1
ATOM 3064 C CA . MET A 1 388 ? 26.577 -17.943 -20.787 1.00 89.44 388 MET A CA 1
ATOM 3065 C C . MET A 1 388 ? 27.591 -18.825 -21.502 1.00 89.44 388 MET A C 1
ATOM 3067 O O . MET A 1 388 ? 27.413 -19.160 -22.672 1.00 89.44 388 MET A O 1
ATOM 3071 N N . ILE A 1 389 ? 28.645 -19.203 -20.785 1.00 86.25 389 ILE A N 1
ATOM 3072 C CA . ILE A 1 389 ? 29.733 -20.028 -21.301 1.00 86.25 389 ILE A CA 1
ATOM 3073 C C . ILE A 1 389 ? 29.761 -21.315 -20.486 1.00 86.25 389 ILE A C 1
ATOM 3075 O O . ILE A 1 389 ? 29.781 -21.274 -19.256 1.00 86.25 389 ILE A O 1
ATOM 3079 N N . GLN A 1 390 ? 29.751 -22.452 -21.174 1.00 83.44 390 GLN A N 1
ATOM 3080 C CA . GLN A 1 390 ? 30.003 -23.740 -20.544 1.00 83.44 390 GLN A CA 1
ATOM 3081 C C . GLN A 1 390 ? 31.503 -23.861 -20.254 1.00 83.44 390 GLN A C 1
ATOM 3083 O O . GLN A 1 390 ? 32.317 -23.625 -21.148 1.00 83.44 390 GLN A O 1
ATOM 3088 N N . LEU A 1 391 ? 31.840 -24.185 -19.005 1.00 82.75 391 LEU A N 1
ATOM 3089 C CA . LEU A 1 391 ? 33.217 -24.388 -18.551 1.00 82.75 391 LEU A CA 1
ATOM 3090 C C . LEU A 1 391 ? 33.718 -25.804 -18.831 1.00 82.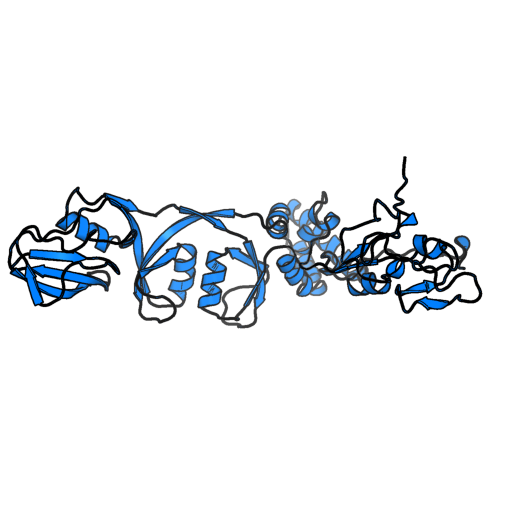75 391 LEU A C 1
ATOM 3092 O O . LEU A 1 391 ? 32.891 -26.746 -18.758 1.00 82.75 391 LEU A O 1
#

pLDDT: mean 93.34, std 4.18, range [54.72, 98.25]

Foldseek 3Di:
DQDPVNDPDDADFQQFPVNLVVLWQEAQDDCFAADPPPRHGDDSHQAQCLTQNDQAAQADRVRPTDDPVQAQDQDPPRRHHRHGNCSLQRRWHKHFDPDWAFQVCQQVPPDRLLCLQLVHDSVVLVCQQVQNWDKDWWFKKAFQFFPDPLDDHRDIATPLLCVLQVVQGDTDIAFKKFWPFFAFAFAQAWAFWAWDWDAFPRRHIWIWIDGDPDIQTAEDDFDFPDDHGDTDGGGHGGGRGRYDRIDGPRVLVVRCVRRNPRIDIDTRGTDIDIWGKWFFLWFQAPPQPDDGGDIDTPSNVVSSCSSPVVRTDIGTHLVRSLSNLVPDDLVVVLVVLVVVLVPDDDPVVNVSSVVSNVSSVCCVVSVHRSSSSIDSMGMRRRQVVVDDDDD

Radius of gyration: 33.59 Å; chains: 1; bounding box: 74×66×90 Å

Secondary structure (DSSP, 8-state):
---GGG----------HHHHHHHEEEE------B-TTT-PBPTTSTT-HHHH--SSTTB-TTSSSBSGGGTTPBPTTT--B---GGGGGT-EEEEEEEEEEE-HHHHHSSS-HHHHHH---HHHHHHHHTT--EEEEE-EEEEEEESSSSS-TT-EEEHHHHHHHHTTS-EEEEEEEEEEE---EE-SS-EEEEEEEEE-TTS-EEEEEEETTEEEEEBSSPPBSS-TT-EE-TT-EEES-SB-SEEEHHHHHHHHHHHGGG-EEEE---EEEEE-EEEEEEE--TTS---TT-EEEHHHHHHHHHHSTTSEEEE-HHHHHHHHHHH--HHHHHHHHHHHHHH---HHHHHHHHHHHHHHHHHHHHT--GGGGEEEEEEE--GGGS-----